Protein AF-A0A815QL30-F1 (afdb_monomer_lite)

InterPro domains:
  IPR014038 Translation elongation factor EF1B, beta/delta subunit, guanine nucleotide exchange domain [PF00736] (140-219)
  IPR014038 Translation elongation factor EF1B, beta/delta subunit, guanine nucleotide exchange domain [SM00888] (137-222)
  IPR014038 Translation elongation factor EF1B, beta/delta subunit, guanine nucleotide exchange domain [cd00292] (135-219)
  IPR014717 Translation elongation factor EF1B/small ribosomal subunit protein bS6 [G3DSA:3.30.70.60] (134-221)
  IPR036219 Translation elongation factor eEF-1beta-like superfamily [SSF54984] (134-219)
  IPR036282 Glutathione S-transferase, C-terminal domain superfamily [SSF47616] (10-63)
  IPR049720 Translation elongation factor EF1B, beta/delta subunit [PTHR11595] (8-219)

Organism: NCBI:txid433720

Secondary structure (DSSP, 8-state):
-----TTSHHHHHHHHHHHHH-SSSSSSS-BHHHHHHHHT--SPPPTT-HHHHHHHHHHHTS-HHHHTT-BS----TTGGG-----------------------------GGGHHHHHHHHHHHHHHHTTS-----EEEEEEEEEES-TTS-HHHHHHHHHT---TTEEEEEEEEEEEETTEEEEEEEEEEETTS-HHHHHHHHHT-TTTEEEEEEEEEEEE-TT-HHHHHHGGGGGGG-SS-PPPP--S-----TT--SS--STT--SSTT--PPP----SS-HHHHHHHHHHT--GGGTTTTS-TT-HHHHHHHHGGGTEEEEEPP--S-BTHHHHHHHHHTTSEEEEEEE--SSGGGGSSPP-TTS----EEEEEEETTEEE-TTSSSEEEGGG-TTTTSBEEEEEEEEETTSSS--

pLDDT: mean 75.2, std 19.27, range [24.39, 97.06]

Foldseek 3Di:
DALAQLADPSSLVVVLVVLVVALALDDNFQALVRVQSLVSHPDQDDVVSVSSNVSNVVVVVDDPVVSVVHDDDNDDPVVRRDDDDDDDDDDDDDDDDDDDDDDDDDDDDDDPCVVVVVVVVVVVVVVVVPDDDQFWKKKWKKKWWWPDLPFDPVVLVVQLVVDDDDFKDWADWDWDDDDDNTTIIITMIMGTPVDDPVVSQVSSCVPVNTTPHMDTPDMGGDGPPCPVVVRPCPVVVVVPVDDDPPDPDPPPPPPPCPALDDDPPDDAACLVPDFWFAADDPPQQLLRQLCRRQVHDSVVPVPQADPVDQVSSQVSCQVVQKFKFFGDDDFAFQLVRLVSVLVSQYKKKWKFFPDPDPVQQVDQADPVRHRTDMHIWMDHNQWIRGSNDPTIDGPNPDPRRRTTTDTMIGMHGPPDPGGD

Structure (mmCIF, N/CA/C/O backbone):
data_AF-A0A815QL30-F1
#
_entry.id   AF-A0A815QL30-F1
#
loop_
_atom_site.group_PDB
_atom_site.id
_atom_site.type_symbol
_atom_site.label_atom_id
_atom_site.label_alt_id
_atom_site.label_comp_id
_atom_site.label_asym_id
_atom_site.label_entity_id
_atom_site.label_seq_id
_atom_site.pdbx_PDB_ins_code
_atom_site.Cartn_x
_atom_site.Cartn_y
_atom_site.Cartn_z
_atom_site.occupancy
_atom_site.B_iso_or_equiv
_atom_site.auth_seq_id
_atom_site.auth_comp_id
_atom_site.auth_asym_id
_atom_site.auth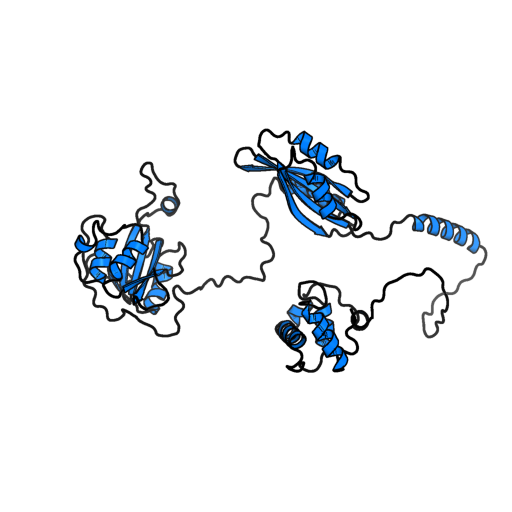_atom_id
_atom_site.pdbx_PDB_model_num
ATOM 1 N N . MET A 1 1 ? 38.549 -25.744 -23.699 1.00 55.56 1 MET A N 1
ATOM 2 C CA . MET A 1 1 ? 37.715 -26.452 -22.689 1.00 55.56 1 MET A CA 1
ATOM 3 C C . MET A 1 1 ? 37.753 -27.935 -23.022 1.00 55.56 1 MET A C 1
ATOM 5 O O . MET A 1 1 ? 37.450 -28.252 -24.159 1.00 55.56 1 MET A O 1
ATOM 9 N N . ASN A 1 2 ? 38.156 -28.822 -22.107 1.00 66.50 2 ASN A N 1
ATOM 10 C CA . ASN A 1 2 ? 38.280 -30.253 -22.410 1.00 66.50 2 ASN A CA 1
ATOM 11 C C . ASN A 1 2 ? 37.557 -31.100 -21.360 1.00 66.50 2 ASN A C 1
ATOM 13 O O . ASN A 1 2 ? 38.055 -31.241 -20.245 1.00 66.50 2 ASN A O 1
ATOM 17 N N . PHE A 1 3 ? 36.421 -31.683 -21.735 1.00 62.78 3 PHE A N 1
ATOM 18 C CA . PHE A 1 3 ? 35.647 -32.558 -20.852 1.00 62.78 3 PHE A CA 1
ATOM 19 C C . PHE A 1 3 ? 35.886 -34.060 -21.082 1.00 62.78 3 PHE A C 1
ATOM 21 O O . PHE A 1 3 ? 35.173 -34.884 -20.516 1.00 62.78 3 PHE A O 1
ATOM 28 N N . GLY A 1 4 ? 36.893 -34.437 -21.886 1.00 62.50 4 GLY A N 1
ATOM 29 C CA . GLY A 1 4 ? 37.233 -35.843 -22.127 1.00 62.50 4 GLY A CA 1
ATOM 30 C C . GLY A 1 4 ? 36.043 -36.655 -22.646 1.00 62.50 4 GLY A C 1
ATOM 31 O O . GLY A 1 4 ? 35.240 -36.151 -23.429 1.00 62.50 4 GLY A O 1
ATOM 32 N N . ASP A 1 5 ? 35.913 -37.916 -22.229 1.00 66.94 5 ASP A N 1
ATOM 33 C CA . ASP A 1 5 ? 34.693 -38.684 -22.481 1.00 66.94 5 ASP A CA 1
ATOM 34 C C . ASP A 1 5 ? 33.681 -38.478 -21.348 1.00 66.94 5 ASP A C 1
ATOM 36 O O . ASP A 1 5 ? 33.870 -38.973 -20.242 1.00 66.94 5 ASP A O 1
ATOM 40 N N . LEU A 1 6 ? 32.592 -37.762 -21.634 1.00 66.12 6 LEU A N 1
ATOM 41 C CA . LEU A 1 6 ? 31.526 -37.406 -20.682 1.00 66.12 6 LEU A CA 1
ATOM 42 C C . LEU A 1 6 ? 30.700 -38.606 -20.181 1.00 66.12 6 LEU A C 1
ATOM 44 O O . LEU A 1 6 ? 29.818 -38.447 -19.342 1.00 66.12 6 LEU A O 1
ATOM 48 N N . GLN A 1 7 ? 30.963 -39.796 -20.721 1.00 65.81 7 GLN A N 1
ATOM 49 C CA . GLN A 1 7 ? 30.401 -41.074 -20.276 1.00 65.81 7 GLN A CA 1
ATOM 50 C C . GLN A 1 7 ? 31.340 -41.832 -19.323 1.00 65.81 7 GLN A C 1
ATOM 52 O O . GLN A 1 7 ? 30.922 -42.820 -18.727 1.00 65.81 7 GLN A O 1
ATOM 57 N N . SER A 1 8 ? 32.596 -41.392 -19.194 1.00 71.44 8 SER A N 1
ATOM 58 C CA . SER A 1 8 ? 33.582 -41.946 -18.266 1.00 71.44 8 SER A CA 1
ATOM 59 C C . SER A 1 8 ? 33.615 -41.126 -16.975 1.00 71.44 8 SER A C 1
ATOM 61 O O . SER A 1 8 ? 33.500 -39.897 -17.014 1.00 71.44 8 SER A O 1
ATOM 63 N N . ASP A 1 9 ? 33.842 -41.791 -15.842 1.00 69.88 9 ASP A N 1
ATOM 64 C CA . ASP A 1 9 ? 33.952 -41.152 -14.524 1.00 69.88 9 ASP A CA 1
ATOM 65 C C . ASP A 1 9 ? 35.044 -40.063 -14.509 1.00 69.88 9 ASP A C 1
ATOM 67 O O . ASP A 1 9 ? 34.854 -38.992 -13.931 1.00 69.88 9 ASP A O 1
ATOM 71 N N . ASP A 1 10 ? 36.140 -40.270 -15.246 1.00 72.31 10 ASP A N 1
ATOM 72 C CA . ASP A 1 10 ? 37.236 -39.300 -15.377 1.00 72.31 10 ASP A CA 1
ATOM 73 C C . ASP A 1 10 ? 36.800 -37.997 -16.080 1.00 72.31 10 ASP A C 1
ATOM 75 O O . ASP A 1 10 ? 37.252 -36.904 -15.727 1.00 72.31 10 ASP A O 1
ATOM 79 N N . GLY A 1 11 ? 35.897 -38.088 -17.066 1.00 74.44 11 GLY A N 1
ATOM 80 C CA . GLY A 1 11 ? 35.351 -36.923 -17.771 1.00 74.44 11 GLY A CA 1
ATOM 81 C C . GLY A 1 11 ? 34.374 -36.129 -16.905 1.00 74.44 11 GLY A C 1
ATOM 82 O O . GLY A 1 11 ? 34.373 -34.896 -16.931 1.00 74.44 11 GLY A O 1
ATOM 83 N N . LEU A 1 12 ? 33.599 -36.825 -16.069 1.00 77.31 12 LEU A N 1
ATOM 84 C CA . LEU A 1 12 ? 32.689 -36.202 -15.108 1.00 77.31 12 LEU A CA 1
ATOM 85 C C . LEU A 1 12 ? 33.444 -35.479 -13.983 1.00 77.31 12 LEU A C 1
ATOM 87 O O . LEU A 1 12 ? 33.022 -34.399 -13.568 1.00 77.31 12 LEU A O 1
ATOM 91 N N . VAL A 1 13 ? 34.588 -36.005 -13.535 1.00 80.38 13 VAL A N 1
ATOM 92 C CA . VAL A 1 13 ? 35.458 -35.327 -12.556 1.00 80.38 13 VAL A CA 1
ATOM 93 C C . VAL A 1 13 ? 36.031 -34.028 -13.131 1.00 80.38 13 VAL A C 1
ATOM 95 O O . VAL A 1 13 ? 35.987 -32.990 -12.469 1.00 80.38 13 VAL A O 1
ATOM 98 N N . LEU A 1 14 ? 36.504 -34.044 -14.381 1.00 79.62 14 LEU A N 1
ATOM 99 C CA . LEU A 1 14 ? 37.010 -32.842 -15.055 1.00 79.62 14 LEU A CA 1
ATOM 100 C C . LEU A 1 14 ? 35.912 -31.791 -15.269 1.00 79.62 14 LEU A C 1
ATOM 102 O O . LEU A 1 14 ? 36.144 -30.598 -15.056 1.00 79.62 14 LEU A O 1
ATOM 106 N N . LEU A 1 15 ? 34.704 -32.228 -15.633 1.00 81.12 15 LEU A N 1
ATOM 107 C CA . LEU A 1 15 ? 33.537 -31.353 -15.730 1.00 81.12 15 LEU A CA 1
ATOM 108 C C . LEU A 1 15 ? 33.164 -30.756 -14.362 1.00 81.12 15 LEU A C 1
ATOM 110 O O . LEU A 1 15 ? 32.846 -29.571 -14.283 1.00 81.12 15 LEU A O 1
ATOM 114 N N . ASN A 1 16 ? 33.274 -31.527 -13.277 1.00 84.38 16 ASN A N 1
ATOM 115 C CA . ASN A 1 16 ? 33.005 -31.056 -11.917 1.00 84.38 16 ASN A CA 1
ATOM 116 C C . ASN A 1 16 ? 33.976 -29.964 -11.461 1.00 84.38 16 ASN A C 1
ATOM 118 O O . ASN A 1 16 ? 33.550 -28.991 -10.838 1.00 84.38 16 ASN A O 1
ATOM 122 N N . SER A 1 17 ? 35.264 -30.106 -11.784 1.00 84.44 17 SER A N 1
ATOM 123 C CA . SER A 1 17 ? 36.266 -29.071 -11.514 1.00 84.44 17 SER A CA 1
ATOM 124 C C . SER A 1 17 ? 36.040 -27.823 -12.366 1.00 84.44 17 SER A C 1
ATOM 126 O O . SER A 1 17 ? 36.199 -26.713 -11.873 1.00 84.44 17 SER A O 1
ATOM 128 N N . PHE A 1 18 ? 35.622 -27.974 -13.624 1.00 83.06 18 PHE A N 1
ATOM 129 C CA . PHE A 1 18 ? 35.325 -26.829 -14.487 1.00 83.06 18 PHE A CA 1
ATOM 130 C C . PHE A 1 18 ? 34.084 -26.048 -14.031 1.00 83.06 18 PHE A C 1
ATOM 132 O O . PHE A 1 18 ? 34.088 -24.818 -14.050 1.00 83.06 18 PHE A O 1
ATOM 139 N N . LEU A 1 19 ? 33.037 -26.754 -13.593 1.00 84.94 19 LEU A N 1
ATOM 140 C CA . LEU A 1 19 ? 31.796 -26.166 -13.078 1.00 84.94 19 LEU A CA 1
ATOM 141 C C . LEU A 1 19 ? 31.905 -25.673 -11.623 1.00 84.94 19 LEU A C 1
ATOM 143 O O . LEU A 1 19 ? 30.921 -25.188 -11.056 1.00 84.94 19 LEU A O 1
ATOM 147 N N . ALA A 1 20 ? 33.083 -25.789 -11.003 1.00 85.81 20 ALA A N 1
ATOM 148 C CA . ALA A 1 20 ? 33.352 -25.164 -9.712 1.00 85.81 20 ALA A CA 1
ATOM 149 C C . ALA A 1 20 ? 33.374 -23.632 -9.845 1.00 85.81 20 ALA A C 1
ATOM 151 O O . ALA A 1 20 ? 32.687 -22.944 -9.095 1.00 85.81 20 ALA A O 1
ATOM 152 N N . ASP A 1 21 ? 34.071 -23.119 -10.865 1.00 83.25 21 ASP A N 1
ATOM 153 C CA . ASP A 1 21 ? 34.243 -21.676 -11.085 1.00 83.25 21 ASP A CA 1
ATOM 154 C C . ASP A 1 21 ? 33.291 -21.111 -12.154 1.00 83.25 21 ASP A C 1
ATOM 156 O O . ASP A 1 21 ? 33.265 -19.904 -12.406 1.00 83.25 21 ASP A O 1
ATOM 160 N N . LYS A 1 22 ? 32.515 -21.975 -12.823 1.00 81.75 22 LYS A N 1
ATOM 161 C CA . LYS A 1 22 ? 31.630 -21.604 -13.937 1.00 81.75 22 LYS A CA 1
ATOM 162 C C . LYS A 1 22 ? 30.242 -22.200 -13.765 1.00 81.75 22 LYS A C 1
ATOM 164 O O . LYS A 1 22 ? 30.082 -23.371 -13.445 1.00 81.75 22 LYS A O 1
ATOM 169 N N . SER A 1 23 ? 29.223 -21.377 -14.003 1.00 83.50 23 SER A N 1
ATOM 170 C CA . SER A 1 23 ? 27.822 -21.803 -13.883 1.00 83.50 23 SER A CA 1
ATOM 171 C C . SER A 1 23 ? 27.307 -22.548 -15.120 1.00 83.50 23 SER A C 1
ATOM 173 O O . SER A 1 23 ? 26.367 -23.325 -14.990 1.00 83.50 23 SER A O 1
ATOM 175 N N . TYR A 1 24 ? 27.926 -22.333 -16.286 1.00 85.81 24 TYR A N 1
ATOM 176 C CA . TYR A 1 24 ? 27.534 -22.892 -17.583 1.00 85.81 24 TYR A CA 1
ATOM 177 C C . TYR A 1 24 ? 28.768 -23.280 -18.406 1.00 85.81 24 TYR A C 1
ATOM 179 O O . TYR A 1 24 ? 29.888 -22.857 -18.098 1.00 85.81 24 TYR A O 1
ATOM 187 N N . ILE A 1 25 ? 28.565 -24.075 -19.458 1.00 83.06 25 ILE A N 1
ATOM 188 C CA . ILE A 1 25 ? 29.631 -24.490 -20.378 1.00 83.06 25 ILE A CA 1
ATOM 189 C C . ILE A 1 25 ? 30.169 -23.288 -21.159 1.00 83.06 25 ILE A C 1
ATOM 191 O O . ILE A 1 25 ? 31.384 -23.124 -21.244 1.00 83.06 25 ILE A O 1
ATOM 195 N N . GLU A 1 26 ? 29.297 -22.410 -21.662 1.00 78.19 26 GLU A N 1
ATOM 196 C CA . GLU A 1 26 ? 29.686 -21.171 -22.345 1.00 78.19 26 GLU A CA 1
ATOM 197 C C . GLU A 1 26 ? 28.998 -19.945 -21.723 1.00 78.19 26 GLU A C 1
ATOM 199 O O . GLU A 1 26 ? 27.775 -19.860 -21.660 1.00 78.19 26 GLU A O 1
ATOM 204 N N . GLY A 1 27 ? 29.790 -18.950 -21.308 1.00 79.12 27 GLY A N 1
ATOM 205 C CA . GLY A 1 27 ? 29.284 -17.676 -20.788 1.00 79.12 27 GLY A CA 1
ATOM 206 C C . GLY A 1 27 ? 28.654 -17.758 -19.390 1.00 79.12 27 GLY A C 1
ATOM 207 O O . GLY A 1 27 ? 29.014 -18.601 -18.570 1.00 79.12 27 GLY A O 1
ATOM 208 N N . TYR A 1 28 ? 27.738 -16.825 -19.113 1.00 79.56 28 TYR A N 1
ATOM 209 C CA . TYR A 1 28 ? 27.077 -16.652 -17.808 1.00 79.56 28 TYR A CA 1
ATOM 210 C C . TYR A 1 28 ? 25.566 -16.957 -17.836 1.00 79.56 28 TYR A C 1
ATOM 212 O O . TYR A 1 28 ? 24.894 -16.811 -16.817 1.00 79.56 28 TYR A O 1
ATOM 220 N N . CYS A 1 29 ? 25.033 -17.402 -18.979 1.00 82.75 29 CYS A N 1
ATOM 221 C CA . CYS A 1 29 ? 23.625 -17.757 -19.194 1.00 82.75 29 CYS A CA 1
ATOM 222 C C . CYS A 1 29 ? 23.522 -19.163 -19.821 1.00 82.75 29 CYS A C 1
ATOM 224 O O . CYS A 1 29 ? 24.485 -19.580 -20.463 1.00 82.75 29 CYS A O 1
ATOM 226 N N . PRO A 1 30 ? 22.372 -19.867 -19.716 1.00 85.25 30 PRO A N 1
ATOM 227 C CA . PRO A 1 30 ? 22.175 -21.157 -20.378 1.00 85.25 30 PRO A CA 1
ATOM 228 C C . PRO A 1 30 ? 22.431 -21.061 -21.885 1.00 85.25 30 PRO A C 1
ATOM 230 O O . PRO A 1 30 ? 21.803 -20.252 -22.581 1.00 85.25 30 PRO A O 1
ATOM 233 N N . SER A 1 31 ? 23.356 -21.880 -22.379 1.00 86.62 31 SER A N 1
ATOM 234 C CA . SER A 1 31 ? 23.834 -21.842 -23.760 1.00 86.62 31 SER A CA 1
ATOM 235 C C . SER A 1 31 ? 23.521 -23.131 -24.520 1.00 86.62 31 SER A C 1
ATOM 237 O O . SER A 1 31 ? 23.229 -24.171 -23.924 1.00 86.62 31 SER A O 1
ATOM 239 N N . GLN A 1 32 ? 23.642 -23.108 -25.851 1.00 82.88 32 GLN A N 1
ATOM 240 C CA . GLN A 1 32 ? 23.567 -24.352 -26.629 1.00 82.88 32 GLN A CA 1
ATOM 241 C C . GLN A 1 32 ? 24.735 -25.313 -26.390 1.00 82.88 32 GLN A C 1
ATOM 243 O O . GLN A 1 32 ? 24.595 -26.510 -26.652 1.00 82.88 32 GLN A O 1
ATOM 248 N N . GLY A 1 33 ? 25.849 -24.832 -25.830 1.00 81.75 33 GLY A N 1
ATOM 249 C CA . GLY A 1 33 ? 26.919 -25.696 -25.335 1.00 81.75 33 GLY A CA 1
ATOM 250 C C . GLY A 1 33 ? 26.455 -26.564 -24.163 1.00 81.75 33 GLY A C 1
ATOM 251 O O . GLY A 1 33 ? 26.766 -27.753 -24.120 1.00 81.75 33 GLY A O 1
ATOM 252 N N . ASP A 1 34 ? 25.633 -26.013 -23.262 1.00 84.31 34 ASP A N 1
ATOM 253 C CA . ASP A 1 34 ? 25.077 -26.761 -22.130 1.00 84.31 34 ASP A CA 1
ATOM 254 C C . ASP A 1 34 ? 24.127 -27.867 -22.586 1.00 84.31 34 ASP A C 1
ATOM 256 O O . ASP A 1 34 ? 24.153 -28.961 -22.033 1.00 84.31 34 ASP A O 1
ATOM 260 N N . VAL A 1 35 ? 23.329 -27.617 -23.628 1.00 83.81 35 VAL A N 1
ATOM 261 C CA . VAL A 1 35 ? 22.408 -28.618 -24.189 1.00 83.81 35 VAL A CA 1
ATOM 262 C C . VAL A 1 35 ? 23.181 -29.780 -24.808 1.00 83.81 35 VAL A C 1
ATOM 264 O O . VAL A 1 35 ? 22.837 -30.934 -24.569 1.00 83.81 35 VAL A O 1
ATOM 267 N N . VAL A 1 36 ? 24.260 -29.499 -25.547 1.00 82.69 36 VAL A N 1
ATOM 268 C CA . VAL A 1 36 ? 25.099 -30.541 -26.165 1.00 82.69 36 VAL A CA 1
ATOM 269 C C . VAL A 1 36 ? 25.811 -31.384 -25.106 1.00 82.69 36 VAL A C 1
ATOM 271 O O . VAL A 1 36 ? 25.849 -32.607 -25.230 1.00 82.69 36 VAL A O 1
ATOM 274 N N . VAL A 1 37 ? 26.351 -30.761 -24.053 1.00 82.81 37 VAL A N 1
ATOM 275 C CA . VAL A 1 37 ? 26.997 -31.484 -22.943 1.00 82.81 37 VAL A CA 1
ATOM 276 C C . VAL A 1 37 ? 25.963 -32.243 -22.102 1.00 82.81 37 VAL A C 1
ATOM 278 O O . VAL A 1 37 ? 26.237 -33.356 -21.662 1.00 82.81 37 VAL A O 1
ATOM 281 N N . PHE A 1 38 ? 24.754 -31.701 -21.932 1.00 84.38 38 PHE A N 1
ATOM 282 C CA . PHE A 1 38 ? 23.663 -32.366 -21.218 1.00 84.38 38 PHE A CA 1
ATOM 283 C C . PHE A 1 38 ? 23.161 -33.604 -21.972 1.00 84.38 38 PHE A C 1
ATOM 285 O O . PHE A 1 38 ? 23.054 -34.673 -21.381 1.00 84.38 38 PHE A O 1
ATOM 292 N N . GLU A 1 39 ? 22.908 -33.500 -23.282 1.00 82.69 39 GLU A N 1
ATOM 293 C CA . GLU A 1 39 ? 22.531 -34.643 -24.130 1.00 82.69 39 GLU A CA 1
ATOM 294 C C . GLU A 1 39 ? 23.621 -35.730 -24.151 1.00 82.69 39 GLU A C 1
ATOM 296 O O . GLU A 1 39 ? 23.334 -36.919 -24.317 1.00 82.69 39 GLU A O 1
ATOM 301 N N . ALA A 1 40 ? 24.882 -35.327 -23.970 1.00 80.69 40 ALA A N 1
ATOM 302 C CA . ALA A 1 40 ? 26.013 -36.236 -23.896 1.00 80.69 40 ALA A CA 1
ATOM 303 C C . ALA A 1 40 ? 26.062 -37.046 -22.593 1.00 80.69 40 ALA A C 1
ATOM 305 O O . ALA A 1 40 ? 26.745 -38.067 -22.580 1.00 80.69 40 ALA A O 1
ATOM 306 N N . ILE A 1 41 ? 25.360 -36.639 -21.528 1.00 81.06 41 ILE A N 1
ATOM 307 C CA . ILE A 1 41 ? 25.325 -37.319 -20.226 1.00 81.06 41 ILE A CA 1
ATOM 308 C C . ILE A 1 41 ? 24.018 -38.112 -20.125 1.00 81.06 41 ILE A C 1
ATOM 310 O O . ILE A 1 41 ? 22.936 -37.565 -19.925 1.00 81.06 41 ILE A O 1
ATOM 314 N N . LYS A 1 42 ? 24.112 -39.437 -20.272 1.00 69.75 42 LYS A N 1
ATOM 315 C CA . LYS A 1 42 ? 22.930 -40.322 -20.314 1.00 69.75 42 LYS A CA 1
ATOM 316 C C . LYS A 1 42 ? 22.433 -40.757 -18.934 1.00 69.75 42 LYS A C 1
ATOM 318 O O . LYS A 1 42 ? 21.267 -41.114 -18.807 1.00 69.75 42 LYS A O 1
ATOM 323 N N . ASN A 1 43 ? 23.304 -40.734 -17.927 1.00 72.88 43 ASN A N 1
ATOM 324 C CA . ASN A 1 43 ? 23.003 -41.168 -16.565 1.00 72.88 43 ASN A CA 1
ATOM 325 C C . ASN A 1 43 ? 23.095 -39.982 -15.604 1.00 72.88 43 ASN A C 1
ATOM 327 O O . ASN A 1 43 ? 23.961 -39.125 -15.767 1.00 72.88 43 ASN A O 1
ATOM 331 N N . VAL A 1 44 ? 22.228 -39.956 -14.590 1.00 73.81 44 VAL A N 1
ATOM 332 C CA . VAL A 1 44 ? 22.270 -38.934 -13.536 1.00 73.81 44 VAL A CA 1
ATOM 333 C C . VAL A 1 44 ? 23.636 -39.000 -12.825 1.00 73.81 44 VAL A C 1
ATOM 335 O O . VAL A 1 44 ? 24.010 -40.088 -12.377 1.00 73.81 44 VAL A O 1
ATOM 338 N N . PRO A 1 45 ? 24.386 -37.885 -12.727 1.00 75.88 45 PRO A N 1
ATOM 339 C CA . PRO A 1 45 ? 25.681 -37.848 -12.042 1.00 75.88 45 PRO A CA 1
ATOM 340 C C . PRO A 1 45 ? 25.587 -38.276 -10.566 1.00 75.88 45 PRO A C 1
ATOM 342 O O . PRO A 1 45 ? 24.584 -38.006 -9.905 1.00 75.88 45 PRO A O 1
ATOM 345 N N . SER A 1 46 ? 26.635 -38.926 -10.038 1.00 71.94 46 SER A N 1
ATOM 346 C CA . SER A 1 46 ? 26.708 -39.318 -8.615 1.00 71.94 46 SER A CA 1
ATOM 347 C C . SER A 1 46 ? 26.670 -38.095 -7.687 1.00 71.94 46 SER A C 1
ATOM 349 O O . SER A 1 46 ? 27.163 -37.023 -8.039 1.00 71.94 46 SER A O 1
ATOM 351 N N . ALA A 1 47 ? 26.148 -38.277 -6.468 1.00 72.69 47 ALA A N 1
ATOM 352 C CA . ALA A 1 47 ? 26.098 -37.247 -5.426 1.00 72.69 47 ALA A CA 1
ATOM 353 C C . ALA A 1 47 ? 27.485 -36.733 -4.995 1.00 72.69 47 ALA A C 1
ATOM 355 O O . ALA A 1 47 ? 27.577 -35.638 -4.449 1.00 72.69 47 ALA A O 1
ATOM 356 N N . ASP A 1 48 ? 28.552 -37.481 -5.290 1.00 75.50 48 ASP A N 1
ATOM 357 C CA . ASP A 1 48 ? 29.939 -37.086 -5.009 1.00 75.50 48 ASP A CA 1
ATOM 358 C C . ASP A 1 48 ? 30.442 -35.945 -5.923 1.00 75.50 48 ASP A C 1
ATOM 360 O O . ASP A 1 48 ? 31.468 -35.325 -5.645 1.00 75.50 48 ASP A O 1
ATOM 364 N N . LEU A 1 49 ? 29.729 -35.647 -7.018 1.00 79.12 49 LEU A N 1
ATOM 365 C CA . LEU A 1 49 ? 30.058 -34.590 -7.983 1.00 79.12 49 LEU A CA 1
ATOM 366 C C . LEU A 1 49 ? 29.040 -33.444 -7.892 1.00 79.12 49 LEU A C 1
ATOM 368 O O . LEU A 1 49 ? 28.231 -33.220 -8.796 1.00 79.12 49 LEU A O 1
ATOM 372 N N . GLU A 1 50 ? 29.086 -32.715 -6.775 1.00 84.19 50 GLU A N 1
ATOM 373 C CA . GLU A 1 50 ? 28.110 -31.684 -6.392 1.00 84.19 50 GLU A CA 1
ATOM 374 C C . GLU A 1 50 ? 27.891 -30.598 -7.464 1.00 84.19 50 GLU A C 1
ATOM 376 O O . GLU A 1 50 ? 26.752 -30.189 -7.707 1.00 84.19 50 GLU A O 1
ATOM 381 N N . ASN A 1 51 ? 28.950 -30.142 -8.148 1.00 85.62 51 ASN A N 1
ATOM 382 C CA . ASN A 1 51 ? 28.839 -29.064 -9.139 1.00 85.62 51 ASN A CA 1
ATOM 383 C C . ASN A 1 51 ? 28.198 -29.550 -10.443 1.00 85.62 51 ASN A C 1
ATOM 385 O O . ASN A 1 51 ? 27.377 -28.835 -11.023 1.00 85.62 51 ASN A O 1
ATOM 389 N N . VAL A 1 52 ? 28.531 -30.770 -10.882 1.00 85.00 52 VAL A N 1
ATOM 390 C CA . VAL A 1 52 ? 27.896 -31.391 -12.057 1.00 85.00 52 VAL A CA 1
ATOM 391 C C . VAL A 1 52 ? 26.444 -31.720 -11.753 1.00 85.00 52 VAL A C 1
ATOM 393 O O . VAL A 1 52 ? 25.591 -31.452 -12.589 1.00 85.00 52 VAL A O 1
ATOM 396 N N . LEU A 1 53 ? 26.138 -32.236 -10.559 1.00 84.88 53 LEU A N 1
ATOM 397 C CA . LEU A 1 53 ? 24.766 -32.542 -10.153 1.00 84.88 53 LEU A CA 1
ATOM 398 C C . LEU A 1 53 ? 23.905 -31.273 -10.081 1.00 84.88 53 LEU A C 1
ATOM 400 O O . LEU A 1 53 ? 22.786 -31.261 -10.594 1.00 84.88 53 LEU A O 1
ATOM 404 N N . ARG A 1 54 ? 24.433 -30.182 -9.505 1.00 88.62 54 ARG A N 1
ATOM 405 C CA . ARG A 1 54 ? 23.775 -28.864 -9.487 1.00 88.62 54 ARG A CA 1
ATOM 406 C C . ARG A 1 54 ? 23.449 -28.393 -10.902 1.00 88.62 54 ARG A C 1
ATOM 408 O O . ARG A 1 54 ? 22.308 -28.029 -11.178 1.00 88.62 54 ARG A O 1
ATOM 415 N N . TRP A 1 55 ? 24.445 -28.398 -11.786 1.00 89.75 55 TRP A N 1
ATOM 416 C CA . TRP A 1 55 ? 24.287 -27.963 -13.172 1.00 89.75 55 TRP A CA 1
ATOM 417 C C . TRP A 1 55 ? 23.335 -28.877 -13.957 1.00 89.75 55 TRP A C 1
ATOM 419 O O . TRP A 1 55 ? 22.440 -28.381 -14.635 1.00 89.75 55 TRP A O 1
ATOM 429 N N . TYR A 1 56 ? 23.444 -30.198 -13.802 1.00 86.31 56 TYR A N 1
ATOM 430 C CA . TYR A 1 56 ? 22.576 -31.174 -14.461 1.00 86.31 56 TYR A CA 1
ATOM 431 C C . TYR A 1 56 ? 21.117 -30.999 -14.032 1.00 86.31 56 TYR A C 1
ATOM 433 O O . TYR A 1 56 ? 20.242 -30.934 -14.890 1.00 86.31 56 TYR A O 1
ATOM 441 N N . ASN A 1 57 ? 20.847 -30.836 -12.732 1.00 87.88 57 ASN A N 1
ATOM 442 C CA . ASN A 1 57 ? 19.498 -30.574 -12.222 1.00 87.88 57 ASN A CA 1
ATOM 443 C C . ASN A 1 57 ? 18.939 -29.249 -12.758 1.00 87.88 57 ASN A C 1
ATOM 445 O O . ASN A 1 57 ? 17.782 -29.190 -13.176 1.00 87.88 57 ASN A O 1
ATOM 449 N N . HIS A 1 58 ? 19.774 -28.209 -12.812 1.00 86.94 58 HIS A N 1
ATOM 450 C CA . HIS A 1 58 ? 19.408 -26.909 -13.369 1.00 86.94 58 HIS A CA 1
ATOM 451 C C . HIS A 1 58 ? 19.037 -27.004 -14.853 1.00 86.94 58 HIS A C 1
ATOM 453 O O . HIS A 1 58 ? 17.926 -26.629 -15.219 1.00 86.94 58 HIS A O 1
ATOM 459 N N . ILE A 1 59 ? 19.893 -27.590 -15.698 1.00 86.56 59 ILE A N 1
ATOM 460 C CA . ILE A 1 59 ? 19.596 -27.778 -17.128 1.00 86.56 59 ILE A CA 1
ATOM 461 C C . ILE A 1 59 ? 18.415 -28.741 -17.333 1.00 86.56 59 ILE A C 1
ATOM 463 O O . ILE A 1 59 ? 17.614 -28.532 -18.242 1.00 86.56 59 ILE A O 1
ATOM 467 N N . SER A 1 60 ? 18.247 -29.745 -16.461 1.00 85.31 60 SER A N 1
ATOM 468 C CA . SER A 1 60 ? 17.126 -30.691 -16.520 1.00 85.31 60 SER A CA 1
ATOM 469 C C . SER A 1 60 ? 15.758 -30.048 -16.264 1.00 85.31 60 SER A C 1
ATOM 471 O O . SER A 1 60 ? 14.761 -30.547 -16.777 1.00 85.31 60 SER A O 1
ATOM 473 N N . SER A 1 61 ? 15.713 -28.944 -15.507 1.00 86.75 61 SER A N 1
ATOM 474 C CA . SER A 1 61 ? 14.465 -28.262 -15.141 1.00 86.75 61 SER A CA 1
ATOM 475 C C . SER A 1 61 ? 13.793 -27.519 -16.301 1.00 86.75 61 SER A C 1
ATOM 477 O O . SER A 1 61 ? 12.613 -27.194 -16.202 1.00 86.75 61 SER A O 1
ATOM 479 N N . PHE A 1 62 ? 14.524 -27.271 -17.392 1.00 84.81 62 PHE A N 1
ATOM 480 C CA . PHE A 1 62 ? 14.001 -26.615 -18.590 1.00 84.81 62 PHE A CA 1
ATOM 481 C C . PHE A 1 62 ? 13.377 -27.629 -19.548 1.00 84.81 62 PHE A C 1
ATOM 483 O O . PHE A 1 62 ? 13.961 -28.692 -19.792 1.00 84.81 62 PHE A O 1
ATOM 490 N N . ASP A 1 63 ? 12.251 -27.270 -20.161 1.00 83.56 63 ASP A N 1
ATOM 491 C CA . ASP A 1 63 ? 11.598 -28.099 -21.180 1.00 83.56 63 ASP A CA 1
ATOM 492 C C . ASP A 1 63 ? 12.409 -28.121 -22.492 1.00 83.56 63 ASP A C 1
ATOM 494 O O . ASP A 1 63 ? 13.119 -27.168 -22.827 1.00 83.56 63 ASP A O 1
ATOM 498 N N . ASP A 1 64 ? 12.263 -29.172 -23.308 1.00 76.81 64 ASP A N 1
ATOM 499 C CA . ASP A 1 64 ? 12.982 -29.311 -24.591 1.00 76.81 64 ASP A CA 1
ATOM 500 C C . ASP A 1 64 ? 12.755 -28.115 -25.541 1.00 76.81 64 ASP A C 1
ATOM 502 O O . ASP A 1 64 ? 13.654 -27.700 -26.277 1.00 76.81 64 ASP A O 1
ATOM 506 N N . ALA A 1 65 ? 11.562 -27.512 -25.494 1.00 75.44 65 ALA A N 1
ATOM 507 C CA . ALA A 1 65 ? 11.209 -26.324 -26.273 1.00 75.44 65 ALA A CA 1
ATOM 508 C C . ALA A 1 65 ? 11.883 -25.033 -25.768 1.00 75.44 65 ALA A C 1
ATOM 510 O O . ALA A 1 65 ? 12.027 -24.070 -26.526 1.00 75.44 65 ALA A O 1
ATOM 511 N N . GLU A 1 66 ? 12.281 -24.991 -24.497 1.00 79.38 66 GLU A N 1
ATOM 512 C CA . GLU A 1 66 ? 13.016 -23.877 -23.895 1.00 79.38 66 GLU A CA 1
ATOM 513 C C . GLU A 1 66 ? 14.514 -24.014 -24.159 1.00 79.38 66 GLU A C 1
ATOM 515 O O . GLU A 1 66 ? 15.161 -23.034 -24.528 1.00 79.38 66 GLU A O 1
ATOM 520 N N . ARG A 1 67 ? 15.040 -25.244 -24.114 1.00 80.44 67 ARG A N 1
ATOM 521 C CA . ARG A 1 67 ? 16.441 -25.546 -24.447 1.00 80.44 67 ARG A CA 1
ATOM 522 C C . ARG A 1 67 ? 16.792 -25.192 -25.885 1.00 80.44 67 ARG A C 1
ATOM 524 O O . ARG A 1 67 ? 17.874 -24.681 -26.146 1.00 80.44 67 ARG A O 1
ATOM 531 N N . GLN A 1 68 ? 15.865 -25.360 -26.829 1.00 76.19 68 GLN A N 1
ATOM 532 C CA . GLN A 1 68 ? 16.065 -24.926 -28.221 1.00 76.19 68 GLN A CA 1
ATOM 533 C C . GLN A 1 68 ? 16.182 -23.401 -28.384 1.00 76.19 68 GLN A C 1
ATOM 535 O O . GLN A 1 68 ? 16.707 -22.936 -29.394 1.00 76.19 68 GLN A O 1
ATOM 540 N N . LYS A 1 69 ? 15.721 -22.615 -27.403 1.00 82.38 69 LYS A N 1
ATOM 541 C CA . LYS A 1 69 ? 15.782 -21.144 -27.420 1.00 82.38 69 LYS A CA 1
ATOM 542 C C . LYS A 1 69 ? 17.011 -20.582 -26.705 1.00 82.38 69 LYS A C 1
ATOM 544 O O . LYS A 1 69 ? 17.161 -19.361 -26.655 1.00 82.38 69 LYS A O 1
ATOM 549 N N . PHE A 1 70 ? 17.872 -21.434 -26.148 1.00 83.56 70 PHE A N 1
ATOM 550 C CA . PHE A 1 70 ? 19.107 -20.989 -25.509 1.00 83.56 70 PHE A CA 1
ATOM 551 C C . PHE A 1 70 ? 20.035 -20.309 -26.514 1.00 83.56 70 PHE A C 1
ATOM 553 O O . PHE A 1 70 ? 20.057 -20.640 -27.702 1.00 83.56 70 PHE A O 1
ATOM 560 N N . GLN A 1 71 ? 20.774 -19.319 -26.019 1.00 73.62 71 GLN A N 1
ATOM 561 C CA . GLN A 1 71 ? 21.665 -18.497 -26.829 1.00 73.62 71 GLN A CA 1
ATOM 562 C C . GLN A 1 71 ? 22.942 -19.282 -27.177 1.00 73.62 71 GLN A C 1
ATOM 564 O O . GLN A 1 71 ? 23.344 -20.196 -26.462 1.00 73.62 71 GLN A O 1
ATOM 569 N N . GLY A 1 72 ? 23.595 -18.928 -28.284 1.00 67.75 72 GLY A N 1
ATOM 570 C CA . GLY A 1 72 ? 24.827 -19.583 -28.740 1.00 67.75 72 GLY A CA 1
ATOM 571 C C . GLY A 1 72 ? 24.625 -20.520 -29.934 1.00 67.75 72 GLY A C 1
ATOM 572 O O . GLY A 1 72 ? 23.515 -20.951 -30.246 1.00 67.75 72 GLY A O 1
ATOM 573 N N . GLN A 1 73 ? 25.713 -20.794 -30.654 1.00 69.12 73 GLN A N 1
ATOM 574 C CA . GLN A 1 73 ? 25.706 -21.703 -31.802 1.00 69.12 73 GLN A CA 1
ATOM 575 C C . GLN A 1 73 ? 25.910 -23.138 -31.314 1.00 69.12 73 GLN A C 1
ATOM 577 O O . GLN A 1 73 ? 26.833 -23.404 -30.551 1.00 69.12 73 GLN A O 1
ATOM 582 N N . ARG A 1 74 ? 25.076 -24.080 -31.772 1.00 70.75 74 ARG A N 1
ATOM 583 C CA . ARG A 1 74 ? 25.236 -25.506 -31.452 1.00 70.75 74 ARG A CA 1
ATOM 584 C C . ARG A 1 74 ? 26.500 -26.039 -32.132 1.00 70.75 74 ARG A C 1
ATOM 586 O O . ARG A 1 74 ? 26.484 -26.313 -33.331 1.00 70.75 74 ARG A O 1
ATOM 593 N N . GLN A 1 75 ? 27.590 -26.165 -31.381 1.00 72.19 75 GLN A N 1
ATOM 594 C CA . GLN A 1 75 ? 28.848 -26.711 -31.894 1.00 72.19 75 GLN A CA 1
ATOM 595 C C . GLN A 1 75 ? 28.898 -28.238 -31.745 1.00 72.19 75 GLN A C 1
ATOM 597 O O . GLN A 1 75 ? 28.176 -28.830 -30.942 1.00 72.19 75 GLN A O 1
ATOM 602 N N . SER A 1 76 ? 29.741 -28.901 -32.542 1.00 66.44 76 SER A N 1
ATOM 603 C CA . SER A 1 76 ? 29.922 -30.355 -32.463 1.00 66.44 76 SER A CA 1
ATOM 604 C C . SER A 1 76 ? 30.495 -30.766 -31.106 1.00 66.44 76 SER A C 1
ATOM 606 O O . SER A 1 76 ? 31.359 -30.077 -30.573 1.00 66.44 76 SER A O 1
ATOM 608 N N . LEU A 1 77 ? 30.103 -31.932 -30.597 1.00 61.75 77 LEU A N 1
ATOM 609 C CA . LEU A 1 77 ? 30.558 -32.472 -29.310 1.00 61.75 77 LEU A CA 1
ATOM 610 C C . LEU A 1 77 ? 32.099 -32.583 -29.216 1.00 61.75 77 LEU A C 1
ATOM 612 O O . LEU A 1 77 ? 32.660 -32.456 -28.133 1.00 61.75 77 LEU A O 1
ATOM 616 N N . GLU A 1 78 ? 32.803 -32.721 -30.348 1.00 61.28 78 GLU A N 1
ATOM 617 C CA . GLU A 1 78 ? 34.272 -32.670 -30.408 1.00 61.28 78 GLU A CA 1
ATOM 618 C C . GLU A 1 78 ? 34.883 -31.312 -30.051 1.00 61.28 78 GLU A C 1
ATOM 620 O O . GLU A 1 78 ? 35.990 -31.269 -29.523 1.00 61.28 78 GLU A O 1
ATOM 625 N N . TYR A 1 79 ? 34.190 -30.206 -30.319 1.00 65.44 79 TYR A N 1
ATOM 626 C CA . TYR A 1 79 ? 34.669 -28.864 -29.985 1.00 65.44 79 TYR A CA 1
ATOM 627 C C . TYR A 1 79 ? 34.836 -28.710 -28.468 1.00 65.44 79 TYR A C 1
ATOM 629 O O . TYR A 1 79 ? 35.856 -28.221 -27.992 1.00 65.44 79 TYR A O 1
ATOM 637 N N . TYR A 1 80 ? 33.886 -29.258 -27.709 1.00 64.31 80 TYR A N 1
ATOM 638 C CA . TYR A 1 80 ? 33.896 -29.284 -26.245 1.00 64.31 80 TYR A CA 1
ATOM 639 C C . TYR A 1 80 ? 34.849 -30.338 -25.645 1.00 64.31 80 TYR A C 1
ATOM 641 O O . TYR A 1 80 ? 35.094 -30.348 -24.438 1.00 64.31 80 TYR A O 1
ATOM 649 N N . LYS A 1 81 ? 35.405 -31.223 -26.483 1.00 63.19 81 LYS A N 1
ATOM 650 C CA . LYS A 1 81 ? 36.383 -32.256 -26.104 1.00 63.19 81 LYS A CA 1
ATOM 651 C C . LYS A 1 81 ? 37.839 -31.868 -26.408 1.00 63.19 81 LYS A C 1
ATOM 653 O O . LYS A 1 81 ? 38.740 -32.630 -26.070 1.00 63.19 81 LYS A O 1
ATOM 658 N N . ARG A 1 82 ? 38.123 -30.734 -27.061 1.00 50.59 82 ARG A N 1
ATOM 659 C CA . ARG A 1 82 ? 39.501 -30.388 -27.472 1.00 50.59 82 ARG A CA 1
ATOM 660 C C . ARG A 1 82 ? 40.290 -29.674 -26.365 1.00 50.59 82 ARG A C 1
ATOM 662 O O . ARG A 1 82 ? 39.827 -28.718 -25.750 1.00 50.59 82 ARG A O 1
ATOM 669 N N . GLN A 1 83 ? 41.521 -30.140 -26.127 1.00 37.66 83 GLN A N 1
ATOM 670 C CA . GLN A 1 83 ? 42.513 -29.454 -25.290 1.00 37.66 83 GLN A CA 1
ATOM 671 C C . GLN A 1 83 ? 42.984 -28.164 -25.974 1.00 37.66 83 GLN A C 1
ATOM 673 O O . GLN A 1 83 ? 43.479 -28.218 -27.097 1.00 37.66 83 GLN A O 1
ATOM 678 N N . ASP A 1 84 ? 42.895 -27.030 -25.275 1.00 33.06 84 ASP A N 1
ATOM 679 C CA . ASP A 1 84 ? 43.650 -25.826 -25.630 1.00 33.06 84 ASP A CA 1
ATOM 680 C C . ASP A 1 84 ? 45.029 -25.908 -24.969 1.00 33.06 84 ASP A C 1
ATOM 682 O O . ASP A 1 84 ? 45.139 -25.797 -23.750 1.00 33.06 84 ASP A O 1
ATOM 686 N N . ASN A 1 85 ? 46.074 -26.073 -25.775 1.00 30.20 85 ASN A N 1
ATOM 687 C CA . ASN A 1 85 ? 47.406 -25.563 -25.466 1.00 30.20 85 ASN A CA 1
ATOM 688 C C . ASN A 1 85 ? 47.707 -24.487 -26.520 1.00 30.20 85 ASN A C 1
ATOM 690 O O . ASN A 1 85 ? 47.843 -24.801 -27.701 1.00 30.20 85 ASN A O 1
ATOM 694 N N . GLN A 1 86 ? 47.798 -23.222 -26.107 1.00 32.06 86 GLN A N 1
ATOM 695 C CA . GLN A 1 86 ? 48.494 -22.180 -26.877 1.00 32.06 86 GLN A CA 1
ATOM 696 C C . GLN A 1 86 ? 50.008 -22.469 -26.730 1.00 32.06 86 GLN A C 1
ATOM 698 O O . GLN A 1 86 ? 50.434 -22.844 -25.644 1.00 32.06 86 GLN A O 1
ATOM 703 N N . GLU A 1 87 ? 50.859 -22.482 -27.763 1.00 26.09 87 GLU A N 1
ATOM 704 C CA . GLU A 1 87 ? 51.330 -21.334 -28.552 1.00 26.09 87 GLU A CA 1
ATOM 705 C C . GLU A 1 87 ? 51.949 -21.744 -29.922 1.00 26.09 87 GLU A C 1
ATOM 707 O O . GLU A 1 87 ? 52.559 -22.801 -30.052 1.00 26.09 87 GLU A O 1
ATOM 712 N N . LYS A 1 88 ? 51.842 -20.829 -30.906 1.00 29.23 88 LYS A N 1
ATOM 713 C CA . LYS A 1 88 ? 52.707 -20.562 -32.090 1.00 29.23 88 LYS A CA 1
ATOM 714 C C . LYS A 1 88 ? 53.356 -21.731 -32.870 1.00 29.23 88 LYS A C 1
ATOM 716 O O . LYS A 1 88 ? 54.384 -22.247 -32.455 1.00 29.23 88 LYS A O 1
ATOM 721 N N . HIS A 1 89 ? 52.962 -21.907 -34.142 1.00 24.39 89 HIS A N 1
ATOM 722 C CA . HIS A 1 89 ? 53.883 -21.693 -35.280 1.00 24.39 89 HIS A CA 1
ATOM 723 C C . HIS A 1 89 ? 53.177 -21.634 -36.646 1.00 24.39 89 HIS A C 1
ATOM 725 O O . HIS A 1 89 ? 52.174 -22.292 -36.904 1.00 24.39 89 HIS A O 1
ATOM 731 N N . GLU A 1 90 ? 53.767 -20.822 -37.517 1.00 25.59 90 GLU A N 1
ATOM 732 C CA . GLU A 1 90 ? 53.484 -20.650 -38.936 1.00 25.59 90 GLU A CA 1
ATOM 733 C C . GLU A 1 90 ? 53.572 -21.938 -39.778 1.00 25.59 90 GLU A C 1
ATOM 735 O O . GLU A 1 90 ? 54.503 -22.725 -39.650 1.00 25.59 90 GLU A O 1
ATOM 740 N N . SER A 1 91 ? 52.734 -21.965 -40.817 1.00 25.84 91 SER A N 1
ATOM 741 C CA . SER A 1 91 ? 53.041 -22.392 -42.193 1.00 25.84 91 SER A CA 1
ATOM 742 C C . SER A 1 91 ? 53.223 -23.881 -42.566 1.00 25.84 91 SER A C 1
ATOM 744 O O . SER A 1 91 ? 54.060 -24.608 -42.050 1.00 25.84 91 SER A O 1
ATOM 746 N N . LYS A 1 92 ? 52.529 -24.190 -43.677 1.00 25.80 92 LYS A N 1
ATOM 747 C CA . LYS A 1 92 ? 52.774 -25.186 -44.742 1.00 25.80 92 LYS A CA 1
ATOM 748 C C . LYS A 1 92 ? 52.240 -26.622 -44.595 1.00 25.80 92 LYS A C 1
ATOM 750 O O . LYS A 1 92 ? 52.912 -27.525 -44.131 1.00 25.80 92 LYS A O 1
ATOM 755 N N . LEU A 1 93 ? 51.061 -26.788 -45.204 1.00 26.23 93 LEU A N 1
ATOM 756 C CA . LEU A 1 93 ? 50.791 -27.544 -46.442 1.00 26.23 93 LEU A CA 1
ATOM 757 C C . LEU A 1 93 ? 51.187 -29.036 -46.537 1.00 26.23 93 LEU A C 1
ATOM 759 O O . LEU A 1 93 ? 52.351 -29.402 -46.436 1.00 26.23 93 LEU A O 1
ATOM 763 N N . SER A 1 94 ? 50.195 -29.796 -47.024 1.00 25.70 94 SER A N 1
ATOM 764 C CA . SER A 1 94 ? 50.234 -31.052 -47.799 1.00 25.70 94 SER A CA 1
ATOM 765 C C . SER A 1 94 ? 49.933 -32.363 -47.057 1.00 25.70 94 SER A C 1
ATOM 767 O O . SER A 1 94 ? 50.780 -32.993 -46.442 1.00 25.70 94 SER A O 1
ATOM 769 N N . SER A 1 95 ? 48.706 -32.855 -47.218 1.00 24.81 95 SER A N 1
ATOM 770 C CA . SER A 1 95 ? 48.438 -33.948 -48.164 1.00 24.81 95 SER A CA 1
ATOM 771 C C . SER A 1 95 ? 46.930 -34.130 -48.316 1.00 24.81 95 SER A C 1
ATOM 773 O O . SER A 1 95 ? 46.193 -34.429 -47.384 1.00 24.81 95 SER A O 1
ATOM 775 N N . VAL A 1 96 ? 46.493 -33.863 -49.536 1.00 26.70 96 VAL A N 1
ATOM 776 C CA . VAL A 1 96 ? 45.213 -34.267 -50.094 1.00 26.70 96 VAL A CA 1
ATOM 777 C C . VAL A 1 96 ? 45.325 -35.754 -50.443 1.00 26.70 96 VAL A C 1
ATOM 779 O O . VAL A 1 96 ? 46.345 -36.159 -50.995 1.00 26.70 96 VAL A O 1
ATOM 782 N N . ASN A 1 97 ? 44.280 -36.536 -50.176 1.00 24.75 97 ASN A N 1
ATOM 783 C CA . ASN A 1 97 ? 43.739 -37.423 -51.202 1.00 24.75 97 ASN A CA 1
ATOM 784 C C . ASN A 1 97 ? 42.210 -37.509 -51.067 1.00 24.75 97 ASN A C 1
ATOM 786 O O . ASN A 1 97 ? 41.721 -37.844 -49.985 1.00 24.75 97 ASN A O 1
ATOM 790 N N . PRO A 1 98 ? 41.479 -37.172 -52.142 1.00 36.81 98 PRO A N 1
ATOM 791 C CA . PRO A 1 98 ? 40.080 -37.485 -52.352 1.00 36.81 98 PRO A CA 1
ATOM 792 C C . PRO A 1 98 ? 39.971 -38.788 -53.166 1.00 36.81 98 PRO A C 1
ATOM 794 O O . PRO A 1 98 ? 40.946 -39.207 -53.783 1.00 36.81 98 PRO A O 1
ATOM 797 N N . ASP A 1 99 ? 38.807 -39.425 -53.107 1.00 30.28 99 ASP A N 1
ATOM 798 C CA . ASP A 1 99 ? 38.165 -40.227 -54.165 1.00 30.28 99 ASP A CA 1
ATOM 799 C C . ASP A 1 99 ? 37.236 -41.242 -53.487 1.00 30.28 99 ASP A C 1
ATOM 801 O O . ASP A 1 99 ? 37.680 -42.265 -52.973 1.00 30.28 99 ASP A O 1
ATOM 805 N N . ASP A 1 100 ? 35.944 -40.910 -53.414 1.00 35.47 100 ASP A N 1
ATOM 806 C CA . ASP A 1 100 ? 34.947 -41.670 -54.175 1.00 35.47 100 ASP A CA 1
ATOM 807 C C . ASP A 1 100 ? 33.588 -40.937 -54.218 1.00 35.47 100 ASP A C 1
ATOM 809 O O . ASP A 1 100 ? 33.048 -40.508 -53.199 1.00 35.47 100 ASP A O 1
ATOM 813 N N . ASP A 1 101 ? 33.067 -40.855 -55.443 1.00 36.91 101 ASP A N 1
ATOM 814 C CA . ASP A 1 101 ? 31.683 -40.615 -55.877 1.00 36.91 101 ASP A CA 1
ATOM 815 C C . ASP A 1 101 ? 31.069 -39.191 -55.993 1.00 36.91 101 ASP A C 1
ATOM 817 O O . ASP A 1 101 ? 30.395 -38.669 -55.108 1.00 36.91 101 ASP A O 1
ATOM 821 N N . PHE A 1 102 ? 31.134 -38.711 -57.252 1.00 31.56 102 PHE A N 1
ATOM 822 C CA . PHE A 1 102 ? 29.988 -38.379 -58.132 1.00 31.56 102 PHE A CA 1
ATOM 823 C C . PHE A 1 102 ? 29.554 -36.904 -58.300 1.00 31.56 102 PHE A C 1
ATOM 825 O O . PHE A 1 102 ? 28.686 -36.409 -57.590 1.00 31.56 102 PHE A O 1
ATOM 832 N N . ASP A 1 103 ? 30.016 -36.263 -59.386 1.00 50.88 103 ASP A N 1
ATOM 833 C CA . ASP A 1 103 ? 29.098 -35.502 -60.252 1.00 50.88 103 ASP A CA 1
ATOM 834 C C . ASP A 1 103 ? 29.525 -35.590 -61.733 1.00 50.88 103 ASP A C 1
ATOM 836 O O . ASP A 1 103 ? 30.462 -34.934 -62.201 1.00 50.88 103 ASP A O 1
ATOM 840 N N . LEU A 1 104 ? 28.842 -36.469 -62.477 1.00 53.38 104 LEU A N 1
ATOM 841 C CA . LEU A 1 104 ? 28.771 -36.415 -63.936 1.00 53.38 104 LEU A CA 1
ATOM 842 C C . LEU A 1 104 ? 28.159 -35.062 -64.302 1.00 53.38 104 LEU A C 1
ATOM 844 O O . LEU A 1 104 ? 27.015 -34.861 -63.954 1.00 53.38 104 LEU A O 1
ATOM 848 N N . PHE A 1 105 ? 28.861 -34.184 -65.017 1.00 39.00 105 PHE A N 1
ATOM 849 C CA . PHE A 1 105 ? 28.354 -33.373 -66.144 1.00 39.00 105 PHE A CA 1
ATOM 850 C C . PHE A 1 105 ? 29.282 -32.173 -66.394 1.00 39.00 105 PHE A C 1
ATOM 852 O O . PHE A 1 105 ? 29.044 -31.069 -65.913 1.00 39.00 105 PHE A O 1
ATOM 859 N N . SER A 1 106 ? 30.282 -32.375 -67.258 1.00 43.34 106 SER A N 1
ATOM 860 C CA . SER A 1 106 ? 30.486 -31.598 -68.502 1.00 43.34 106 SER A CA 1
ATOM 861 C C . SER A 1 106 ? 31.967 -31.403 -68.839 1.00 43.34 106 SER A C 1
ATOM 863 O O . SER A 1 106 ? 32.617 -30.460 -68.395 1.00 43.34 106 SER A O 1
ATOM 865 N N . ASN A 1 107 ? 32.458 -32.278 -69.718 1.00 40.72 107 ASN A N 1
ATOM 866 C CA . ASN A 1 107 ? 33.589 -32.023 -70.609 1.00 40.72 107 ASN A CA 1
ATOM 867 C C . ASN A 1 107 ? 33.280 -30.841 -71.546 1.00 40.72 107 ASN A C 1
ATOM 869 O O . ASN A 1 107 ? 32.199 -30.835 -72.137 1.00 40.72 107 ASN A O 1
ATOM 873 N N . ASN A 1 108 ? 34.241 -29.938 -71.778 1.00 32.22 108 ASN A N 1
ATOM 874 C CA . ASN A 1 108 ? 34.654 -29.570 -73.141 1.00 32.22 108 ASN A CA 1
ATOM 875 C C . ASN A 1 108 ? 36.012 -28.836 -73.149 1.00 32.22 108 ASN A C 1
ATOM 877 O O . ASN A 1 108 ? 36.223 -27.899 -72.378 1.00 32.22 108 ASN A O 1
ATOM 881 N N . ASP A 1 109 ? 36.889 -29.277 -74.048 1.00 42.22 109 ASP A N 1
ATOM 882 C CA . ASP A 1 109 ? 38.258 -28.816 -74.294 1.00 42.22 109 ASP A CA 1
ATOM 883 C C . A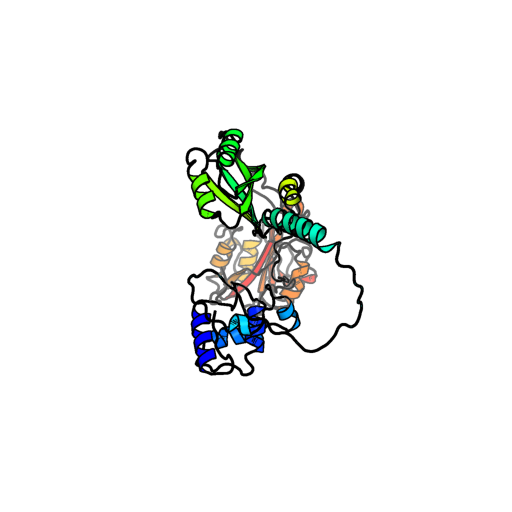SP A 1 109 ? 38.329 -27.407 -74.914 1.00 42.22 109 ASP A C 1
ATOM 885 O O . ASP A 1 109 ? 37.436 -27.035 -75.675 1.00 42.22 109 ASP A O 1
ATOM 889 N N . ASN A 1 110 ? 39.405 -26.651 -74.617 1.00 43.97 110 ASN A N 1
ATOM 890 C CA . ASN A 1 110 ? 40.166 -25.774 -75.541 1.00 43.97 110 ASN A CA 1
ATOM 891 C C . ASN A 1 110 ? 41.302 -25.018 -74.794 1.00 43.97 110 ASN A C 1
ATOM 893 O O . ASN A 1 110 ? 41.064 -24.314 -73.813 1.00 43.97 110 ASN A O 1
ATOM 897 N N . GLU A 1 111 ? 42.552 -25.165 -75.254 1.00 50.19 111 GLU A N 1
ATOM 898 C CA . GLU A 1 111 ? 43.786 -24.890 -74.481 1.00 50.19 111 GLU A CA 1
ATOM 899 C C . GLU A 1 111 ? 44.334 -23.441 -74.514 1.00 50.19 111 GLU A C 1
ATOM 901 O O . GLU A 1 111 ? 45.224 -23.109 -73.727 1.00 50.19 111 GLU A O 1
ATOM 906 N N . GLU A 1 112 ? 43.800 -22.528 -75.330 1.00 50.84 112 GLU A N 1
ATOM 907 C CA . GLU A 1 112 ? 44.399 -21.185 -75.509 1.00 50.84 112 GLU A CA 1
ATOM 908 C C . GLU A 1 112 ? 43.827 -20.079 -74.593 1.00 50.84 112 GLU A C 1
ATOM 910 O O . GLU A 1 112 ? 44.393 -18.993 -74.482 1.00 50.84 112 GLU A O 1
ATOM 915 N N . GLU A 1 113 ? 42.759 -20.344 -73.836 1.00 47.09 113 GLU A N 1
ATOM 916 C CA . GLU A 1 113 ? 42.160 -19.366 -72.904 1.00 47.09 113 GLU A CA 1
ATOM 917 C C . GLU A 1 113 ? 42.809 -19.358 -71.503 1.00 47.09 113 GLU A C 1
ATOM 919 O O . GLU A 1 113 ? 42.460 -18.560 -70.624 1.00 47.09 113 GLU A O 1
ATOM 924 N N . SER A 1 114 ? 43.771 -20.252 -71.268 1.00 50.59 114 SER A N 1
ATOM 925 C CA . SER A 1 114 ? 44.282 -20.549 -69.928 1.00 50.59 114 SER A CA 1
ATOM 926 C C . SER A 1 114 ? 45.218 -19.471 -69.363 1.00 50.59 114 SER A C 1
ATOM 928 O O . SER A 1 114 ? 45.243 -19.255 -68.148 1.00 50.59 114 SER A O 1
ATOM 930 N N . GLU A 1 115 ? 45.955 -18.742 -70.204 1.00 54.09 115 GLU A N 1
ATOM 931 C CA . GLU A 1 115 ? 46.921 -17.730 -69.749 1.00 54.09 115 GLU A CA 1
ATOM 932 C C . GLU A 1 115 ? 46.249 -16.404 -69.368 1.00 54.09 115 GLU A C 1
ATOM 934 O O . GLU A 1 115 ? 46.558 -15.822 -68.324 1.00 54.09 115 GLU A O 1
ATOM 939 N N . ILE A 1 116 ? 45.239 -15.988 -70.136 1.00 54.78 116 ILE A N 1
ATOM 940 C CA . ILE A 1 116 ? 44.407 -14.809 -69.845 1.00 54.78 116 ILE A CA 1
ATOM 941 C C . ILE A 1 116 ? 43.596 -15.047 -68.563 1.00 54.78 116 ILE A C 1
ATOM 943 O O . ILE A 1 116 ? 43.449 -14.152 -67.726 1.00 54.78 116 ILE A O 1
ATOM 947 N N . ARG A 1 117 ? 43.126 -16.283 -68.352 1.00 54.56 117 ARG A N 1
ATOM 948 C CA . ARG A 1 117 ? 42.422 -16.687 -67.129 1.00 54.56 117 ARG A CA 1
ATOM 949 C C . ARG A 1 117 ? 43.349 -16.674 -65.913 1.00 54.56 117 ARG A C 1
ATOM 951 O O . ARG A 1 117 ? 42.950 -16.181 -64.864 1.00 54.56 117 ARG A O 1
ATOM 958 N N . LYS A 1 118 ? 44.607 -17.106 -66.051 1.00 54.69 118 LYS A N 1
ATOM 959 C CA . LYS A 1 118 ? 45.612 -17.060 -64.970 1.00 54.69 118 LYS A CA 1
ATOM 960 C C . LYS A 1 118 ? 46.004 -15.631 -64.580 1.00 54.69 118 LYS A C 1
ATOM 962 O O . LYS A 1 118 ? 46.146 -15.355 -63.390 1.00 54.69 118 LYS A O 1
ATOM 967 N N . GLN A 1 119 ? 46.145 -14.715 -65.541 1.00 54.75 119 GLN A N 1
ATOM 968 C CA . GLN A 1 119 ? 46.426 -13.301 -65.249 1.00 54.75 119 GLN A CA 1
ATOM 969 C C . GLN A 1 119 ? 45.238 -12.609 -64.565 1.00 54.75 119 GLN A C 1
ATOM 971 O O . GLN A 1 119 ? 45.435 -11.886 -63.589 1.00 54.75 119 GLN A O 1
ATOM 976 N N . ARG A 1 120 ? 44.002 -12.908 -64.990 1.00 53.34 120 ARG A N 1
ATOM 977 C CA . ARG A 1 120 ? 42.783 -12.431 -64.314 1.00 53.34 120 ARG A CA 1
ATOM 978 C C . ARG A 1 120 ? 42.649 -12.985 -62.900 1.00 53.34 120 ARG A C 1
ATOM 980 O O . ARG A 1 120 ? 42.296 -12.241 -61.998 1.00 53.34 120 ARG A O 1
ATOM 987 N N . VAL A 1 121 ? 42.990 -14.255 -62.690 1.00 54.12 121 VAL A N 1
ATOM 988 C CA . VAL A 1 121 ? 42.970 -14.887 -61.364 1.00 54.12 121 VAL A CA 1
ATOM 989 C C . VAL A 1 121 ? 44.017 -14.266 -60.433 1.00 54.12 121 VAL A C 1
ATOM 991 O O . VAL A 1 121 ? 43.702 -14.018 -59.277 1.00 54.12 121 VAL A O 1
ATOM 994 N N . LYS A 1 122 ? 45.223 -13.929 -60.912 1.00 54.53 122 LYS A N 1
ATOM 995 C CA . LYS A 1 122 ? 46.254 -13.260 -60.091 1.00 54.53 122 LYS A CA 1
ATOM 996 C C . LYS A 1 122 ? 45.895 -11.818 -59.727 1.00 54.53 122 LYS A C 1
ATOM 998 O O . LYS A 1 122 ? 46.036 -11.453 -58.564 1.00 54.53 122 LYS A O 1
ATOM 1003 N N . ALA A 1 123 ? 45.359 -11.046 -60.674 1.00 54.44 123 ALA A N 1
ATOM 1004 C CA . ALA A 1 123 ? 44.822 -9.715 -60.387 1.00 54.44 123 ALA A CA 1
ATOM 1005 C C . ALA A 1 123 ? 43.658 -9.789 -59.382 1.00 54.44 123 ALA A C 1
ATOM 1007 O O . ALA A 1 123 ? 43.600 -8.997 -58.448 1.00 54.44 123 ALA A O 1
ATOM 1008 N N . HIS A 1 124 ? 42.792 -10.804 -59.496 1.00 48.72 124 HIS A N 1
ATOM 1009 C CA . HIS A 1 124 ? 41.753 -11.047 -58.499 1.00 48.72 124 HIS A CA 1
ATOM 1010 C C . HIS A 1 124 ? 42.318 -11.463 -57.140 1.00 48.72 124 HIS A C 1
ATOM 1012 O O . HIS A 1 124 ? 41.746 -11.095 -56.127 1.00 48.72 124 HIS A O 1
ATOM 1018 N N . ILE A 1 125 ? 43.418 -12.209 -57.062 1.00 50.56 125 ILE A N 1
ATOM 1019 C CA . ILE A 1 125 ? 44.018 -12.606 -55.778 1.00 50.56 125 ILE A CA 1
ATOM 1020 C C . ILE A 1 125 ? 44.645 -11.396 -55.066 1.00 50.56 125 ILE A C 1
ATOM 1022 O O . ILE A 1 125 ? 44.450 -11.246 -53.864 1.00 50.56 125 ILE A O 1
ATOM 1026 N N . GLU A 1 126 ? 45.317 -10.497 -55.790 1.00 50.84 126 GLU A N 1
ATOM 1027 C CA . GLU A 1 126 ? 45.869 -9.254 -55.220 1.00 50.84 126 GLU A CA 1
ATOM 1028 C C . GLU A 1 126 ? 44.775 -8.245 -54.826 1.00 50.84 126 GLU A C 1
ATOM 1030 O O . GLU A 1 126 ? 44.908 -7.534 -53.829 1.00 50.84 126 GLU A O 1
ATOM 1035 N N . GLU A 1 127 ? 43.654 -8.223 -55.551 1.00 52.12 127 GLU A N 1
ATOM 1036 C CA . GLU A 1 127 ? 42.476 -7.416 -55.215 1.00 52.12 127 GLU A CA 1
ATOM 1037 C C . GLU A 1 127 ? 41.667 -8.024 -54.050 1.00 52.12 127 GLU A C 1
ATOM 1039 O O . GLU A 1 127 ? 41.119 -7.301 -53.217 1.00 52.12 127 GLU A O 1
ATOM 1044 N N . ASN A 1 128 ? 41.657 -9.355 -53.915 1.00 48.81 128 ASN A N 1
ATOM 1045 C CA . ASN A 1 128 ? 41.038 -10.064 -52.792 1.00 48.81 128 ASN A CA 1
ATOM 1046 C C . ASN A 1 128 ? 41.915 -10.078 -51.525 1.00 48.81 128 ASN A C 1
ATOM 1048 O O . ASN A 1 128 ? 41.370 -10.223 -50.435 1.00 48.81 128 ASN A O 1
ATOM 1052 N N . ALA A 1 129 ? 43.231 -9.860 -51.629 1.00 44.38 129 ALA A N 1
ATOM 1053 C CA . ALA A 1 129 ? 44.135 -9.709 -50.482 1.00 44.38 129 ALA A CA 1
ATOM 1054 C C . ALA A 1 129 ? 44.018 -8.339 -49.780 1.00 44.38 129 ALA A C 1
ATOM 1056 O O . ALA A 1 129 ? 44.499 -8.176 -48.662 1.00 44.38 129 ALA A O 1
ATOM 1057 N N . LYS A 1 130 ? 43.354 -7.357 -50.409 1.00 46.38 130 LYS A N 1
ATOM 1058 C CA . LYS A 1 130 ? 43.012 -6.055 -49.804 1.00 46.38 130 LYS A CA 1
ATOM 1059 C C . LYS A 1 130 ? 41.647 -6.035 -49.115 1.00 46.38 130 LYS A C 1
ATOM 1061 O O . LYS A 1 130 ? 41.237 -4.985 -48.627 1.00 46.38 130 LYS A O 1
ATOM 1066 N N . LYS A 1 131 ? 40.927 -7.158 -49.073 1.00 39.31 131 LYS A N 1
ATOM 1067 C CA . LYS A 1 131 ? 39.682 -7.253 -48.309 1.00 39.31 131 LYS A CA 1
ATOM 1068 C C . LYS A 1 131 ? 40.049 -7.544 -46.853 1.00 39.31 131 LYS A C 1
ATOM 1070 O O . LYS A 1 131 ? 40.588 -8.621 -46.594 1.00 39.31 131 LYS A O 1
ATOM 1075 N N . PRO A 1 132 ? 39.823 -6.610 -45.909 1.00 44.97 132 PRO A N 1
ATOM 1076 C CA . PRO A 1 132 ? 40.091 -6.894 -44.511 1.00 44.97 132 PRO A CA 1
ATOM 1077 C C . PRO A 1 132 ? 39.202 -8.061 -44.073 1.00 44.97 132 PRO A C 1
ATOM 1079 O O . PRO A 1 132 ? 38.028 -8.138 -44.445 1.00 44.97 132 PRO A O 1
ATOM 1082 N N . ALA A 1 133 ? 39.794 -8.995 -43.326 1.00 48.78 133 ALA A N 1
ATOM 1083 C CA . ALA A 1 133 ? 39.087 -10.100 -42.688 1.00 48.78 133 ALA A CA 1
ATOM 1084 C C . ALA A 1 133 ? 37.876 -9.573 -41.893 1.00 48.78 133 ALA A C 1
ATOM 1086 O O . ALA A 1 133 ? 37.887 -8.408 -41.489 1.00 48.78 133 ALA A O 1
ATOM 1087 N N . PRO A 1 134 ? 36.836 -10.391 -41.650 1.00 48.47 134 PRO A N 1
ATOM 1088 C CA . PRO A 1 134 ? 35.671 -9.947 -40.907 1.00 48.47 134 PRO A CA 1
ATOM 1089 C C . PRO A 1 134 ? 36.066 -9.623 -39.459 1.00 48.47 134 PRO A C 1
ATOM 1091 O O . PRO A 1 134 ? 36.122 -10.493 -38.597 1.00 48.47 134 PRO A O 1
ATOM 1094 N N . ILE A 1 135 ? 36.368 -8.353 -39.209 1.00 52.97 135 ILE A N 1
ATOM 1095 C CA . ILE A 1 135 ? 36.652 -7.810 -37.886 1.00 52.97 135 ILE A CA 1
ATOM 1096 C C . ILE A 1 135 ? 35.296 -7.606 -37.209 1.00 52.97 135 ILE A C 1
ATOM 1098 O O . ILE A 1 135 ? 34.392 -6.992 -37.784 1.00 52.97 135 ILE A O 1
ATOM 1102 N N . ALA A 1 136 ? 35.124 -8.188 -36.025 1.00 57.62 136 ALA A N 1
ATOM 1103 C CA . ALA A 1 136 ? 33.954 -7.933 -35.199 1.00 57.62 136 ALA A CA 1
ATOM 1104 C C . ALA A 1 136 ? 34.078 -6.527 -34.591 1.00 57.62 136 ALA A C 1
ATOM 1106 O O . ALA A 1 136 ? 35.136 -6.155 -34.077 1.00 57.62 136 ALA A O 1
ATOM 1107 N N . LYS A 1 137 ? 33.004 -5.747 -34.726 1.00 68.00 137 LYS A N 1
ATOM 1108 C CA . LYS A 1 137 ? 32.893 -4.363 -34.263 1.00 68.00 137 LYS A CA 1
ATOM 1109 C C . LYS A 1 137 ? 31.784 -4.280 -33.215 1.00 68.00 137 LYS A C 1
ATOM 1111 O O . LYS A 1 137 ? 30.783 -4.995 -33.316 1.00 68.00 137 LYS A O 1
ATOM 1116 N N . SER A 1 138 ? 31.951 -3.391 -32.247 1.00 76.06 138 SER A N 1
ATOM 1117 C CA . SER A 1 138 ? 30.985 -3.150 -31.176 1.00 76.06 138 SER A CA 1
ATOM 1118 C C . SER A 1 138 ? 30.629 -1.669 -31.138 1.00 76.06 138 SER A C 1
ATOM 1120 O O . SER A 1 138 ? 31.506 -0.811 -31.191 1.00 76.06 138 SER A O 1
ATOM 1122 N N . GLY A 1 139 ? 29.336 -1.360 -31.083 1.00 79.62 139 GLY A N 1
ATOM 1123 C CA . GLY A 1 139 ? 28.820 -0.010 -30.888 1.00 79.62 139 GLY A CA 1
ATOM 1124 C C . GLY A 1 139 ? 28.559 0.258 -29.410 1.00 79.62 139 GLY A C 1
ATOM 1125 O O . GLY A 1 139 ? 27.932 -0.556 -28.729 1.00 79.62 139 GLY A O 1
ATOM 1126 N N . ILE A 1 140 ? 29.020 1.402 -28.921 1.00 83.31 140 ILE A N 1
ATOM 1127 C CA . ILE A 1 140 ? 28.891 1.833 -27.529 1.00 83.31 140 ILE A CA 1
ATOM 1128 C C . ILE A 1 140 ? 28.297 3.238 -27.514 1.00 83.31 140 ILE A C 1
ATOM 1130 O O . ILE A 1 140 ? 28.606 4.061 -28.372 1.00 83.31 140 ILE A O 1
ATOM 1134 N N . ILE A 1 141 ? 27.420 3.510 -26.555 1.00 85.44 141 ILE A N 1
ATOM 1135 C CA . ILE A 1 141 ? 26.944 4.856 -26.241 1.00 85.44 141 ILE A CA 1
ATOM 1136 C C . ILE A 1 141 ? 27.454 5.200 -24.848 1.00 85.44 141 ILE A C 1
ATOM 1138 O O . ILE A 1 141 ? 27.157 4.481 -23.892 1.00 85.44 141 ILE A O 1
ATOM 1142 N N . LEU A 1 142 ? 28.218 6.283 -24.761 1.00 84.94 142 LEU A N 1
ATOM 1143 C CA . LEU A 1 142 ? 28.807 6.795 -23.531 1.00 84.94 142 LEU A CA 1
ATOM 1144 C C . LEU A 1 142 ? 28.038 8.037 -23.077 1.00 84.94 142 LEU A C 1
ATOM 1146 O O . LEU A 1 142 ? 27.809 8.950 -23.873 1.00 84.94 142 LEU A O 1
ATOM 1150 N N . ASP A 1 143 ? 27.670 8.062 -21.802 1.00 87.25 143 ASP A N 1
ATOM 1151 C CA . ASP A 1 143 ? 27.104 9.212 -21.107 1.00 87.25 143 ASP A CA 1
ATOM 1152 C C . ASP A 1 143 ? 28.227 9.906 -20.325 1.00 87.25 143 ASP A C 1
ATOM 1154 O O . ASP A 1 143 ? 28.803 9.335 -19.402 1.00 87.25 143 ASP A O 1
ATOM 1158 N N . VAL A 1 144 ? 28.539 11.148 -20.689 1.00 85.81 144 VAL A N 1
ATOM 1159 C CA . VAL A 1 144 ? 29.584 11.958 -20.054 1.00 85.81 144 VAL A CA 1
ATOM 1160 C C . VAL A 1 144 ? 28.931 13.045 -19.206 1.00 85.81 144 VAL A C 1
ATOM 1162 O O . VAL A 1 144 ? 28.227 13.921 -19.724 1.00 85.81 144 VAL A O 1
ATOM 1165 N N . LYS A 1 145 ? 29.150 12.977 -17.889 1.00 87.75 145 LYS A N 1
ATOM 1166 C CA . LYS A 1 145 ? 28.595 13.909 -16.901 1.00 87.75 145 LYS A CA 1
ATOM 1167 C C . LYS A 1 145 ? 29.569 15.065 -16.654 1.00 87.75 145 LYS A C 1
ATOM 1169 O O . LYS A 1 145 ? 30.671 14.799 -16.169 1.00 87.75 145 LYS A O 1
ATOM 1174 N N . PRO A 1 146 ? 29.197 16.323 -16.953 1.00 85.75 146 PRO A N 1
ATOM 1175 C CA . PRO A 1 146 ? 30.001 17.478 -16.567 1.00 85.75 146 PRO A CA 1
ATOM 1176 C C . PRO A 1 146 ? 29.880 17.760 -15.063 1.00 85.75 146 PRO A C 1
ATOM 1178 O O . PRO A 1 146 ? 29.007 17.215 -14.385 1.00 85.75 146 PRO A O 1
ATOM 1181 N N . TRP A 1 147 ? 30.748 18.629 -14.548 1.00 80.00 147 TRP A N 1
ATOM 1182 C CA . TRP A 1 147 ? 30.716 19.053 -13.146 1.00 80.00 147 TRP A CA 1
ATOM 1183 C C . TRP A 1 147 ? 29.553 19.991 -12.810 1.00 80.00 147 TRP A C 1
ATOM 1185 O O . TRP A 1 147 ? 28.961 19.838 -11.742 1.00 80.00 147 TRP A O 1
ATOM 1195 N N . ASP A 1 148 ? 29.232 20.938 -13.697 1.00 78.31 148 ASP A N 1
ATOM 1196 C CA . ASP A 1 148 ? 28.204 21.957 -13.444 1.00 78.31 148 ASP A CA 1
ATOM 1197 C C . ASP A 1 148 ? 27.518 22.472 -14.726 1.00 78.31 148 ASP A C 1
ATOM 1199 O O . ASP A 1 148 ? 27.985 22.206 -15.841 1.00 78.31 148 ASP A O 1
ATOM 1203 N N . ASP A 1 149 ? 26.421 23.221 -14.577 1.00 75.88 149 ASP A N 1
ATOM 1204 C CA . ASP A 1 149 ? 25.618 23.798 -15.666 1.00 75.88 149 ASP A CA 1
ATOM 1205 C C . ASP A 1 149 ? 26.308 24.950 -16.430 1.00 75.88 149 ASP A C 1
ATOM 1207 O O . ASP A 1 149 ? 25.945 25.228 -17.578 1.00 75.88 149 ASP A O 1
ATOM 1211 N N . GLU A 1 150 ? 27.348 25.558 -15.851 1.00 73.00 150 GLU A N 1
ATOM 1212 C CA . GLU A 1 150 ? 28.202 26.570 -16.498 1.00 73.00 150 GLU A CA 1
ATOM 1213 C C . GLU A 1 150 ? 29.277 25.975 -17.437 1.00 73.00 150 GLU A C 1
ATOM 1215 O O . GLU A 1 150 ? 29.950 26.712 -18.165 1.00 73.00 150 GLU A O 1
ATOM 1220 N N . THR A 1 151 ? 29.447 24.647 -17.464 1.00 74.06 151 THR A N 1
ATOM 1221 C CA . THR A 1 151 ? 30.482 23.974 -18.273 1.00 74.06 151 THR A CA 1
ATOM 1222 C C . THR A 1 151 ? 30.208 24.115 -19.777 1.00 74.06 151 THR A C 1
ATOM 1224 O O . THR A 1 151 ? 29.101 23.850 -20.253 1.00 74.06 151 THR A O 1
ATOM 1227 N N . ASN A 1 152 ? 31.226 24.480 -20.570 1.00 78.69 152 ASN A N 1
ATOM 1228 C CA . ASN A 1 152 ? 31.075 24.610 -22.021 1.00 78.69 152 ASN A CA 1
ATOM 1229 C C . ASN A 1 152 ? 30.939 23.233 -22.704 1.00 78.69 152 ASN A C 1
ATOM 1231 O O . ASN A 1 152 ? 31.913 22.513 -22.931 1.00 78.69 152 ASN A O 1
ATOM 1235 N N . MET A 1 153 ? 29.703 22.892 -23.071 1.00 73.25 153 MET A N 1
ATOM 1236 C CA . MET A 1 153 ? 29.340 21.606 -23.674 1.00 73.25 153 MET A CA 1
ATOM 1237 C C . MET A 1 153 ? 29.973 21.366 -25.057 1.00 73.25 153 MET A C 1
ATOM 1239 O O . MET A 1 153 ? 30.224 20.218 -25.424 1.00 73.25 153 MET A O 1
ATOM 1243 N N . GLU A 1 154 ? 30.257 22.427 -25.823 1.00 79.38 154 GLU A N 1
ATOM 1244 C CA . GLU A 1 154 ? 30.894 22.315 -27.146 1.00 79.38 154 GLU A CA 1
ATOM 1245 C C . GLU A 1 154 ? 32.389 21.982 -27.035 1.00 79.38 154 GLU A C 1
ATOM 1247 O O . GLU A 1 154 ? 32.933 21.228 -27.846 1.00 79.38 154 GLU A O 1
ATOM 1252 N N . GLU A 1 155 ? 33.060 22.510 -26.008 1.00 80.50 155 GLU A N 1
ATOM 1253 C CA . GLU A 1 155 ? 34.461 22.190 -25.713 1.00 80.50 155 GLU A CA 1
ATOM 1254 C C . GLU A 1 155 ? 34.605 20.756 -25.205 1.00 80.50 155 GLU A C 1
ATOM 1256 O O . GLU A 1 155 ? 35.518 20.046 -25.630 1.00 80.50 155 GLU A O 1
ATOM 1261 N N . LEU A 1 156 ? 33.661 20.300 -24.377 1.00 82.38 156 LEU A N 1
ATOM 1262 C CA . LEU A 1 156 ? 33.608 18.922 -23.895 1.00 82.38 156 LEU A CA 1
ATOM 1263 C C . LEU A 1 156 ? 33.462 17.933 -25.065 1.00 82.38 156 LEU A C 1
ATOM 1265 O O . LEU A 1 156 ? 34.243 16.987 -25.167 1.00 82.38 156 LEU A O 1
ATOM 1269 N N . GLU A 1 157 ? 32.547 18.182 -26.009 1.00 83.00 157 GLU A N 1
ATOM 1270 C CA . GLU A 1 157 ? 32.412 17.347 -27.212 1.00 83.00 157 GLU A CA 1
ATOM 1271 C C . GLU A 1 157 ? 33.695 17.344 -28.059 1.00 83.00 157 GLU A C 1
ATOM 1273 O O . GLU A 1 157 ? 34.127 16.295 -28.547 1.00 83.00 157 GLU A O 1
ATOM 1278 N N . LYS A 1 158 ? 34.331 18.508 -28.225 1.00 85.56 158 LYS A N 1
ATOM 1279 C CA . LYS A 1 158 ? 35.565 18.636 -29.004 1.00 85.56 158 LYS A CA 1
ATOM 1280 C C . LYS A 1 158 ? 36.728 17.866 -28.375 1.00 85.56 158 LYS A C 1
ATOM 1282 O O . LYS A 1 158 ? 37.488 17.235 -29.110 1.00 85.56 158 LYS A O 1
ATOM 1287 N N . ASN A 1 159 ? 36.847 17.885 -27.049 1.00 83.75 159 ASN A N 1
ATOM 1288 C CA . ASN A 1 159 ? 37.882 17.151 -26.322 1.00 83.75 159 ASN A CA 1
ATOM 1289 C C . ASN A 1 15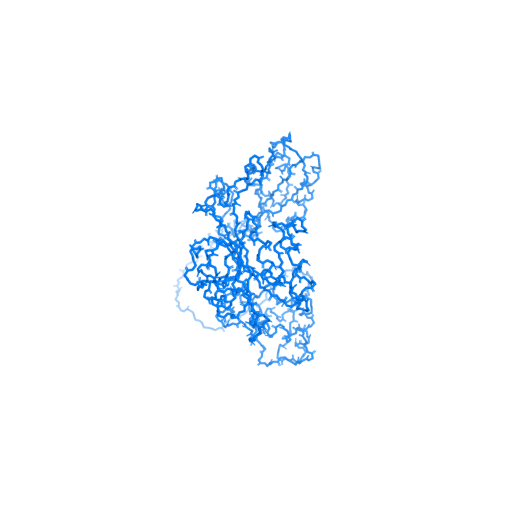9 ? 37.662 15.639 -26.431 1.00 83.75 159 ASN A C 1
ATOM 1291 O O . ASN A 1 159 ? 38.600 14.916 -26.761 1.00 83.75 159 ASN A O 1
ATOM 1295 N N . VAL A 1 160 ? 36.419 15.165 -26.294 1.00 83.69 160 VAL A N 1
ATOM 1296 C CA . VAL A 1 160 ? 36.094 13.739 -26.473 1.00 83.69 160 VAL A CA 1
ATOM 1297 C C . VAL A 1 160 ? 36.373 13.281 -27.912 1.00 83.69 160 VAL A C 1
ATOM 1299 O O . VAL A 1 160 ? 37.001 12.246 -28.115 1.00 83.69 160 VAL A O 1
ATOM 1302 N N . ARG A 1 161 ? 36.014 14.081 -28.928 1.00 83.31 161 ARG A N 1
ATOM 1303 C CA . ARG A 1 161 ? 36.317 13.769 -30.341 1.00 83.31 161 ARG A CA 1
ATOM 1304 C C . ARG A 1 161 ? 37.800 13.856 -30.705 1.00 83.31 161 ARG A C 1
ATOM 1306 O O . ARG A 1 161 ? 38.186 13.320 -31.739 1.00 83.31 161 ARG A O 1
ATOM 1313 N N . SER A 1 162 ? 38.620 14.531 -29.899 1.00 84.38 162 SER A N 1
ATOM 1314 C CA . SER A 1 162 ? 40.066 14.644 -30.140 1.00 84.38 162 SER A CA 1
ATOM 1315 C C . SER A 1 162 ? 40.840 13.357 -29.826 1.00 84.38 162 SER A C 1
ATOM 1317 O O . SER A 1 162 ? 41.990 13.214 -30.237 1.00 84.38 162 SER A O 1
ATOM 1319 N N . ILE A 1 163 ? 40.211 12.408 -29.126 1.00 82.81 163 ILE A N 1
ATOM 1320 C CA . ILE A 1 163 ? 40.793 11.104 -28.815 1.00 82.81 163 ILE A CA 1
ATOM 1321 C C . ILE A 1 163 ? 40.777 10.241 -30.086 1.00 82.81 163 ILE A C 1
ATOM 1323 O O . ILE A 1 163 ? 39.731 9.740 -30.504 1.00 82.81 163 ILE A O 1
ATOM 1327 N N . GLU A 1 164 ? 41.948 10.057 -30.695 1.00 75.25 164 GLU A N 1
ATOM 1328 C CA . GLU A 1 164 ? 42.163 9.181 -31.851 1.00 75.25 164 GLU A CA 1
ATOM 1329 C C . GLU A 1 164 ? 42.836 7.869 -31.407 1.00 75.25 164 GLU A C 1
ATOM 1331 O O . GLU A 1 164 ? 43.962 7.869 -30.908 1.00 75.25 164 GLU A O 1
ATOM 1336 N N . LEU A 1 165 ? 42.152 6.735 -31.596 1.00 75.00 165 LEU A N 1
ATOM 1337 C CA . LEU A 1 165 ? 42.686 5.386 -31.366 1.00 75.00 165 LEU A CA 1
ATOM 1338 C C . LEU A 1 165 ? 42.461 4.520 -32.617 1.00 75.00 165 LEU A C 1
ATOM 1340 O O . LEU A 1 165 ? 41.441 4.655 -33.293 1.00 75.00 165 LEU A O 1
ATOM 1344 N N . ASP A 1 166 ? 43.406 3.628 -32.932 1.00 68.44 166 ASP A N 1
ATOM 1345 C CA . ASP A 1 166 ? 43.310 2.727 -34.092 1.00 68.44 166 ASP A CA 1
ATOM 1346 C C . ASP A 1 166 ? 42.128 1.757 -33.919 1.00 68.44 166 ASP A C 1
ATOM 1348 O O . ASP A 1 166 ? 42.144 0.896 -33.038 1.00 68.44 166 ASP A O 1
ATOM 1352 N N . GLY A 1 167 ? 41.086 1.929 -34.738 1.00 69.25 167 GLY A N 1
ATOM 1353 C CA . GLY A 1 167 ? 39.830 1.176 -34.646 1.00 69.25 167 GLY A CA 1
ATOM 1354 C C . GLY A 1 167 ? 38.710 1.853 -33.843 1.00 69.25 167 GLY A C 1
ATOM 1355 O O . GLY A 1 167 ? 37.704 1.202 -33.571 1.00 69.25 167 GLY A O 1
ATOM 1356 N N . LEU A 1 168 ? 38.852 3.132 -33.468 1.00 77.38 168 LEU A N 1
ATOM 1357 C CA . LEU A 1 168 ? 37.792 3.940 -32.852 1.00 77.38 168 LEU A CA 1
ATOM 1358 C C . LEU A 1 168 ? 37.161 4.883 -33.885 1.00 77.38 168 LEU A C 1
ATOM 1360 O O . LEU A 1 168 ? 37.843 5.702 -34.496 1.00 77.38 168 LEU A O 1
ATOM 1364 N N . ILE A 1 169 ? 35.842 4.796 -34.057 1.00 80.00 169 ILE A N 1
ATOM 1365 C CA . ILE A 1 169 ? 35.067 5.701 -34.912 1.00 80.00 169 ILE A CA 1
ATOM 1366 C C . ILE A 1 169 ? 34.042 6.425 -34.044 1.00 80.00 169 ILE A C 1
ATOM 1368 O O . ILE A 1 169 ? 33.141 5.801 -33.481 1.00 80.00 169 ILE A O 1
ATOM 1372 N N . TRP A 1 170 ? 34.158 7.748 -33.960 1.00 82.56 170 TRP A N 1
ATOM 1373 C CA . TRP A 1 170 ? 33.175 8.586 -33.279 1.00 82.56 170 TRP A CA 1
ATOM 1374 C C . TRP A 1 170 ? 31.904 8.742 -34.114 1.00 82.56 170 TRP A C 1
ATOM 1376 O O . TRP A 1 170 ? 31.948 8.953 -35.327 1.00 82.56 170 TRP A O 1
ATOM 1386 N N . GLY A 1 171 ? 30.765 8.630 -33.443 1.00 78.88 171 GLY A N 1
ATOM 1387 C CA . GLY A 1 171 ? 29.437 8.795 -34.004 1.00 78.88 171 GLY A CA 1
ATOM 1388 C C . GLY A 1 171 ? 28.767 10.100 -33.599 1.00 78.88 171 GLY A C 1
ATOM 1389 O O . GLY A 1 171 ? 29.410 11.056 -33.164 1.00 78.88 171 GLY A O 1
ATOM 1390 N N . THR A 1 172 ? 27.448 10.154 -33.776 1.00 77.75 172 THR A N 1
ATOM 1391 C CA . THR A 1 172 ? 26.653 11.328 -33.411 1.00 77.75 172 THR A CA 1
ATOM 1392 C C . THR A 1 172 ? 26.651 11.536 -31.892 1.00 77.75 172 THR A C 1
ATOM 1394 O O . THR A 1 172 ? 26.674 10.579 -31.115 1.00 77.75 172 THR A O 1
ATOM 1397 N N . SER A 1 173 ? 26.635 12.802 -31.481 1.00 80.75 173 SER A N 1
ATOM 1398 C CA . SER A 1 173 ? 26.462 13.246 -30.098 1.00 80.75 173 SER A CA 1
ATOM 1399 C C . SER A 1 173 ? 25.106 13.933 -29.927 1.00 80.75 173 SER A C 1
ATOM 1401 O O . SER A 1 173 ? 24.616 14.581 -30.853 1.00 80.75 173 SER A O 1
ATOM 1403 N N . CYS A 1 174 ? 24.494 13.803 -28.751 1.00 76.81 174 CYS A N 1
ATOM 1404 C CA . CYS A 1 174 ? 23.335 14.596 -28.350 1.00 76.81 174 CYS A CA 1
ATOM 1405 C C . CYS A 1 174 ? 23.453 15.041 -26.887 1.00 76.81 174 CYS A C 1
ATOM 1407 O O . CYS A 1 174 ? 24.120 14.398 -26.076 1.00 76.81 174 CYS A O 1
ATOM 1409 N N . PHE A 1 175 ? 22.802 16.153 -26.547 1.00 79.44 175 PHE A N 1
ATOM 1410 C CA . PHE A 1 175 ? 22.771 16.683 -25.186 1.00 79.44 175 PHE A CA 1
ATOM 1411 C C . PHE A 1 175 ? 21.414 16.389 -24.554 1.00 79.44 175 PHE A C 1
ATOM 1413 O O . PHE A 1 175 ? 20.390 16.834 -25.068 1.00 79.44 175 PHE A O 1
ATOM 1420 N N . VAL A 1 176 ? 21.399 15.672 -23.430 1.00 79.19 176 VAL A N 1
ATOM 1421 C CA . VAL A 1 176 ? 20.162 15.288 -22.735 1.00 79.19 176 VAL A CA 1
ATOM 1422 C C . VAL A 1 176 ? 20.047 16.043 -21.405 1.00 79.19 176 VAL A C 1
ATOM 1424 O O . VAL A 1 176 ? 20.936 15.911 -20.560 1.00 79.19 176 VAL A O 1
ATOM 1427 N N . PRO A 1 177 ? 18.988 16.851 -21.191 1.00 77.88 177 PRO A N 1
ATOM 1428 C CA . PRO A 1 177 ? 18.760 17.545 -19.924 1.00 77.88 177 PRO A CA 1
ATOM 1429 C C . PRO A 1 177 ? 18.195 16.586 -18.866 1.00 77.88 177 PRO A C 1
ATOM 1431 O O . PRO A 1 177 ? 17.262 15.841 -19.153 1.00 77.88 177 PRO A O 1
ATOM 1434 N N . ILE A 1 178 ? 18.727 16.618 -17.638 1.00 71.56 178 ILE A N 1
ATOM 1435 C CA . ILE A 1 178 ? 18.251 15.755 -16.537 1.00 71.56 178 ILE A CA 1
ATOM 1436 C C . ILE A 1 178 ? 17.478 16.551 -15.486 1.00 71.56 178 ILE A C 1
ATOM 1438 O O . ILE A 1 178 ? 16.344 16.195 -15.182 1.00 71.56 178 ILE A O 1
ATOM 1442 N N . ALA A 1 179 ? 18.066 17.624 -14.943 1.00 57.25 179 ALA A N 1
ATOM 1443 C CA . ALA A 1 179 ? 17.425 18.573 -14.026 1.00 57.25 179 ALA A CA 1
ATOM 1444 C C . ALA A 1 179 ? 18.383 19.738 -13.698 1.00 57.25 179 ALA A C 1
ATOM 1446 O O . ALA A 1 179 ? 19.590 19.612 -13.881 1.00 57.25 179 ALA A O 1
ATOM 1447 N N . TYR A 1 180 ? 17.853 20.855 -13.179 1.00 65.25 180 TYR A N 1
ATOM 1448 C CA . TYR A 1 180 ? 18.635 21.988 -12.641 1.00 65.25 180 TYR A CA 1
ATOM 1449 C C . TYR A 1 180 ? 19.646 22.631 -13.612 1.00 65.25 180 TYR A C 1
ATOM 1451 O O . TYR A 1 180 ? 20.677 23.119 -13.183 1.00 65.25 180 TYR A O 1
ATOM 1459 N N . GLY A 1 181 ? 19.363 22.632 -14.920 1.00 69.88 181 GLY A N 1
ATOM 1460 C CA . GLY A 1 181 ? 20.251 23.230 -15.932 1.00 69.88 181 GLY A CA 1
ATOM 1461 C C . GLY A 1 181 ? 21.388 22.318 -16.412 1.00 69.88 181 GLY A C 1
ATOM 1462 O O . GLY A 1 181 ? 21.965 22.577 -17.468 1.00 69.88 181 GLY A O 1
ATOM 1463 N N . ILE A 1 182 ? 21.638 21.198 -15.723 1.00 77.75 182 ILE A N 1
ATOM 1464 C CA . ILE A 1 182 ? 22.699 20.245 -16.066 1.00 77.75 182 ILE A CA 1
ATOM 1465 C C . ILE A 1 182 ? 22.268 19.372 -17.253 1.00 77.75 182 ILE A C 1
ATOM 1467 O O . ILE A 1 182 ? 21.202 18.739 -17.254 1.00 77.75 182 ILE A O 1
ATOM 1471 N N . ARG A 1 183 ? 23.129 19.326 -18.275 1.00 78.12 183 ARG A N 1
ATOM 1472 C CA . ARG A 1 183 ? 22.970 18.514 -19.489 1.00 78.12 183 ARG A CA 1
ATOM 1473 C C . ARG A 1 183 ? 24.067 17.455 -19.543 1.00 78.12 183 ARG A C 1
ATOM 1475 O O . ARG A 1 183 ? 25.231 17.773 -19.345 1.00 78.12 183 ARG A O 1
ATOM 1482 N N . ILE A 1 184 ? 23.703 16.213 -19.847 1.00 83.56 184 ILE A N 1
ATOM 1483 C CA . ILE A 1 184 ? 24.659 15.127 -20.099 1.00 83.56 184 ILE A CA 1
ATOM 1484 C C . ILE A 1 184 ? 24.963 15.064 -21.596 1.00 83.56 184 ILE A C 1
ATOM 1486 O O . ILE A 1 184 ? 24.045 15.153 -22.415 1.00 83.56 184 ILE A O 1
ATOM 1490 N N . LEU A 1 185 ? 26.237 14.885 -21.956 1.00 84.94 185 LEU A N 1
ATOM 1491 C CA . LEU A 1 185 ? 26.635 14.558 -23.324 1.00 84.94 185 LEU A CA 1
ATOM 1492 C C . LEU A 1 185 ? 26.491 13.047 -23.532 1.00 84.94 185 LEU A C 1
ATOM 1494 O O . LEU A 1 185 ? 27.199 12.271 -22.898 1.00 84.94 185 LEU A O 1
ATOM 1498 N N . LYS A 1 186 ? 25.618 12.633 -24.450 1.00 85.62 186 LYS A N 1
ATOM 1499 C CA . LYS A 1 186 ? 25.575 11.256 -24.950 1.00 85.62 186 LYS A CA 1
ATOM 1500 C C . LYS A 1 186 ? 26.329 11.192 -26.269 1.00 85.62 186 LYS A C 1
ATOM 1502 O O . LYS A 1 186 ? 25.971 11.906 -27.205 1.00 85.62 186 LYS A O 1
ATOM 1507 N N . ILE A 1 187 ? 27.344 10.342 -26.373 1.00 84.81 187 ILE A N 1
ATOM 1508 C CA . ILE A 1 187 ? 28.122 10.164 -27.603 1.00 84.81 187 ILE A CA 1
ATOM 1509 C C . ILE A 1 187 ? 28.177 8.692 -28.001 1.00 84.81 187 ILE A C 1
ATOM 1511 O O . ILE A 1 187 ? 28.492 7.822 -27.191 1.00 84.81 187 ILE A O 1
ATOM 1515 N N . ALA A 1 188 ? 27.851 8.402 -29.261 1.00 85.00 188 ALA A N 1
ATOM 1516 C CA . ALA A 1 188 ? 28.030 7.070 -29.821 1.00 85.00 188 ALA A CA 1
ATOM 1517 C C . ALA A 1 188 ? 29.473 6.890 -30.313 1.00 85.00 188 ALA A C 1
ATOM 1519 O O . ALA A 1 188 ? 30.033 7.785 -30.945 1.00 85.00 188 ALA A O 1
ATOM 1520 N N . CYS A 1 189 ? 30.060 5.720 -30.092 1.00 82.12 189 CYS A N 1
ATOM 1521 C CA . CYS A 1 189 ? 31.322 5.308 -30.690 1.00 82.12 189 CYS A CA 1
ATOM 1522 C C . CYS A 1 189 ? 31.238 3.860 -31.183 1.00 82.12 189 CYS A C 1
ATOM 1524 O O . CYS A 1 189 ? 30.460 3.045 -30.687 1.00 82.12 189 CYS A O 1
ATOM 1526 N N . VAL A 1 190 ? 32.015 3.543 -32.211 1.00 79.88 190 VAL A N 1
ATOM 1527 C CA . VAL A 1 190 ? 32.191 2.180 -32.709 1.00 79.88 190 VAL A CA 1
ATOM 1528 C C . VAL A 1 190 ? 33.640 1.803 -32.470 1.00 79.88 190 VAL A C 1
ATOM 1530 O O . VAL A 1 190 ? 34.541 2.486 -32.954 1.00 79.88 190 VAL A O 1
ATOM 1533 N N . ILE A 1 191 ? 33.844 0.727 -31.718 1.00 79.88 191 ILE A N 1
ATOM 1534 C CA . ILE A 1 191 ? 35.160 0.168 -31.433 1.00 79.88 191 ILE A CA 1
ATOM 1535 C C . ILE A 1 191 ? 35.357 -1.143 -32.189 1.00 79.88 191 ILE A C 1
ATOM 1537 O O . ILE A 1 191 ? 34.450 -1.970 -32.316 1.00 79.88 191 ILE A O 1
ATOM 1541 N N . GLU A 1 192 ? 36.563 -1.346 -32.695 1.00 76.62 192 GLU A N 1
ATOM 1542 C CA . GLU A 1 192 ? 37.029 -2.648 -33.160 1.00 76.62 192 GLU A CA 1
ATOM 1543 C C . GLU A 1 192 ? 37.607 -3.449 -31.983 1.00 76.62 192 GLU A C 1
ATOM 1545 O O . GLU A 1 192 ? 38.141 -2.864 -31.043 1.00 76.62 192 GLU A O 1
ATOM 1550 N N . ASN A 1 193 ? 37.571 -4.789 -32.052 1.00 62.44 193 ASN A N 1
ATOM 1551 C CA . ASN A 1 193 ? 38.047 -5.735 -31.016 1.00 62.44 193 ASN A CA 1
ATOM 1552 C C . ASN A 1 193 ? 39.497 -5.541 -30.497 1.00 62.44 193 ASN A C 1
ATOM 1554 O O . ASN A 1 193 ? 39.963 -6.325 -29.673 1.00 62.44 193 ASN A O 1
ATOM 1558 N N . LYS A 1 194 ? 40.238 -4.553 -31.002 1.00 65.44 194 LYS A N 1
ATOM 1559 C CA . LYS A 1 194 ? 41.572 -4.169 -30.530 1.00 65.44 194 LYS A CA 1
ATOM 1560 C C . LYS A 1 194 ? 41.548 -3.088 -29.445 1.00 65.44 194 LYS A C 1
ATOM 1562 O O . LYS A 1 194 ? 42.534 -2.959 -28.726 1.00 65.44 194 LYS A O 1
ATOM 1567 N N . VAL A 1 195 ? 40.472 -2.307 -29.342 1.00 67.81 195 VAL A N 1
ATOM 1568 C CA . VAL A 1 195 ? 40.361 -1.189 -28.397 1.00 67.81 195 VAL A CA 1
ATOM 1569 C C . VAL A 1 195 ? 39.608 -1.664 -27.156 1.00 67.81 195 VAL A C 1
ATOM 1571 O O . VAL A 1 195 ? 38.474 -2.123 -27.261 1.00 67.81 195 VAL A O 1
ATOM 1574 N N . SER A 1 196 ? 40.243 -1.571 -25.983 1.00 72.88 196 SER A N 1
ATOM 1575 C CA . SER A 1 196 ? 39.574 -1.838 -24.704 1.00 72.88 196 SER A CA 1
ATOM 1576 C C . SER A 1 196 ? 38.661 -0.670 -24.332 1.00 72.88 196 SER A C 1
ATOM 1578 O O . SER A 1 196 ? 39.055 0.488 -24.480 1.00 72.88 196 SER A O 1
ATOM 1580 N N . THR A 1 197 ? 37.467 -0.970 -23.821 1.00 74.38 197 THR A N 1
ATOM 1581 C CA . THR A 1 197 ? 36.535 0.024 -23.263 1.00 74.38 197 THR A CA 1
ATOM 1582 C C . THR A 1 197 ? 37.146 0.769 -22.087 1.00 74.38 197 THR A C 1
ATOM 1584 O O . THR A 1 197 ? 36.986 1.979 -21.990 1.00 74.38 197 THR A O 1
ATOM 1587 N N . ASP A 1 198 ? 37.939 0.071 -21.279 1.00 79.38 198 ASP A N 1
ATOM 1588 C CA . ASP A 1 198 ? 38.569 0.627 -20.081 1.00 79.38 198 ASP A CA 1
ATOM 1589 C C . ASP A 1 198 ? 39.600 1.706 -20.451 1.00 79.38 198 ASP A C 1
ATOM 1591 O O . ASP A 1 198 ? 39.667 2.757 -19.827 1.00 79.38 198 ASP A O 1
ATOM 1595 N N . LEU A 1 199 ? 40.346 1.503 -21.548 1.00 79.62 199 LEU A N 1
ATOM 1596 C CA . LEU A 1 199 ? 41.287 2.505 -22.062 1.00 79.62 199 LEU A CA 1
ATOM 1597 C C . LEU A 1 199 ? 40.551 3.752 -22.568 1.00 79.62 199 LEU A C 1
ATOM 1599 O O . LEU A 1 199 ? 41.060 4.864 -22.454 1.00 79.62 199 LEU A O 1
ATOM 1603 N N . LEU A 1 200 ? 39.373 3.573 -23.167 1.00 81.56 200 LEU A N 1
ATOM 1604 C CA . LEU A 1 200 ? 38.565 4.686 -23.653 1.00 81.56 200 LEU A CA 1
ATOM 1605 C C . LEU A 1 200 ? 38.002 5.502 -22.483 1.00 81.56 200 LEU A C 1
ATOM 1607 O O . LEU A 1 200 ? 38.058 6.727 -22.527 1.00 81.56 200 LEU A O 1
ATOM 1611 N N . GLU A 1 201 ? 37.520 4.836 -21.434 1.00 80.81 201 GLU A N 1
ATOM 1612 C CA . GLU A 1 201 ? 37.069 5.486 -20.202 1.00 80.81 201 GLU A CA 1
ATOM 1613 C C . GLU A 1 201 ? 38.209 6.252 -19.532 1.00 80.81 201 GLU A C 1
ATOM 1615 O O . GLU A 1 201 ? 38.052 7.444 -19.287 1.00 80.81 201 GLU A O 1
ATOM 1620 N N . GLU A 1 202 ? 39.380 5.629 -19.355 1.00 82.56 202 GLU A N 1
ATOM 1621 C CA . GLU A 1 202 ? 40.564 6.273 -18.771 1.00 82.56 202 GLU A CA 1
ATOM 1622 C C . GLU A 1 202 ? 40.936 7.570 -19.505 1.00 82.56 202 GLU A C 1
ATOM 1624 O O . GLU A 1 202 ? 41.131 8.613 -18.878 1.00 82.56 202 GLU A O 1
ATOM 1629 N N . ARG A 1 203 ? 40.962 7.539 -20.845 1.00 81.44 203 ARG A N 1
ATOM 1630 C CA . ARG A 1 203 ? 41.285 8.708 -21.683 1.00 81.44 203 ARG A CA 1
ATOM 1631 C C . ARG A 1 203 ? 40.254 9.821 -21.606 1.00 81.44 203 ARG A C 1
ATOM 1633 O O . ARG A 1 203 ? 40.610 10.985 -21.762 1.00 81.44 203 ARG A O 1
ATOM 1640 N N . ILE A 1 204 ? 38.987 9.479 -21.401 1.00 82.81 204 ILE A N 1
ATOM 1641 C CA . ILE A 1 204 ? 37.925 10.471 -21.236 1.00 82.81 204 ILE A CA 1
ATOM 1642 C C . ILE A 1 204 ? 37.971 11.044 -19.813 1.00 82.81 204 ILE A C 1
ATOM 1644 O O . ILE A 1 204 ? 37.817 12.250 -19.643 1.00 82.81 204 ILE A O 1
ATOM 1648 N N . THR A 1 205 ? 38.250 10.222 -18.799 1.00 78.19 205 THR A N 1
ATOM 1649 C CA . THR A 1 205 ? 38.377 10.669 -17.402 1.00 78.19 205 THR A CA 1
ATOM 1650 C C . THR A 1 205 ? 39.645 11.476 -17.121 1.00 78.19 205 THR A C 1
ATOM 1652 O O . THR A 1 205 ? 39.672 12.214 -16.146 1.00 78.19 205 THR A O 1
ATOM 1655 N N . GLU A 1 206 ? 40.664 11.404 -17.987 1.00 83.06 206 GLU A N 1
ATOM 1656 C CA . GLU A 1 206 ? 41.883 12.229 -17.904 1.00 83.06 206 GLU A CA 1
ATOM 1657 C C . GLU A 1 206 ? 41.571 13.741 -18.005 1.00 83.06 206 GLU A C 1
ATOM 1659 O O . GLU A 1 206 ? 42.331 14.575 -17.514 1.00 83.06 206 GLU A O 1
ATOM 1664 N N . PHE A 1 207 ? 40.416 14.113 -18.572 1.00 76.06 207 PHE A N 1
ATOM 1665 C CA . PHE A 1 207 ? 39.901 15.487 -18.590 1.00 76.06 207 PHE A CA 1
ATOM 1666 C C . PHE A 1 207 ? 39.127 15.833 -17.301 1.00 76.06 207 PHE A C 1
ATOM 1668 O O . PHE A 1 207 ? 37.962 16.243 -17.349 1.00 76.06 207 PHE A O 1
ATOM 1675 N N . GLU A 1 208 ? 39.791 15.684 -16.151 1.00 71.00 208 GLU A N 1
ATOM 1676 C CA . GLU A 1 208 ? 39.218 15.859 -14.802 1.00 71.00 208 GLU A CA 1
ATOM 1677 C C . GLU A 1 208 ? 38.584 17.246 -14.574 1.00 71.00 208 GLU A C 1
ATOM 1679 O O . GLU A 1 208 ? 37.623 17.368 -13.816 1.00 71.00 208 GLU A O 1
ATOM 1684 N N . ASP A 1 209 ? 39.068 18.287 -15.262 1.00 73.75 209 ASP A N 1
ATOM 1685 C CA . ASP A 1 209 ? 38.578 19.667 -15.118 1.00 73.75 209 ASP A CA 1
ATOM 1686 C C . ASP A 1 209 ? 37.161 19.879 -15.691 1.00 73.75 209 ASP A C 1
ATOM 1688 O O . ASP A 1 209 ? 36.468 20.822 -15.310 1.00 73.75 209 ASP A O 1
ATOM 1692 N N . LEU A 1 210 ? 36.724 19.024 -16.624 1.00 76.25 210 LEU A N 1
ATOM 1693 C CA . LEU A 1 210 ? 35.458 19.178 -17.356 1.00 76.25 210 LEU A CA 1
ATOM 1694 C C . LEU A 1 210 ? 34.470 18.039 -17.088 1.00 76.25 210 LEU A C 1
ATOM 1696 O O . LEU A 1 210 ? 33.261 18.243 -17.206 1.00 76.25 210 LEU A O 1
ATOM 1700 N N . ILE A 1 211 ? 34.969 16.849 -16.745 1.00 80.69 211 ILE A N 1
ATOM 1701 C CA . ILE A 1 211 ? 34.183 15.617 -16.657 1.00 80.69 211 ILE A CA 1
ATOM 1702 C C . ILE A 1 211 ? 34.215 15.092 -15.221 1.00 80.69 211 ILE A C 1
ATOM 1704 O O . ILE A 1 211 ? 35.276 14.848 -14.658 1.00 80.69 211 ILE A O 1
ATOM 1708 N N . GLN A 1 212 ? 33.034 14.880 -14.640 1.00 80.69 212 GLN A N 1
ATOM 1709 C CA . GLN A 1 212 ? 32.867 14.281 -13.317 1.00 80.69 212 GLN A CA 1
ATOM 1710 C C . GLN A 1 212 ? 32.930 12.750 -13.380 1.00 80.69 212 GLN A C 1
ATOM 1712 O O . GLN A 1 212 ? 33.527 12.109 -12.519 1.00 80.69 212 GLN A O 1
ATOM 1717 N N . SER A 1 213 ? 32.237 12.151 -14.351 1.00 82.19 213 SER A N 1
ATOM 1718 C CA . SER A 1 213 ? 32.175 10.696 -14.535 1.00 82.19 213 SER A CA 1
ATOM 1719 C C . SER A 1 213 ? 31.701 10.325 -15.942 1.00 82.19 213 SER A C 1
ATOM 1721 O O . SER A 1 213 ? 31.056 11.125 -16.628 1.00 82.19 213 SER A O 1
ATOM 1723 N N . VAL A 1 214 ? 32.029 9.102 -16.357 1.00 84.25 214 VAL A N 1
ATOM 1724 C CA . VAL A 1 214 ? 31.616 8.495 -17.626 1.00 84.25 214 VAL A CA 1
ATOM 1725 C C . VAL A 1 214 ? 30.862 7.210 -17.307 1.00 84.25 214 VAL A C 1
ATOM 1727 O O . VAL A 1 214 ? 31.358 6.393 -16.539 1.00 84.25 214 VAL A O 1
ATOM 1730 N N . ASP A 1 215 ? 29.681 7.038 -17.895 1.00 84.00 215 ASP A N 1
ATOM 1731 C CA . ASP A 1 215 ? 28.863 5.834 -17.758 1.00 84.00 215 ASP A CA 1
ATOM 1732 C C . ASP A 1 215 ? 28.576 5.223 -19.138 1.00 84.00 215 ASP A C 1
ATOM 1734 O O . ASP A 1 215 ? 28.314 5.932 -20.113 1.00 84.00 215 ASP A O 1
ATOM 1738 N N . ILE A 1 216 ? 28.550 3.893 -19.234 1.00 83.00 216 ILE A N 1
ATOM 1739 C CA . ILE A 1 216 ? 28.107 3.202 -20.452 1.00 83.00 216 ILE A CA 1
ATOM 1740 C C . ILE A 1 216 ? 26.576 3.144 -20.456 1.00 83.00 216 ILE A C 1
ATOM 1742 O O . ILE A 1 216 ? 25.965 2.397 -19.693 1.00 83.00 216 ILE A O 1
ATOM 1746 N N . ALA A 1 217 ? 25.944 3.896 -21.356 1.00 76.12 217 ALA A N 1
ATOM 1747 C CA . ALA A 1 217 ? 24.490 3.912 -21.496 1.00 76.12 217 ALA A CA 1
ATOM 1748 C C . ALA A 1 217 ? 23.962 2.700 -22.269 1.00 76.12 217 ALA A C 1
ATOM 1750 O O . ALA A 1 217 ? 22.885 2.179 -21.971 1.00 76.12 217 ALA A O 1
ATOM 1751 N N . LEU A 1 218 ? 24.695 2.262 -23.297 1.00 75.00 218 LEU A N 1
ATOM 1752 C CA . LEU A 1 218 ? 24.285 1.139 -24.133 1.00 75.00 218 LEU A CA 1
ATOM 1753 C C . LEU A 1 218 ? 25.490 0.481 -24.803 1.00 75.00 218 LEU A C 1
ATOM 1755 O O . LEU A 1 218 ? 26.318 1.156 -25.406 1.00 75.00 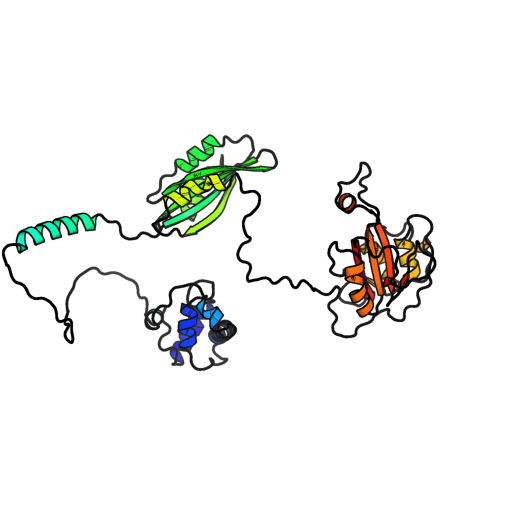218 LEU A O 1
ATOM 1759 N N . PHE A 1 219 ? 25.539 -0.849 -24.755 1.00 76.06 219 PHE A N 1
ATOM 1760 C CA . PHE A 1 219 ? 26.532 -1.664 -25.450 1.00 76.06 219 PHE A CA 1
ATOM 1761 C C . PHE A 1 219 ? 25.822 -2.604 -26.428 1.00 76.06 219 PHE A C 1
ATOM 1763 O O . PHE A 1 219 ? 24.915 -3.344 -26.039 1.00 76.06 219 PHE A O 1
ATOM 1770 N N . ARG A 1 220 ? 26.208 -2.578 -27.708 1.00 74.00 220 ARG A N 1
ATOM 1771 C CA . ARG A 1 220 ? 25.621 -3.431 -28.749 1.00 74.00 220 ARG A CA 1
ATOM 1772 C C . ARG A 1 220 ? 26.692 -3.993 -29.675 1.00 74.00 220 ARG A C 1
ATOM 1774 O O . ARG A 1 220 ? 27.415 -3.250 -30.328 1.00 74.00 220 ARG A O 1
ATOM 1781 N N . ASN A 1 221 ? 26.700 -5.311 -29.843 1.00 66.88 221 ASN A N 1
ATOM 1782 C CA . ASN A 1 221 ? 27.513 -5.964 -30.869 1.00 66.88 221 ASN A CA 1
ATOM 1783 C C . ASN A 1 221 ? 26.852 -5.740 -32.237 1.00 66.88 221 ASN A C 1
ATOM 1785 O O . ASN A 1 221 ? 25.725 -6.194 -32.461 1.00 66.88 221 ASN A O 1
ATOM 1789 N N . THR A 1 222 ? 27.509 -5.012 -33.139 1.00 54.34 222 THR A N 1
ATOM 1790 C CA . THR A 1 222 ? 26.958 -4.686 -34.460 1.00 54.34 222 THR A CA 1
ATOM 1791 C C . THR A 1 222 ? 27.476 -5.672 -35.515 1.00 54.34 222 THR A C 1
ATOM 1793 O O . THR A 1 222 ? 28.682 -5.769 -35.739 1.00 54.34 222 THR A O 1
ATOM 1796 N N . PRO A 1 223 ? 26.598 -6.425 -36.211 1.00 48.72 223 PRO A N 1
ATOM 1797 C CA . PRO A 1 223 ? 27.005 -7.158 -37.404 1.00 48.72 223 PRO A CA 1
ATOM 1798 C C . PRO A 1 223 ? 27.294 -6.179 -38.557 1.00 48.72 223 PRO A C 1
ATOM 1800 O O . PRO A 1 223 ? 26.654 -5.137 -38.682 1.00 48.72 223 PRO A O 1
ATOM 1803 N N . GLN A 1 224 ? 28.253 -6.540 -39.415 1.00 48.00 224 GLN A N 1
ATOM 1804 C CA . GLN A 1 224 ? 28.964 -5.697 -40.400 1.00 48.00 224 GLN A CA 1
ATOM 1805 C C . GLN A 1 224 ? 28.118 -4.901 -41.423 1.00 48.00 224 GLN A C 1
ATOM 1807 O O . GLN A 1 224 ? 28.685 -4.149 -42.206 1.00 48.00 224 GLN A O 1
ATOM 1812 N N . ASN A 1 225 ? 26.787 -5.020 -41.431 1.00 44.44 225 ASN A N 1
ATOM 1813 C CA . ASN A 1 225 ? 25.904 -4.415 -42.438 1.00 44.44 225 ASN A CA 1
ATOM 1814 C C . ASN A 1 225 ? 25.010 -3.262 -41.935 1.00 44.44 225 ASN A C 1
ATOM 1816 O O . ASN A 1 225 ? 24.190 -2.764 -42.702 1.00 44.44 225 ASN A O 1
ATOM 1820 N N . GLU A 1 226 ? 25.168 -2.788 -40.695 1.00 46.91 226 GLU A N 1
ATOM 1821 C CA . GLU A 1 226 ? 24.331 -1.708 -40.129 1.00 46.91 226 GLU A CA 1
ATOM 1822 C C . GLU A 1 226 ? 25.128 -0.469 -39.672 1.00 46.91 226 GLU A C 1
ATOM 1824 O O . GLU A 1 226 ? 24.666 0.310 -38.839 1.00 46.91 226 GLU A O 1
ATOM 1829 N N . GLU A 1 227 ? 26.314 -0.238 -40.244 1.00 46.38 227 GLU A N 1
ATOM 1830 C CA . GLU A 1 227 ? 27.231 0.843 -39.832 1.00 46.38 227 GLU A CA 1
ATOM 1831 C C . GLU A 1 227 ? 26.602 2.247 -39.927 1.00 46.38 227 GLU A C 1
ATOM 1833 O O . GLU A 1 227 ? 26.769 3.074 -39.034 1.00 46.38 227 GLU A O 1
ATOM 1838 N N . LYS A 1 228 ? 25.821 2.516 -40.982 1.00 43.97 228 LYS A N 1
ATOM 1839 C CA . LYS A 1 228 ? 25.145 3.815 -41.173 1.00 43.97 228 LYS A CA 1
ATOM 1840 C C . LYS A 1 228 ? 23.849 3.950 -40.374 1.00 43.97 228 LYS A C 1
ATOM 1842 O O . LYS A 1 228 ? 23.458 5.062 -40.051 1.00 43.97 228 LYS A O 1
ATOM 1847 N N . SER A 1 229 ? 23.201 2.833 -40.047 1.00 47.25 229 SER A N 1
ATOM 1848 C CA . SER A 1 229 ? 21.935 2.818 -39.307 1.00 47.25 229 SER A CA 1
ATOM 1849 C C . SER A 1 229 ? 22.157 3.204 -37.843 1.00 47.25 229 SER A C 1
ATOM 1851 O O . SER A 1 229 ? 21.468 4.076 -37.321 1.00 47.25 229 SER A O 1
ATOM 1853 N N . PHE A 1 230 ? 23.186 2.639 -37.201 1.00 50.78 230 PHE A N 1
ATOM 1854 C CA . PHE A 1 230 ? 23.506 2.929 -35.800 1.00 50.78 230 PHE A CA 1
ATOM 1855 C C . PHE A 1 230 ? 23.930 4.389 -35.585 1.00 50.78 230 PHE A C 1
ATOM 1857 O O . PHE A 1 230 ? 23.455 5.042 -34.660 1.00 50.78 230 PHE A O 1
ATOM 1864 N N . LEU A 1 231 ? 24.756 4.927 -36.490 1.00 50.84 231 LEU A N 1
ATOM 1865 C CA . LEU A 1 231 ? 25.228 6.312 -36.429 1.00 50.84 231 LEU A CA 1
ATOM 1866 C C . LEU A 1 231 ? 24.120 7.345 -36.686 1.00 50.84 231 LEU A C 1
ATOM 1868 O O . LEU A 1 231 ? 24.233 8.476 -36.237 1.00 50.84 231 LEU A O 1
ATOM 1872 N N . GLN A 1 232 ? 23.039 6.969 -37.372 1.00 47.03 232 GLN A N 1
ATOM 1873 C CA . GLN A 1 232 ? 21.947 7.879 -37.730 1.00 47.03 232 GLN A CA 1
ATOM 1874 C C . GLN A 1 232 ? 20.738 7.773 -36.780 1.00 47.03 232 GLN A C 1
ATOM 1876 O O . GLN A 1 232 ? 19.842 8.612 -36.821 1.00 47.03 232 GLN A O 1
ATOM 1881 N N . HIS A 1 233 ? 20.722 6.783 -35.880 1.00 47.72 233 HIS A N 1
ATOM 1882 C CA . HIS A 1 233 ? 19.580 6.485 -35.008 1.00 47.72 233 HIS A CA 1
ATOM 1883 C C . HIS A 1 233 ? 19.450 7.370 -33.756 1.00 47.72 233 HIS A C 1
ATOM 1885 O O . HIS A 1 233 ? 18.487 7.214 -33.005 1.00 47.72 233 HIS A O 1
ATOM 1891 N N . LEU A 1 234 ? 20.353 8.332 -33.542 1.00 46.28 234 LEU A N 1
ATOM 1892 C CA . LEU A 1 234 ? 20.253 9.287 -32.431 1.00 46.28 234 LEU A CA 1
ATOM 1893 C C . LEU A 1 234 ? 19.149 10.338 -32.634 1.00 46.28 234 LEU A C 1
ATOM 1895 O O . LEU A 1 234 ? 18.559 10.782 -31.654 1.00 46.28 234 LEU A O 1
ATOM 1899 N N . SER A 1 235 ? 18.766 10.654 -33.878 1.00 38.06 235 SER A N 1
ATOM 1900 C CA . SER A 1 235 ? 17.666 11.598 -34.152 1.00 38.06 235 SER A CA 1
ATOM 1901 C C . SER A 1 235 ? 16.271 11.031 -33.852 1.00 38.06 235 SER A C 1
ATOM 1903 O O . SER A 1 235 ? 15.284 11.757 -33.906 1.00 38.06 235 SER A O 1
ATOM 1905 N N . VAL A 1 236 ? 16.158 9.729 -33.566 1.00 40.38 236 VAL A N 1
ATOM 1906 C CA . VAL A 1 236 ? 14.889 9.086 -33.181 1.00 40.38 236 VAL A CA 1
ATOM 1907 C C . VAL A 1 236 ? 14.670 9.154 -31.662 1.00 40.38 236 VAL A C 1
ATOM 1909 O O . VAL A 1 236 ? 13.534 9.063 -31.207 1.00 40.38 236 VAL A O 1
ATOM 1912 N N . LEU A 1 237 ? 15.725 9.394 -30.875 1.00 42.75 237 LEU A N 1
ATOM 1913 C CA . LEU A 1 237 ? 15.636 9.483 -29.413 1.00 42.75 237 LEU A CA 1
ATOM 1914 C C . LEU A 1 237 ? 15.064 10.826 -28.922 1.00 42.75 237 LEU A C 1
ATOM 1916 O O . LEU A 1 237 ? 14.485 10.864 -27.845 1.00 42.75 237 LEU A O 1
ATOM 1920 N N . GLU A 1 238 ? 15.109 11.895 -29.729 1.00 41.56 238 GLU A N 1
ATOM 1921 C CA . GLU A 1 238 ? 14.513 13.208 -29.390 1.00 41.56 238 GLU A CA 1
ATOM 1922 C C . GLU A 1 238 ? 12.976 13.260 -29.487 1.00 41.56 238 GLU A C 1
ATOM 1924 O O . GLU A 1 238 ? 12.362 14.236 -29.064 1.00 41.56 238 GLU A O 1
ATOM 1929 N N . SER A 1 239 ? 12.322 12.219 -30.012 1.00 38.97 239 SER A N 1
ATOM 1930 C CA . SER A 1 239 ? 10.848 12.133 -30.063 1.00 38.97 239 SER A CA 1
ATOM 1931 C C . SER A 1 239 ? 10.276 10.971 -29.245 1.00 38.97 239 SER A C 1
ATOM 1933 O O . SER A 1 239 ? 9.081 10.689 -29.326 1.00 38.97 239 SER A O 1
ATOM 1935 N N . ALA A 1 240 ? 11.120 10.307 -28.449 1.00 38.53 240 ALA A N 1
ATOM 1936 C CA . ALA A 1 240 ? 10.794 9.063 -27.762 1.00 38.53 240 ALA A CA 1
ATOM 1937 C C . ALA A 1 240 ? 11.098 9.085 -26.252 1.00 38.53 240 ALA A C 1
ATOM 1939 O O . ALA A 1 240 ? 11.411 8.048 -25.679 1.00 38.53 240 ALA A O 1
ATOM 1940 N N . ASP A 1 241 ? 10.902 10.220 -25.584 1.00 40.31 241 ASP A N 1
ATOM 1941 C CA . ASP A 1 241 ? 10.261 10.177 -24.265 1.00 40.31 241 ASP A CA 1
ATOM 1942 C C . ASP A 1 241 ? 8.751 10.159 -24.559 1.00 40.31 241 ASP A C 1
ATOM 1944 O O . ASP A 1 241 ? 8.120 11.194 -24.730 1.00 40.31 241 ASP A O 1
ATOM 1948 N N . ILE A 1 242 ? 8.111 9.031 -24.872 1.00 45.69 242 ILE A N 1
ATOM 1949 C CA . ILE A 1 242 ? 7.784 7.905 -23.995 1.00 45.69 242 ILE A CA 1
ATOM 1950 C C . ILE A 1 242 ? 7.560 6.691 -24.918 1.00 45.69 242 ILE A C 1
ATOM 1952 O O . ILE A 1 242 ? 6.606 6.727 -25.691 1.00 45.69 242 ILE A O 1
ATOM 1956 N N . ASN A 1 243 ? 8.415 5.659 -24.885 1.00 41.06 243 ASN A N 1
ATOM 1957 C CA . ASN A 1 243 ? 8.128 4.234 -25.198 1.00 41.06 243 ASN A CA 1
ATOM 1958 C C . ASN A 1 243 ? 9.414 3.480 -25.611 1.00 41.06 243 ASN A C 1
ATOM 1960 O O . ASN A 1 243 ? 9.561 3.055 -26.758 1.00 41.06 243 ASN A O 1
ATOM 1964 N N . LEU A 1 244 ? 10.333 3.239 -24.671 1.00 36.06 244 LEU A N 1
ATOM 1965 C CA . LEU A 1 244 ? 11.174 2.040 -24.761 1.00 36.06 244 LEU A CA 1
ATOM 1966 C C . LEU A 1 244 ? 10.343 0.847 -24.251 1.00 36.06 244 LEU A C 1
ATOM 1968 O O . LEU A 1 244 ? 9.779 0.948 -23.157 1.00 36.06 244 LEU A O 1
ATOM 1972 N N . PRO A 1 245 ? 10.255 -0.286 -24.974 1.00 38.09 245 PRO A N 1
ATOM 1973 C CA . PRO A 1 245 ? 9.763 -1.512 -24.365 1.00 38.09 245 PRO A CA 1
ATOM 1974 C C . PRO A 1 245 ? 10.738 -1.914 -23.245 1.00 38.09 245 PRO A C 1
ATOM 1976 O O . PRO A 1 245 ? 11.954 -1.834 -23.449 1.00 38.09 245 PRO A O 1
ATOM 1979 N N . PRO A 1 246 ? 10.241 -2.315 -22.061 1.00 35.00 246 PRO A N 1
ATOM 1980 C CA . PRO A 1 246 ? 11.104 -2.705 -20.954 1.00 35.00 246 PRO A CA 1
ATOM 1981 C C . PRO A 1 246 ? 12.047 -3.839 -21.390 1.00 35.00 246 PRO A C 1
ATOM 1983 O O . PRO A 1 246 ? 11.671 -4.630 -22.266 1.00 35.00 246 PRO A O 1
ATOM 1986 N N . PRO A 1 247 ? 13.253 -3.946 -20.791 1.00 37.06 247 PRO A N 1
ATOM 1987 C CA . PRO A 1 247 ? 14.140 -5.083 -21.030 1.00 37.06 247 PRO A CA 1
ATOM 1988 C C . PRO A 1 247 ? 13.327 -6.364 -20.867 1.00 37.06 247 PRO A C 1
ATOM 1990 O O . PRO A 1 247 ? 12.437 -6.399 -20.016 1.00 37.06 247 PRO A O 1
ATOM 1993 N N . ALA A 1 248 ? 13.585 -7.376 -21.702 1.00 44.19 248 ALA A N 1
ATOM 1994 C CA . ALA A 1 248 ? 12.853 -8.636 -21.681 1.00 44.19 248 ALA A CA 1
ATOM 1995 C C . ALA A 1 248 ? 12.959 -9.275 -20.288 1.00 44.19 248 ALA A C 1
ATOM 1997 O O . ALA A 1 248 ? 13.869 -10.047 -19.999 1.00 44.19 248 ALA A O 1
ATOM 1998 N N . MET A 1 249 ? 12.023 -8.906 -19.411 1.00 41.66 249 MET A N 1
ATOM 1999 C CA . MET A 1 249 ? 11.796 -9.529 -18.126 1.00 41.66 249 MET A CA 1
ATOM 2000 C C . MET A 1 249 ? 11.536 -10.987 -18.463 1.00 41.66 249 MET A C 1
ATOM 2002 O O . MET A 1 249 ? 10.633 -11.256 -19.262 1.00 41.66 249 MET A O 1
ATOM 2006 N N . SER A 1 250 ? 12.309 -11.919 -17.889 1.00 43.34 250 SER A N 1
ATOM 2007 C CA . SER A 1 250 ? 11.888 -13.323 -17.804 1.00 43.34 250 SER A CA 1
ATOM 2008 C C . SER A 1 250 ? 10.412 -13.284 -17.474 1.00 43.34 250 SER A C 1
ATOM 2010 O O . SER A 1 250 ? 10.123 -12.704 -16.433 1.00 43.34 250 SER A O 1
ATOM 2012 N N . THR A 1 251 ? 9.524 -13.704 -18.387 1.00 45.06 251 THR A N 1
ATOM 2013 C CA . THR A 1 251 ? 8.120 -13.261 -18.418 1.00 45.06 251 THR A CA 1
ATOM 2014 C C . THR A 1 251 ? 7.549 -13.238 -17.014 1.00 45.06 251 THR A C 1
ATOM 2016 O O . THR A 1 251 ? 7.092 -14.264 -16.507 1.00 45.06 251 THR A O 1
ATOM 2019 N N . PHE A 1 252 ? 7.647 -12.076 -16.365 1.00 45.38 252 PHE A N 1
ATOM 2020 C CA . PHE A 1 252 ? 7.218 -11.919 -15.000 1.00 45.38 252 PHE A CA 1
ATOM 2021 C C . PHE A 1 252 ? 5.740 -11.747 -15.207 1.00 45.38 252 PHE A C 1
ATOM 2023 O O . PHE A 1 252 ? 5.244 -10.657 -15.489 1.00 45.38 252 PHE A O 1
ATOM 2030 N N . LYS A 1 253 ? 5.035 -12.875 -15.220 1.00 40.59 253 LYS A N 1
ATOM 2031 C CA . LYS A 1 253 ? 3.602 -12.851 -15.049 1.00 40.59 253 LYS A CA 1
ATOM 2032 C C . LYS A 1 253 ? 3.427 -12.356 -13.630 1.00 40.59 253 LYS A C 1
ATOM 2034 O O . LYS A 1 253 ? 3.506 -13.140 -12.688 1.00 40.59 253 LYS A O 1
ATOM 2039 N N . SER A 1 254 ? 3.261 -11.042 -13.491 1.00 46.56 254 SER A N 1
ATOM 2040 C CA . SER A 1 254 ? 2.696 -10.476 -12.282 1.00 46.56 254 SER A CA 1
ATOM 2041 C C . SER A 1 254 ? 1.460 -11.309 -11.997 1.00 46.56 254 SER A C 1
ATOM 2043 O O . SER A 1 254 ? 0.575 -11.419 -12.842 1.00 46.56 254 SER A O 1
ATOM 2045 N N . ASN A 1 255 ? 1.453 -12.014 -10.870 1.00 50.12 255 ASN A N 1
ATOM 2046 C CA . ASN A 1 255 ? 0.238 -12.672 -10.443 1.00 50.12 255 ASN A CA 1
ATOM 2047 C C . ASN A 1 255 ? -0.745 -11.530 -10.144 1.00 50.12 255 ASN A C 1
ATOM 2049 O O . ASN A 1 255 ? -0.509 -10.787 -9.188 1.00 50.12 255 ASN A O 1
ATOM 2053 N N . PRO A 1 256 ? -1.804 -11.324 -10.950 1.00 56.38 256 PRO A N 1
ATOM 2054 C CA . PRO A 1 256 ? -2.749 -10.241 -10.691 1.00 56.38 256 PRO A CA 1
ATOM 2055 C C . PRO A 1 256 ? -3.523 -10.478 -9.383 1.00 56.38 256 PRO A C 1
ATOM 2057 O O . PRO A 1 256 ? -4.163 -9.562 -8.872 1.00 56.38 256 PRO A O 1
ATOM 2060 N N . ASN A 1 257 ? -3.439 -11.697 -8.838 1.00 60.75 257 ASN A N 1
ATOM 2061 C CA . ASN A 1 257 ? -4.169 -12.185 -7.679 1.00 60.75 257 ASN A CA 1
ATOM 2062 C C . ASN A 1 257 ? -3.226 -12.471 -6.501 1.00 60.75 257 ASN A C 1
ATOM 2064 O O . ASN A 1 257 ? -3.306 -13.535 -5.888 1.00 60.75 257 ASN A O 1
ATOM 2068 N N . THR A 1 258 ? -2.307 -11.554 -6.184 1.00 71.88 258 THR A N 1
ATOM 2069 C CA . THR A 1 258 ? -1.612 -11.623 -4.890 1.00 71.88 258 THR A CA 1
ATOM 2070 C C . THR A 1 258 ? -2.654 -11.453 -3.782 1.00 71.88 258 THR A C 1
ATOM 2072 O O . THR A 1 258 ? -3.301 -10.402 -3.749 1.00 71.88 258 THR A O 1
ATOM 2075 N N . PRO A 1 259 ? -2.837 -12.448 -2.895 1.00 79.94 259 PRO A N 1
ATOM 2076 C CA . PRO A 1 259 ? -3.827 -12.350 -1.837 1.00 79.94 259 PRO A CA 1
ATOM 2077 C C . PRO A 1 259 ? -3.463 -11.226 -0.861 1.00 79.94 259 PRO A C 1
ATOM 2079 O O . PRO A 1 259 ? -2.289 -11.002 -0.546 1.00 79.94 259 PRO A O 1
ATOM 2082 N N . VAL A 1 260 ? -4.482 -10.552 -0.334 1.00 85.69 260 VAL A N 1
ATOM 2083 C CA . VAL A 1 260 ? -4.393 -9.541 0.730 1.00 85.69 260 VAL A CA 1
ATOM 2084 C C . VAL A 1 260 ? -3.711 -10.121 1.970 1.00 85.69 260 VAL A C 1
ATOM 2086 O O . VAL A 1 260 ? -3.036 -9.403 2.713 1.00 85.69 260 VAL A O 1
ATOM 2089 N N . TRP A 1 261 ? -3.844 -11.428 2.203 1.00 87.44 261 TRP A N 1
ATOM 2090 C CA . TRP A 1 261 ? -3.084 -12.123 3.232 1.00 87.44 261 TRP A CA 1
ATOM 2091 C C . TRP A 1 261 ? -2.733 -13.552 2.822 1.00 87.44 261 TRP A C 1
ATOM 2093 O O . TRP A 1 261 ? -3.612 -14.384 2.622 1.00 87.44 261 TRP A O 1
ATOM 2103 N N . SER A 1 262 ? -1.436 -13.861 2.776 1.00 76.00 262 SER A N 1
ATOM 2104 C CA . SER A 1 262 ? -0.933 -15.234 2.702 1.00 76.00 262 SER A CA 1
ATOM 2105 C C . SER A 1 262 ? -1.229 -15.942 4.028 1.00 76.00 262 SER A C 1
ATOM 2107 O O . SER A 1 262 ? -0.553 -15.698 5.031 1.00 76.00 262 SER A O 1
ATOM 2109 N N . THR A 1 263 ? -2.287 -16.743 4.071 1.00 64.50 263 THR A N 1
ATOM 2110 C CA . THR A 1 263 ? -2.554 -17.646 5.193 1.00 64.50 263 THR A CA 1
ATOM 2111 C C . THR A 1 263 ? -1.804 -18.956 4.957 1.00 64.50 263 THR A C 1
ATOM 2113 O O . THR A 1 263 ? -1.779 -19.462 3.840 1.00 64.50 263 THR A O 1
ATOM 2116 N N . GLU A 1 264 ? -1.185 -19.501 6.003 1.00 60.09 264 GLU A N 1
ATOM 2117 C CA . GLU A 1 264 ? -1.164 -20.955 6.171 1.00 60.09 264 GLU A CA 1
ATOM 2118 C C . GLU A 1 264 ? -2.589 -21.300 6.635 1.00 60.09 264 GLU A C 1
ATOM 2120 O O . GLU A 1 264 ? -3.122 -20.617 7.513 1.00 60.09 264 GLU A O 1
ATOM 2125 N N . ASP A 1 265 ? -3.277 -22.211 5.947 1.00 49.75 265 ASP A N 1
ATOM 2126 C CA . ASP A 1 265 ? -4.733 -22.393 6.050 1.00 49.75 265 ASP A CA 1
ATOM 2127 C C . ASP A 1 265 ? -5.276 -22.393 7.504 1.00 49.75 265 ASP A C 1
ATOM 2129 O O . ASP A 1 265 ? -4.886 -23.219 8.327 1.00 49.75 265 ASP A O 1
ATOM 2133 N N . GLY A 1 266 ? -6.243 -21.509 7.808 1.00 61.94 266 GLY A N 1
ATOM 2134 C CA . GLY A 1 266 ? -7.128 -21.629 8.983 1.00 61.94 266 GLY A CA 1
ATOM 2135 C C . GLY A 1 266 ? -6.809 -20.803 10.241 1.00 61.94 266 GLY A C 1
ATOM 2136 O O . GLY A 1 266 ? -7.518 -20.944 11.239 1.00 61.94 266 GLY A O 1
ATOM 2137 N N . GLU A 1 267 ? -5.799 -19.928 10.239 1.00 76.88 267 GLU A N 1
ATOM 2138 C CA . GLU A 1 267 ? -5.525 -19.079 11.411 1.00 76.88 267 GLU A CA 1
ATOM 2139 C C . GLU A 1 267 ? -6.484 -17.878 11.512 1.00 76.88 267 GLU A C 1
ATOM 2141 O O . GLU A 1 267 ? -6.461 -16.964 10.681 1.00 76.88 267 GLU A O 1
ATOM 2146 N N . HIS A 1 268 ? -7.284 -17.848 12.583 1.00 87.31 268 HIS A N 1
ATOM 2147 C CA . HIS A 1 268 ? -8.091 -16.700 13.000 1.00 87.31 268 HIS A CA 1
ATOM 2148 C C . HIS A 1 268 ? -7.634 -16.223 14.380 1.00 87.31 268 HIS A C 1
ATOM 2150 O O . HIS A 1 268 ? -7.427 -17.047 15.272 1.00 87.31 268 HIS A O 1
ATOM 2156 N N . TYR A 1 269 ? -7.524 -14.909 14.590 1.00 90.62 269 TYR A N 1
ATOM 2157 C CA . TYR A 1 269 ? -6.988 -14.382 15.852 1.00 90.62 269 TYR A CA 1
ATOM 2158 C C . TYR A 1 269 ? -8.047 -13.713 16.724 1.00 90.62 269 TYR A C 1
ATOM 2160 O O . TYR A 1 269 ? -8.107 -13.972 17.923 1.00 90.62 269 TYR A O 1
ATOM 2168 N N . PHE A 1 270 ? -8.901 -12.873 16.134 1.00 93.25 270 PHE A N 1
ATOM 2169 C CA . PHE A 1 270 ? -9.910 -12.104 16.875 1.00 93.25 270 PHE A CA 1
ATOM 2170 C C . PHE A 1 270 ? -11.323 -12.316 16.325 1.00 93.25 270 PHE A C 1
ATOM 2172 O O . PHE A 1 270 ? -12.202 -11.464 16.462 1.00 93.25 270 PHE A O 1
ATOM 2179 N N . ARG A 1 271 ? -11.571 -13.487 15.735 1.00 90.94 271 ARG A N 1
ATOM 2180 C CA . ARG A 1 271 ? -12.876 -13.885 15.188 1.00 90.94 271 ARG A CA 1
ATOM 2181 C C . ARG A 1 271 ? -14.013 -13.816 16.209 1.00 90.94 271 ARG A C 1
ATOM 2183 O O . ARG A 1 271 ? -15.104 -13.368 15.865 1.00 90.94 271 ARG A O 1
ATOM 2190 N N . ASP A 1 272 ? -13.745 -14.180 17.460 1.00 91.75 272 ASP A N 1
ATOM 2191 C CA . ASP A 1 272 ? -14.747 -14.203 18.536 1.00 91.75 272 ASP A CA 1
ATOM 2192 C C . ASP A 1 272 ? -14.808 -12.897 19.347 1.00 91.75 272 ASP A C 1
ATOM 2194 O O . ASP A 1 272 ? -15.522 -12.808 20.349 1.00 91.75 272 ASP A O 1
ATOM 2198 N N . LEU A 1 273 ? -14.067 -11.861 18.933 1.00 92.75 273 LEU A N 1
ATOM 2199 C CA . LEU A 1 273 ? -14.093 -10.564 19.602 1.00 92.75 273 LEU A CA 1
ATOM 2200 C C . LEU A 1 273 ? -15.483 -9.924 19.482 1.00 92.75 273 LEU A C 1
ATOM 2202 O O . LEU A 1 273 ? -16.006 -9.728 18.388 1.00 92.75 273 LEU A O 1
ATOM 2206 N N . VAL A 1 274 ? -16.071 -9.544 20.616 1.00 91.81 274 VAL A N 1
ATOM 2207 C CA . VAL A 1 274 ? -17.361 -8.844 20.643 1.00 91.81 274 VAL A CA 1
ATOM 2208 C C . VAL A 1 274 ? -17.125 -7.340 20.579 1.00 91.81 274 VAL A C 1
ATOM 2210 O O . VAL A 1 274 ? -16.705 -6.726 21.559 1.00 91.81 274 VAL A O 1
ATOM 2213 N N . ILE A 1 275 ? -17.442 -6.736 19.434 1.00 93.62 275 ILE A N 1
ATOM 2214 C CA . ILE A 1 275 ? -17.300 -5.294 19.217 1.00 93.62 275 ILE A CA 1
ATOM 2215 C C . ILE A 1 275 ? -18.637 -4.594 19.468 1.00 93.62 275 ILE A C 1
ATOM 2217 O O . ILE A 1 275 ? -19.657 -4.931 18.864 1.00 93.62 275 ILE A O 1
ATOM 2221 N N . GLN A 1 276 ? -18.624 -3.588 20.346 1.00 91.31 276 GLN A N 1
ATOM 2222 C CA . GLN A 1 276 ? -19.765 -2.701 20.570 1.00 91.31 276 GLN A CA 1
ATOM 2223 C C . GLN A 1 276 ? -19.642 -1.467 19.666 1.00 91.31 276 GLN A C 1
ATOM 2225 O O . GLN A 1 276 ? -18.640 -0.757 19.767 1.00 91.31 276 GLN A O 1
ATOM 2230 N N . PRO A 1 277 ? -20.627 -1.182 18.794 1.00 92.56 277 PRO A N 1
ATOM 2231 C CA . PRO A 1 277 ? -20.580 -0.002 17.941 1.00 92.56 277 PRO A CA 1
ATOM 2232 C C . PRO A 1 277 ? -20.530 1.297 18.750 1.00 92.56 277 PRO A C 1
ATOM 2234 O O . PRO A 1 277 ? -21.343 1.513 19.651 1.00 92.56 277 PRO A O 1
ATOM 2237 N N . LEU A 1 278 ? -19.610 2.191 18.389 1.00 91.88 278 LEU A N 1
ATOM 2238 C CA . LEU A 1 278 ? -19.470 3.514 18.993 1.00 91.88 278 LEU A CA 1
ATOM 2239 C C . LEU A 1 278 ? -19.512 4.594 17.914 1.00 91.88 278 LEU A C 1
ATOM 2241 O O . LEU A 1 278 ? -18.759 4.543 16.946 1.00 91.88 278 LEU A O 1
ATOM 2245 N N . LEU A 1 279 ? -20.359 5.605 18.120 1.00 92.06 279 LEU A N 1
ATOM 2246 C CA . LEU A 1 279 ? -20.434 6.771 17.243 1.00 92.06 279 LEU A CA 1
ATOM 2247 C C . LEU A 1 279 ? -19.350 7.792 17.626 1.00 92.06 279 LEU A C 1
ATOM 2249 O O . LEU A 1 279 ? -19.232 8.177 18.795 1.00 92.06 279 LEU A O 1
ATOM 2253 N N . GLN A 1 280 ? -18.578 8.261 16.646 1.00 89.81 280 GLN A N 1
ATOM 2254 C CA . GLN A 1 280 ? -17.556 9.283 16.863 1.00 89.81 280 GLN A CA 1
ATOM 2255 C C . GLN A 1 280 ? -18.163 10.646 17.203 1.00 89.81 280 GLN A C 1
ATOM 2257 O O . GLN A 1 280 ? -19.274 10.993 16.800 1.00 89.81 280 GLN A O 1
ATOM 2262 N N . LYS A 1 281 ? -17.369 11.470 17.890 1.00 85.44 281 LYS A N 1
ATOM 2263 C CA . LYS A 1 281 ? -17.630 12.901 18.079 1.00 85.44 281 LYS A CA 1
ATOM 2264 C C . LYS A 1 281 ? -16.504 13.689 17.412 1.00 85.44 281 LYS A C 1
ATOM 2266 O O . LYS A 1 281 ? -15.360 13.591 17.848 1.00 85.44 281 LYS A O 1
ATOM 2271 N N . GLY A 1 282 ? -16.828 14.452 16.367 1.00 83.81 282 GLY A N 1
ATOM 2272 C CA . GLY A 1 282 ? -15.838 15.185 15.568 1.00 83.81 282 GLY A CA 1
ATOM 2273 C C . GLY A 1 282 ? -14.966 14.274 14.681 1.00 83.81 282 GLY A C 1
ATOM 2274 O O . GLY A 1 282 ? -15.356 13.135 14.410 1.00 83.81 282 GLY A O 1
ATOM 2275 N N . PRO A 1 283 ? -13.791 14.747 14.220 1.00 82.38 283 PRO A N 1
ATOM 2276 C CA . PRO A 1 283 ? -12.896 14.012 13.321 1.00 82.38 283 PRO A CA 1
ATOM 2277 C C . PRO A 1 283 ? -12.034 12.983 14.080 1.00 82.38 283 PRO A C 1
ATOM 2279 O O . PRO A 1 283 ? -10.809 13.051 14.083 1.00 82.38 283 PRO A O 1
ATOM 2282 N N . ALA A 1 284 ? -12.676 12.037 14.770 1.00 89.06 284 ALA A N 1
ATOM 2283 C CA . ALA A 1 284 ? -12.020 11.096 15.684 1.00 89.06 284 ALA A CA 1
ATOM 2284 C C . ALA A 1 284 ? -12.250 9.621 15.312 1.00 89.06 284 ALA A C 1
ATOM 2286 O O . ALA A 1 284 ? -12.398 8.775 16.199 1.00 89.06 284 ALA A O 1
ATOM 2287 N N . CYS A 1 285 ? -12.293 9.301 14.015 1.00 91.25 285 CYS A N 1
ATOM 2288 C CA . CYS A 1 285 ? -12.556 7.941 13.535 1.00 91.25 285 CYS A CA 1
ATOM 2289 C C . CYS A 1 285 ? -11.544 6.928 14.086 1.00 91.25 285 CYS A C 1
ATOM 2291 O O . CYS A 1 285 ? -11.942 5.917 14.655 1.00 91.25 285 CYS A O 1
ATOM 2293 N N . VAL A 1 286 ? -10.247 7.252 14.040 1.00 93.62 286 VAL A N 1
ATOM 2294 C CA . VAL A 1 286 ? -9.169 6.390 14.548 1.00 93.62 286 VAL A CA 1
ATOM 2295 C C . VAL A 1 286 ? -9.348 6.093 16.035 1.00 93.62 286 VAL A C 1
ATOM 2297 O O . VAL A 1 286 ? -9.485 4.934 16.414 1.00 93.62 286 VAL A O 1
ATOM 2300 N N . SER A 1 287 ? -9.420 7.123 16.883 1.00 94.62 287 SER A N 1
ATOM 2301 C CA . SER A 1 287 ? -9.590 6.953 18.332 1.00 94.62 287 SER A CA 1
ATOM 2302 C C . SER A 1 287 ? -10.868 6.188 18.689 1.00 94.62 287 SER A C 1
ATOM 2304 O O . SER A 1 287 ? -10.870 5.413 19.641 1.00 94.62 287 SER A O 1
ATOM 2306 N N . THR A 1 288 ? -11.946 6.377 17.921 1.00 94.69 288 THR A N 1
ATOM 2307 C CA . THR A 1 288 ? -13.211 5.657 18.127 1.00 94.69 288 THR A CA 1
ATOM 2308 C C . THR A 1 288 ? -13.080 4.181 17.754 1.00 94.69 288 THR A C 1
ATOM 2310 O O . THR A 1 288 ? -13.522 3.326 18.514 1.00 94.69 288 THR A O 1
ATOM 2313 N N . CYS A 1 289 ? -12.404 3.856 16.651 1.00 95.62 289 CYS A N 1
ATOM 2314 C CA . CYS A 1 289 ? -12.121 2.471 16.276 1.00 95.62 289 CYS A CA 1
ATOM 2315 C C . CYS A 1 289 ? -11.194 1.771 17.277 1.00 95.62 289 CYS A C 1
ATOM 2317 O O . CYS A 1 289 ? -11.472 0.644 17.672 1.00 95.62 289 CYS A O 1
ATOM 2319 N N . LEU A 1 290 ? -10.134 2.429 17.758 1.00 95.50 290 LEU A N 1
ATOM 2320 C CA . LEU A 1 290 ? -9.266 1.842 18.789 1.00 95.50 290 LEU A CA 1
ATOM 2321 C C . LEU A 1 290 ? -10.018 1.615 20.110 1.00 95.50 290 LEU A C 1
ATOM 2323 O O . LEU A 1 290 ? -9.826 0.593 20.768 1.00 95.50 290 LEU A O 1
ATOM 2327 N N . ALA A 1 291 ? -10.928 2.521 20.469 1.00 95.12 291 ALA A N 1
ATOM 2328 C CA . ALA A 1 291 ? -11.830 2.338 21.601 1.00 95.12 291 ALA A CA 1
ATOM 2329 C C . ALA A 1 291 ? -12.767 1.135 21.414 1.00 95.12 291 ALA A C 1
ATOM 2331 O O . ALA A 1 291 ? -12.924 0.351 22.347 1.00 95.12 291 ALA A O 1
ATOM 2332 N N . MET A 1 292 ? -13.317 0.937 20.209 1.00 95.12 292 MET A N 1
ATOM 2333 C CA . MET A 1 292 ? -14.127 -0.242 19.875 1.00 95.12 292 MET A CA 1
ATOM 2334 C C . MET A 1 292 ? -13.331 -1.552 19.987 1.00 95.12 292 MET A C 1
ATOM 2336 O O . MET A 1 292 ? -13.850 -2.519 20.536 1.00 95.12 292 MET A O 1
ATOM 2340 N N . LEU A 1 293 ? -12.071 -1.577 19.533 1.00 95.25 293 LEU A N 1
ATOM 2341 C CA . LEU A 1 293 ? -11.195 -2.754 19.639 1.00 95.25 293 LEU A CA 1
ATOM 2342 C C . LEU A 1 293 ? -10.866 -3.118 21.091 1.00 95.25 293 LEU A C 1
ATOM 2344 O O . LEU A 1 293 ? -10.792 -4.289 21.444 1.00 95.25 293 LEU A O 1
ATOM 2348 N N . THR A 1 294 ? -10.650 -2.111 21.936 1.00 94.44 294 THR A N 1
ATOM 2349 C CA . THR A 1 294 ? -10.146 -2.289 23.309 1.00 94.44 294 THR A CA 1
ATOM 2350 C C . THR A 1 294 ? -11.241 -2.280 24.378 1.00 94.44 294 THR A C 1
ATOM 2352 O O . THR A 1 294 ? -10.952 -2.511 25.553 1.00 94.44 294 THR A O 1
ATOM 2355 N N . GLY A 1 295 ? -12.489 -1.980 24.004 1.00 92.56 295 GLY A N 1
ATOM 2356 C CA . GLY A 1 295 ? -13.597 -1.776 24.943 1.00 92.56 295 GLY A CA 1
ATOM 2357 C C . GLY A 1 295 ? -13.425 -0.539 25.837 1.00 92.56 295 GLY A C 1
ATOM 2358 O O . GLY A 1 295 ? -13.988 -0.481 26.932 1.00 92.56 295 GLY A O 1
ATOM 2359 N N . LYS A 1 296 ? -12.607 0.430 25.412 1.00 93.44 296 LYS A N 1
ATOM 2360 C CA . LYS A 1 296 ? -12.302 1.669 26.146 1.00 93.44 296 LYS A CA 1
ATOM 2361 C C . LYS A 1 296 ? -13.105 2.850 25.616 1.00 93.44 296 LYS A C 1
ATOM 2363 O O . LYS A 1 296 ? -13.992 2.696 24.780 1.00 93.44 296 LYS A O 1
ATOM 2368 N N . THR A 1 297 ? -12.822 4.049 26.123 1.00 92.00 297 THR A N 1
ATOM 2369 C CA . THR A 1 297 ? -13.458 5.269 25.630 1.00 92.00 297 THR A CA 1
ATOM 2370 C C . THR A 1 297 ? -12.576 5.949 24.580 1.00 92.00 297 THR A C 1
ATOM 2372 O O . THR A 1 297 ? -11.352 5.919 24.694 1.00 92.00 297 THR A O 1
ATOM 2375 N N . PRO A 1 298 ? -13.148 6.634 23.569 1.00 91.31 298 PRO A N 1
ATOM 2376 C CA . PRO A 1 298 ? -12.343 7.350 22.572 1.00 91.31 298 PRO A CA 1
ATOM 2377 C C . PRO A 1 298 ? -11.395 8.393 23.182 1.00 91.31 298 PRO A C 1
ATOM 2379 O O . PRO A 1 298 ? -10.337 8.665 22.620 1.00 91.31 298 PRO A O 1
ATOM 2382 N N . LYS A 1 299 ? -11.751 8.951 24.349 1.00 91.06 299 LYS A N 1
ATOM 2383 C CA . LYS A 1 299 ? -10.936 9.930 25.084 1.00 91.06 299 LYS A CA 1
ATOM 2384 C C . LYS A 1 299 ? -9.597 9.367 25.552 1.00 91.06 299 LYS A C 1
ATOM 2386 O O . LYS A 1 299 ? -8.648 10.129 25.652 1.00 91.06 299 LYS A O 1
ATOM 2391 N N . ASP A 1 300 ? -9.515 8.060 25.792 1.00 89.94 300 ASP A N 1
ATOM 2392 C CA . ASP A 1 300 ? -8.281 7.411 26.246 1.00 89.94 300 ASP A CA 1
ATOM 2393 C C . ASP A 1 300 ? -7.192 7.440 25.155 1.00 89.94 300 ASP A C 1
ATOM 2395 O O . ASP A 1 300 ? -5.996 7.416 25.447 1.00 89.94 300 ASP A O 1
ATOM 2399 N N . PHE A 1 301 ? -7.606 7.554 23.889 1.00 91.38 301 PHE A N 1
ATOM 2400 C CA . PHE A 1 301 ? -6.717 7.618 22.730 1.00 91.38 301 PHE A CA 1
ATOM 2401 C C . PHE A 1 301 ? -6.558 9.036 22.169 1.00 91.38 301 PHE A C 1
ATOM 2403 O O . PHE A 1 301 ? -5.521 9.356 21.592 1.00 91.38 301 PHE A O 1
ATOM 2410 N N . GLN A 1 302 ? -7.573 9.894 22.304 1.00 88.44 302 GLN A N 1
ATOM 2411 C CA . GLN A 1 302 ? -7.524 11.273 21.807 1.00 88.44 302 GLN A CA 1
ATOM 2412 C C . GLN A 1 302 ? -6.394 12.064 22.482 1.00 88.44 302 GLN A C 1
ATOM 2414 O O . GLN A 1 302 ? -6.328 12.149 23.702 1.00 88.44 302 GLN A O 1
ATOM 2419 N N . GLY A 1 303 ? -5.506 12.651 21.676 1.00 86.19 303 GLY A N 1
ATOM 2420 C CA . GLY A 1 303 ? -4.348 13.418 22.155 1.00 86.19 303 GLY A CA 1
ATOM 2421 C C . GLY A 1 303 ? -3.124 12.573 22.530 1.00 86.19 303 GLY A C 1
ATOM 2422 O O . GLY A 1 303 ? -2.027 13.116 22.584 1.00 86.19 303 GLY A O 1
ATOM 2423 N N . ASN A 1 304 ? -3.287 11.259 22.710 1.00 88.75 304 ASN A N 1
ATOM 2424 C CA . ASN A 1 304 ? -2.192 10.337 23.041 1.00 88.75 304 ASN A CA 1
ATOM 2425 C C . ASN A 1 304 ? -1.628 9.603 21.816 1.00 88.75 304 ASN A C 1
ATOM 2427 O O . ASN A 1 304 ? -0.548 9.022 21.891 1.00 88.75 304 ASN A O 1
ATOM 2431 N N . ILE A 1 305 ? -2.360 9.604 20.699 1.00 92.25 305 ILE A N 1
ATOM 2432 C CA . ILE A 1 305 ? -1.944 8.965 19.448 1.00 92.25 305 ILE A CA 1
ATOM 2433 C C . ILE A 1 305 ? -1.821 9.990 18.327 1.00 92.25 305 ILE A C 1
ATOM 2435 O O . ILE A 1 305 ? -2.594 10.949 18.252 1.00 92.25 305 ILE A O 1
ATOM 2439 N N . ASN A 1 306 ? -0.907 9.733 17.397 1.00 91.44 306 ASN A N 1
ATOM 2440 C CA . ASN A 1 306 ? -0.877 10.443 16.127 1.00 91.44 306 ASN A CA 1
ATOM 2441 C C . ASN A 1 306 ? -1.898 9.802 15.173 1.00 91.44 306 ASN A C 1
ATOM 2443 O O . ASN A 1 306 ? -1.727 8.670 14.731 1.00 91.44 306 ASN A O 1
ATOM 2447 N N . THR A 1 307 ? -2.961 10.528 14.824 1.00 87.75 307 THR A N 1
ATOM 2448 C CA . THR A 1 307 ? -4.073 10.030 13.992 1.00 87.75 307 THR A CA 1
ATOM 2449 C C . THR A 1 307 ? -3.718 9.799 12.522 1.00 87.75 307 THR A C 1
ATOM 2451 O O . THR A 1 307 ? -4.570 9.317 11.782 1.00 87.75 307 THR A O 1
ATOM 2454 N N . GLN A 1 308 ? -2.493 10.108 12.087 1.00 87.38 308 GLN A N 1
ATOM 2455 C CA . GLN A 1 308 ? -1.992 9.826 10.736 1.00 87.38 308 GLN A CA 1
ATOM 2456 C C . GLN A 1 308 ? -0.930 8.714 10.699 1.00 87.38 308 GLN A C 1
ATOM 2458 O O . GLN A 1 308 ? -0.608 8.221 9.611 1.00 87.38 308 GLN A O 1
ATOM 2463 N N . ASP A 1 309 ? -0.433 8.286 11.866 1.00 91.69 309 ASP A N 1
ATOM 2464 C CA . ASP A 1 309 ? 0.625 7.284 12.019 1.00 91.69 309 ASP A CA 1
ATOM 2465 C C . ASP A 1 309 ? 0.095 5.946 12.586 1.00 91.69 309 ASP A C 1
ATOM 2467 O O . ASP A 1 309 ? -0.153 5.827 13.788 1.00 91.69 309 ASP A O 1
ATOM 2471 N N . PRO A 1 310 ? -0.031 4.896 11.755 1.00 93.38 310 PRO A N 1
ATOM 2472 C CA . PRO A 1 310 ? -0.485 3.578 12.186 1.00 93.38 310 PRO A CA 1
ATOM 2473 C C . PRO A 1 310 ? 0.463 2.864 13.150 1.00 93.38 310 PRO A C 1
ATOM 2475 O O . PRO A 1 310 ? 0.018 1.959 13.857 1.00 93.38 310 PRO A O 1
ATOM 2478 N N . VAL A 1 311 ? 1.740 3.259 13.219 1.00 95.19 311 VAL A N 1
ATOM 2479 C CA . VAL A 1 311 ? 2.675 2.723 14.219 1.00 95.19 311 VAL A CA 1
ATOM 2480 C C . VAL A 1 311 ? 2.253 3.189 15.611 1.00 95.19 311 VAL A C 1
ATOM 2482 O O . VAL A 1 311 ? 2.152 2.367 16.522 1.00 95.19 311 VAL A O 1
ATOM 2485 N N . SER A 1 312 ? 1.890 4.468 15.761 1.00 95.75 312 SER A N 1
ATOM 2486 C CA . SER A 1 312 ? 1.277 4.999 16.984 1.00 95.75 312 SER A CA 1
ATOM 2487 C C . SER A 1 312 ? -0.012 4.253 17.361 1.00 95.75 312 SER A C 1
ATOM 2489 O O . SER A 1 312 ? -0.216 3.932 18.534 1.00 95.75 312 SER A O 1
ATOM 2491 N N . TRP A 1 313 ? -0.857 3.899 16.385 1.00 95.62 313 TRP A N 1
ATOM 2492 C CA . TRP A 1 313 ? -2.091 3.143 16.648 1.00 95.62 313 TRP A CA 1
ATOM 2493 C C . TRP A 1 313 ? -1.783 1.724 17.132 1.00 95.62 313 TRP A C 1
ATOM 2495 O O . TRP A 1 313 ? -2.350 1.276 18.126 1.00 95.62 313 TRP A O 1
ATOM 2505 N N . SER A 1 314 ? -0.853 1.033 16.460 1.00 95.69 314 SER A N 1
ATOM 2506 C CA . SER A 1 314 ? -0.394 -0.303 16.851 1.00 95.69 314 SER A CA 1
ATOM 2507 C C . SER A 1 314 ? 0.206 -0.284 18.258 1.00 95.69 314 SER A C 1
ATOM 2509 O O . SER A 1 314 ? -0.140 -1.117 19.092 1.00 95.69 314 SER A O 1
ATOM 2511 N N . ALA A 1 315 ? 1.036 0.715 18.575 1.00 95.12 315 ALA A N 1
ATOM 2512 C CA . ALA A 1 315 ? 1.620 0.886 19.903 1.00 95.12 315 ALA A CA 1
ATOM 2513 C C . ALA A 1 315 ? 0.558 1.074 20.998 1.00 95.12 315 ALA A C 1
ATOM 2515 O O . ALA A 1 315 ? 0.683 0.486 22.070 1.00 95.12 315 ALA A O 1
ATOM 2516 N N . ALA A 1 316 ? -0.513 1.823 20.718 1.00 95.19 316 ALA A N 1
ATOM 2517 C CA . ALA A 1 316 ? -1.628 2.000 21.647 1.00 95.19 316 ALA A CA 1
ATOM 2518 C C . ALA A 1 316 ? -2.454 0.715 21.865 1.00 95.19 316 ALA A C 1
ATOM 2520 O O . ALA A 1 316 ? -3.093 0.569 22.907 1.00 95.19 316 ALA A O 1
ATOM 2521 N N . LEU A 1 317 ? -2.429 -0.223 20.912 1.00 95.81 317 LEU A N 1
ATOM 2522 C CA . LEU A 1 317 ? -3.094 -1.526 21.012 1.00 95.81 317 LEU A CA 1
ATOM 2523 C C . LEU A 1 317 ? -2.251 -2.589 21.736 1.00 95.81 317 LEU A C 1
ATOM 2525 O O . LEU A 1 317 ? -2.830 -3.501 22.330 1.00 95.81 317 LEU A O 1
ATOM 2529 N N . LYS A 1 318 ? -0.915 -2.458 21.758 1.00 95.12 318 LYS A N 1
ATOM 2530 C CA . LYS A 1 318 ? 0.003 -3.439 22.380 1.00 95.12 318 LYS A CA 1
ATOM 2531 C C . LYS A 1 318 ? -0.363 -3.805 23.832 1.00 95.12 318 LYS A C 1
ATOM 2533 O O . LYS A 1 318 ? -0.375 -5.000 24.131 1.00 95.12 318 LYS A O 1
ATOM 2538 N N . PRO A 1 319 ? -0.731 -2.861 24.728 1.00 95.12 319 PRO A N 1
ATOM 2539 C CA . PRO A 1 319 ? -1.158 -3.189 26.096 1.00 95.12 319 PRO A CA 1
ATOM 2540 C C . PRO A 1 319 ? -2.400 -4.088 26.179 1.00 95.12 319 PRO A C 1
ATOM 2542 O O . PRO A 1 319 ? -2.635 -4.719 27.204 1.00 95.12 319 PRO A O 1
ATOM 2545 N N . TYR A 1 320 ? -3.188 -4.151 25.106 1.00 94.88 320 TYR A N 1
ATOM 2546 C CA . TYR A 1 320 ? -4.412 -4.944 24.998 1.00 94.88 320 TYR A CA 1
ATOM 2547 C C . TYR A 1 320 ? -4.196 -6.262 24.242 1.00 94.88 320 TYR A C 1
ATOM 2549 O O . TYR A 1 320 ? -5.160 -6.916 23.857 1.00 94.88 320 TYR A O 1
ATOM 2557 N N . GLY A 1 321 ? -2.940 -6.655 24.001 1.00 94.81 321 GLY A N 1
ATOM 2558 C CA . GLY A 1 321 ? -2.606 -7.904 23.316 1.00 94.81 321 GLY A CA 1
ATOM 2559 C C . GLY A 1 321 ? -2.826 -7.872 21.801 1.00 94.81 321 GLY A C 1
ATOM 2560 O O . GLY A 1 321 ? -2.682 -8.907 21.155 1.00 94.81 321 GLY A O 1
ATOM 2561 N N . MET A 1 322 ? -3.097 -6.699 21.223 1.00 96.06 322 MET A N 1
ATOM 2562 C CA . MET A 1 322 ? -3.319 -6.498 19.790 1.00 96.06 322 MET A CA 1
ATOM 2563 C C . MET A 1 322 ? -2.201 -5.665 19.157 1.00 96.06 322 MET A C 1
ATOM 2565 O O . MET A 1 322 ? -1.617 -4.789 19.791 1.00 96.06 322 MET A O 1
ATOM 2569 N N . LYS A 1 323 ? -1.938 -5.891 17.874 1.00 95.94 323 LYS A N 1
ATOM 2570 C CA . LYS A 1 323 ? -1.128 -5.018 17.021 1.00 95.94 323 LYS A CA 1
ATOM 2571 C C . LYS A 1 323 ? -1.665 -5.015 15.596 1.00 95.94 323 LYS A C 1
ATOM 2573 O O . LYS A 1 323 ? -2.396 -5.921 15.198 1.00 95.94 323 LYS A O 1
ATOM 2578 N N . LEU A 1 324 ? -1.308 -3.994 14.826 1.00 96.38 324 LEU A N 1
ATOM 2579 C CA . LEU A 1 324 ? -1.711 -3.883 13.425 1.00 96.38 324 LEU A CA 1
ATOM 2580 C C . LEU A 1 324 ? -0.622 -4.458 12.526 1.00 96.38 324 LEU A C 1
ATOM 2582 O O . LEU A 1 324 ? 0.559 -4.233 12.768 1.00 96.38 324 LEU A O 1
ATOM 2586 N N . ALA A 1 325 ? -1.008 -5.159 11.468 1.00 95.06 325 ALA A N 1
ATOM 2587 C CA . ALA A 1 325 ? -0.093 -5.610 10.430 1.00 95.06 325 ALA A CA 1
ATOM 2588 C C . ALA A 1 325 ? -0.587 -5.141 9.065 1.00 95.06 325 ALA A C 1
ATOM 2590 O O . ALA A 1 325 ? -1.754 -5.340 8.732 1.00 95.06 325 ALA A O 1
ATOM 2591 N N . TYR A 1 326 ? 0.296 -4.521 8.280 1.00 94.62 326 TYR A N 1
ATOM 2592 C CA . TYR A 1 326 ? -0.038 -4.096 6.924 1.00 94.62 326 TYR A CA 1
ATOM 2593 C C . TYR A 1 326 ? -0.349 -5.301 6.035 1.00 94.62 326 TYR A C 1
ATOM 2595 O O . TYR A 1 326 ? 0.423 -6.267 5.971 1.00 94.62 326 TYR A O 1
ATOM 2603 N N . CYS A 1 327 ? -1.470 -5.205 5.327 1.00 92.12 327 CYS A N 1
ATOM 2604 C CA . CYS A 1 327 ? -1.802 -6.092 4.226 1.00 92.12 327 CYS A CA 1
ATOM 2605 C C . CYS A 1 327 ? -1.351 -5.447 2.908 1.00 92.12 327 CYS A C 1
ATOM 2607 O O . CYS A 1 327 ? -1.555 -4.241 2.740 1.00 92.12 327 CYS A O 1
ATOM 2609 N N . PRO A 1 328 ? -0.771 -6.210 1.967 1.00 89.62 328 PRO A N 1
ATOM 2610 C CA . PRO A 1 328 ? -0.555 -5.734 0.609 1.00 89.62 328 PRO A CA 1
ATOM 2611 C C . PRO A 1 328 ? -1.870 -5.245 0.001 1.00 89.62 328 PRO A C 1
ATOM 2613 O O . PRO A 1 328 ? -2.875 -5.955 0.004 1.00 89.62 328 PRO A O 1
ATOM 2616 N N . HIS A 1 329 ? -1.862 -4.018 -0.500 1.00 88.50 329 HIS A N 1
ATOM 2617 C CA . HIS A 1 329 ? -2.968 -3.445 -1.247 1.00 88.50 329 HIS A CA 1
ATOM 2618 C C . HIS A 1 329 ? -2.412 -2.438 -2.255 1.00 88.50 329 HIS A C 1
ATOM 2620 O O . HIS A 1 329 ? -1.313 -1.908 -2.098 1.00 88.50 329 HIS A O 1
ATOM 2626 N N . ASP A 1 330 ? -3.198 -2.155 -3.276 1.00 85.12 330 ASP A N 1
ATOM 2627 C CA . ASP A 1 330 ? -2.997 -1.051 -4.206 1.00 85.12 330 ASP A CA 1
ATOM 2628 C C . ASP A 1 330 ? -4.098 0.008 -4.002 1.00 85.12 330 ASP A C 1
ATOM 2630 O O . ASP A 1 330 ? -4.860 -0.042 -3.030 1.00 85.12 330 ASP A O 1
ATOM 2634 N N . ALA A 1 331 ? -4.184 0.981 -4.908 1.00 84.06 331 ALA A N 1
ATOM 2635 C CA . ALA A 1 331 ? -5.150 2.072 -4.836 1.00 84.06 331 ALA A CA 1
ATOM 2636 C C . ALA A 1 331 ? -6.585 1.681 -5.251 1.00 84.06 331 ALA A C 1
ATOM 2638 O O . ALA A 1 331 ? -7.424 2.568 -5.363 1.00 84.06 331 ALA A O 1
ATOM 2639 N N . ARG A 1 332 ? -6.910 0.402 -5.506 1.00 90.06 332 ARG A N 1
ATOM 2640 C CA . ARG A 1 332 ? -8.263 -0.047 -5.888 1.00 90.06 332 ARG A CA 1
ATOM 2641 C C . ARG A 1 332 ? -9.327 0.333 -4.853 1.00 90.06 332 ARG A C 1
ATOM 2643 O O . ARG A 1 332 ? -9.069 0.599 -3.680 1.00 90.06 332 ARG A O 1
ATOM 2650 N N . LYS A 1 333 ? -10.576 0.325 -5.320 1.00 92.19 333 LYS A N 1
ATOM 2651 C CA . LYS A 1 333 ? -11.765 0.534 -4.487 1.00 92.19 333 LYS A CA 1
ATOM 2652 C C . LYS A 1 333 ? -11.971 -0.609 -3.499 1.00 92.19 333 LYS A C 1
ATOM 2654 O O . LYS A 1 333 ? -11.707 -1.766 -3.828 1.00 92.19 333 LYS A O 1
ATOM 2659 N N . MET A 1 334 ? -12.557 -0.292 -2.348 1.00 92.38 334 MET A N 1
ATOM 2660 C CA . MET A 1 334 ? -12.800 -1.253 -1.271 1.00 92.38 334 MET A CA 1
ATOM 2661 C C . MET A 1 334 ? -13.561 -2.504 -1.746 1.00 92.38 334 MET A C 1
ATOM 2663 O O . MET A 1 334 ? -13.192 -3.611 -1.361 1.00 92.38 334 MET A O 1
ATOM 2667 N N . LYS A 1 335 ? -14.539 -2.367 -2.654 1.00 93.00 335 LYS A N 1
ATOM 2668 C CA . LYS A 1 335 ? -15.306 -3.495 -3.224 1.00 93.00 335 LYS A CA 1
ATOM 2669 C C . LYS A 1 335 ? -14.470 -4.633 -3.814 1.00 93.00 335 LYS A C 1
ATOM 2671 O O . LYS A 1 335 ? -14.937 -5.763 -3.828 1.00 93.00 335 LYS A O 1
ATOM 2676 N N . PHE A 1 336 ? -13.259 -4.349 -4.296 1.00 92.06 336 PHE A N 1
ATOM 2677 C CA . PHE A 1 336 ? -12.379 -5.371 -4.867 1.00 92.06 336 PHE A CA 1
ATOM 2678 C C . PHE A 1 336 ? -11.654 -6.198 -3.799 1.00 92.06 336 PHE A C 1
ATOM 2680 O O . PHE A 1 336 ? -11.172 -7.279 -4.109 1.00 92.06 336 PHE A O 1
ATOM 2687 N N . TYR A 1 337 ? -11.608 -5.709 -2.558 1.00 92.12 337 TYR A N 1
ATOM 2688 C CA . TYR A 1 337 ? -10.993 -6.386 -1.416 1.00 92.12 337 TYR A CA 1
ATOM 2689 C C . TYR A 1 337 ? -12.016 -7.053 -0.495 1.00 92.12 337 TYR A C 1
ATOM 2691 O O . TYR A 1 337 ? -11.683 -8.014 0.189 1.00 92.12 337 TYR A O 1
ATOM 2699 N N . ILE A 1 338 ? -13.254 -6.546 -0.453 1.00 92.69 338 ILE A N 1
ATOM 2700 C CA . ILE A 1 338 ? -14.257 -6.975 0.534 1.00 92.69 338 ILE A CA 1
ATOM 2701 C C . ILE A 1 338 ? -14.528 -8.479 0.500 1.00 92.69 338 ILE A C 1
ATOM 2703 O O . ILE A 1 338 ? -14.554 -9.089 1.561 1.00 92.69 338 ILE A O 1
ATOM 2707 N N . GLU A 1 339 ? -14.691 -9.091 -0.673 1.00 91.19 339 GLU A N 1
ATOM 2708 C CA . GLU A 1 339 ? -14.989 -10.531 -0.749 1.00 91.19 339 GLU A CA 1
ATOM 2709 C C . GLU A 1 339 ? -13.852 -11.390 -0.181 1.00 91.19 339 GLU A C 1
ATOM 2711 O O . GLU A 1 339 ? -14.094 -12.341 0.564 1.00 91.19 339 GLU A O 1
ATOM 2716 N N . GLU A 1 340 ? -12.605 -11.018 -0.466 1.00 90.38 340 GLU A N 1
ATOM 2717 C CA . GLU A 1 340 ? -11.435 -11.718 0.060 1.00 90.38 340 GLU A CA 1
ATOM 2718 C C . GLU A 1 340 ? -11.300 -11.520 1.576 1.00 90.38 340 GLU A C 1
ATOM 2720 O O . GLU A 1 340 ? -11.109 -12.481 2.318 1.00 90.38 340 GLU A O 1
ATOM 2725 N N . LEU A 1 341 ? -11.483 -10.289 2.058 1.00 92.25 341 LEU A N 1
ATOM 2726 C CA . LEU A 1 341 ? -11.426 -9.975 3.485 1.00 92.25 341 LEU A CA 1
ATOM 2727 C C . LEU A 1 341 ? -12.517 -10.693 4.294 1.00 92.25 341 LEU A C 1
ATOM 2729 O O . LEU A 1 341 ? -12.240 -11.175 5.390 1.00 92.25 341 LEU A O 1
ATOM 2733 N N . ILE A 1 342 ? -13.738 -10.798 3.754 1.00 92.56 342 ILE A N 1
ATOM 2734 C CA . ILE A 1 342 ? -14.826 -11.579 4.365 1.00 92.56 342 ILE A CA 1
ATOM 2735 C C . ILE A 1 342 ? -14.448 -13.063 4.415 1.00 92.56 342 ILE A C 1
ATOM 2737 O O . ILE A 1 342 ? -14.718 -13.728 5.413 1.00 92.56 342 ILE A O 1
ATOM 2741 N N . THR A 1 343 ? -13.807 -13.581 3.363 1.00 90.56 343 THR A N 1
ATOM 2742 C CA . THR A 1 343 ? -13.390 -14.991 3.284 1.00 90.56 343 THR A CA 1
ATOM 2743 C C . THR A 1 343 ? -12.354 -15.347 4.354 1.00 90.56 343 THR A C 1
ATOM 2745 O O . THR A 1 343 ? -12.370 -16.462 4.868 1.00 90.56 343 THR A O 1
ATOM 2748 N N . LEU A 1 344 ? -11.502 -14.394 4.752 1.00 89.69 344 LEU A N 1
ATOM 2749 C CA . LEU A 1 344 ? -10.550 -14.575 5.854 1.00 89.69 344 LEU A CA 1
ATOM 2750 C C . LEU A 1 344 ? -11.227 -14.663 7.242 1.00 89.69 344 LEU A C 1
ATOM 2752 O O . LEU A 1 344 ? -10.594 -15.130 8.187 1.00 89.69 344 LEU A O 1
ATOM 2756 N N . ASP A 1 345 ? -12.494 -14.236 7.366 1.00 91.25 345 ASP A N 1
ATOM 2757 C CA . ASP A 1 345 ? -13.354 -14.354 8.562 1.00 91.25 345 ASP A CA 1
ATOM 2758 C C . ASP A 1 345 ? -12.653 -13.952 9.877 1.00 91.25 345 ASP A C 1
ATOM 2760 O O . ASP A 1 345 ? -12.677 -14.667 10.881 1.00 91.25 345 ASP A O 1
ATOM 2764 N N . ASP A 1 346 ? -11.986 -12.798 9.856 1.00 93.12 346 ASP A N 1
ATOM 2765 C CA . ASP A 1 346 ? -11.190 -12.276 10.972 1.00 93.12 346 ASP A CA 1
ATOM 2766 C C . ASP A 1 346 ? -11.407 -10.760 11.150 1.00 93.12 346 ASP A C 1
ATOM 2768 O O . ASP A 1 346 ? -12.358 -10.176 10.616 1.00 93.12 346 ASP A O 1
ATOM 2772 N N . LEU A 1 347 ? -10.550 -10.122 11.947 1.00 95.62 347 LEU A N 1
ATOM 2773 C CA . LEU A 1 347 ? -10.609 -8.705 12.277 1.00 95.62 347 LEU A CA 1
ATOM 2774 C C . LEU A 1 347 ? -9.610 -7.865 11.471 1.00 95.62 347 LEU A C 1
ATOM 2776 O O . LEU A 1 347 ? -8.392 -8.062 11.526 1.00 95.62 347 LEU A O 1
ATOM 2780 N N . PHE A 1 348 ? -10.136 -6.852 10.788 1.00 96.56 348 PHE A N 1
ATOM 2781 C CA . PHE A 1 348 ? -9.385 -5.938 9.941 1.00 96.56 348 PHE A CA 1
ATOM 2782 C C . PHE A 1 348 ? -9.697 -4.475 10.262 1.00 96.56 348 PHE A C 1
ATOM 2784 O O . PHE A 1 348 ? -10.820 -4.106 10.607 1.00 96.56 348 PHE A O 1
ATOM 2791 N N . GLY A 1 349 ? -8.692 -3.619 10.106 1.00 96.75 349 GLY A N 1
ATOM 2792 C CA . GLY A 1 349 ? -8.845 -2.170 10.074 1.00 96.75 349 GLY A CA 1
ATOM 2793 C C . GLY A 1 349 ? -8.721 -1.674 8.640 1.00 96.75 349 GLY A C 1
ATOM 2794 O O . GLY A 1 349 ? -7.711 -1.938 7.989 1.00 96.75 349 GLY A O 1
ATOM 2795 N N . LEU A 1 350 ? -9.715 -0.939 8.146 1.00 96.06 350 LEU A N 1
ATOM 2796 C CA . LEU A 1 350 ? -9.715 -0.411 6.781 1.00 96.06 350 LEU A CA 1
ATOM 2797 C C . LEU A 1 350 ? -9.688 1.112 6.814 1.00 96.06 350 LEU A C 1
ATOM 2799 O O . LEU A 1 350 ? -10.537 1.748 7.437 1.00 96.06 350 LEU A O 1
ATOM 2803 N N . SER A 1 351 ? -8.724 1.704 6.116 1.00 95.00 351 SER A N 1
ATOM 2804 C CA . SER A 1 351 ? -8.696 3.131 5.813 1.00 95.00 351 SER A CA 1
ATOM 2805 C C . SER A 1 351 ? -9.037 3.357 4.348 1.00 95.00 351 SER A C 1
ATOM 2807 O O . SER A 1 351 ? -8.483 2.689 3.477 1.00 95.00 351 SER A O 1
ATOM 2809 N N . PHE A 1 352 ? -9.867 4.352 4.056 1.00 94.00 352 PHE A N 1
ATOM 2810 C CA . PHE A 1 352 ? -10.186 4.773 2.690 1.00 94.00 352 PHE A CA 1
ATOM 2811 C C . PHE A 1 352 ? -10.210 6.296 2.579 1.00 94.00 352 PHE A C 1
ATOM 2813 O O . PHE A 1 352 ? -10.413 7.006 3.567 1.00 94.00 352 PHE A O 1
ATOM 2820 N N . TYR A 1 353 ? -9.962 6.803 1.377 1.00 93.56 353 TYR A N 1
ATOM 2821 C CA . TYR A 1 353 ? -10.087 8.227 1.075 1.00 93.56 353 TYR A CA 1
ATOM 2822 C C . TYR A 1 353 ? -11.561 8.599 0.972 1.00 93.56 353 TYR A C 1
ATOM 2824 O O . TYR A 1 353 ? -12.330 7.829 0.411 1.00 93.56 353 TYR A O 1
ATOM 2832 N N . THR A 1 354 ? -11.969 9.755 1.495 1.00 90.50 354 THR A N 1
ATOM 2833 C CA . THR A 1 354 ? -13.360 10.239 1.397 1.00 90.50 354 THR A CA 1
ATOM 2834 C C . THR A 1 354 ? -13.558 11.260 0.280 1.00 90.50 354 THR A C 1
ATOM 2836 O O . THR A 1 354 ? -14.682 11.713 0.063 1.00 90.50 354 THR A O 1
ATOM 2839 N N . ALA A 1 355 ? -12.497 11.617 -0.449 1.00 85.94 355 ALA A N 1
ATOM 2840 C CA . ALA A 1 355 ? -12.610 12.421 -1.658 1.00 85.94 355 ALA A CA 1
ATOM 2841 C C . ALA A 1 355 ? -13.395 11.665 -2.742 1.00 85.94 355 ALA A C 1
ATOM 2843 O O . ALA A 1 355 ? -13.118 10.501 -3.030 1.00 85.94 355 ALA A O 1
ATOM 2844 N N . ALA A 1 356 ? -14.386 12.340 -3.330 1.00 73.88 356 ALA A N 1
ATOM 2845 C CA . ALA A 1 356 ? -15.215 11.782 -4.397 1.00 73.88 356 ALA A CA 1
ATOM 2846 C C . ALA A 1 356 ? -14.471 11.709 -5.742 1.00 73.88 356 ALA A C 1
ATOM 2848 O O . ALA A 1 356 ? -14.701 10.785 -6.519 1.00 73.88 356 ALA A O 1
ATOM 2849 N N . ASP A 1 357 ? -13.578 12.667 -5.996 1.00 82.12 357 ASP A N 1
ATOM 2850 C CA . ASP A 1 357 ? -12.762 12.727 -7.206 1.00 82.12 357 ASP A CA 1
ATOM 2851 C C . ASP A 1 357 ? -11.399 12.047 -6.971 1.00 82.12 357 ASP A C 1
ATOM 2853 O O . ASP A 1 357 ? -10.680 12.448 -6.047 1.00 82.12 357 ASP A O 1
ATOM 2857 N N . PRO A 1 358 ? -11.015 11.040 -7.779 1.00 81.94 358 PRO A N 1
ATOM 2858 C CA . PRO A 1 358 ? -9.688 10.434 -7.725 1.00 81.94 358 PRO A CA 1
ATOM 2859 C C . PRO A 1 358 ? -8.542 11.435 -7.899 1.00 81.94 358 PRO A C 1
ATOM 2861 O O . PRO A 1 358 ? -7.485 11.238 -7.303 1.00 81.94 358 PRO A O 1
ATOM 2864 N N . GLN A 1 359 ? -8.737 12.512 -8.669 1.00 84.00 359 GLN A N 1
ATOM 2865 C CA . GLN A 1 359 ? -7.692 13.519 -8.885 1.00 84.00 359 GLN A CA 1
ATOM 2866 C C . GLN A 1 359 ? -7.312 14.225 -7.579 1.00 84.00 359 GLN A C 1
ATOM 2868 O O . GLN A 1 359 ? -6.136 14.462 -7.332 1.00 84.00 359 GLN A O 1
ATOM 2873 N N . ASN A 1 360 ? -8.278 14.437 -6.681 1.00 84.56 360 ASN A N 1
ATOM 2874 C CA . ASN A 1 360 ? -8.035 15.046 -5.370 1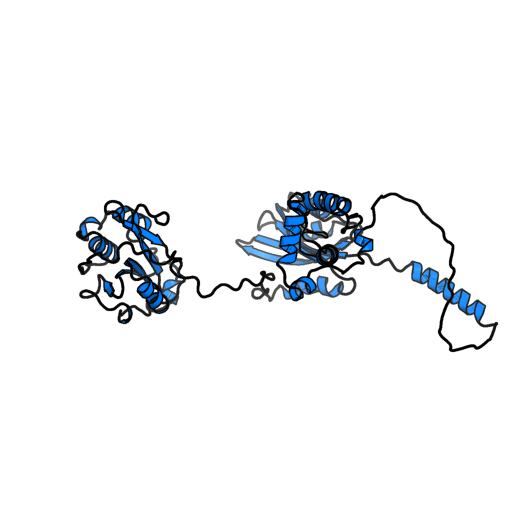.00 84.56 360 ASN A CA 1
ATOM 2875 C C . ASN A 1 360 ? -7.236 14.140 -4.422 1.00 84.56 360 ASN A C 1
ATOM 2877 O O . ASN A 1 360 ? -6.712 14.609 -3.418 1.00 84.56 360 ASN A O 1
ATOM 2881 N N . ILE A 1 361 ? -7.170 12.832 -4.688 1.00 85.81 361 ILE A N 1
ATOM 2882 C CA . ILE A 1 361 ? -6.344 11.907 -3.898 1.00 85.81 361 ILE A CA 1
ATOM 2883 C C . ILE A 1 361 ? -4.862 12.079 -4.258 1.00 85.81 361 ILE A C 1
ATOM 2885 O O . ILE A 1 361 ? -4.004 11.876 -3.401 1.00 85.81 361 ILE A O 1
ATOM 2889 N N . LEU A 1 362 ? -4.582 12.451 -5.510 1.00 85.38 362 LEU A N 1
ATOM 2890 C CA . LEU A 1 362 ? -3.240 12.599 -6.079 1.00 85.38 362 LEU A CA 1
ATOM 2891 C C . LEU A 1 362 ? -2.813 14.066 -6.235 1.00 85.38 362 LEU A C 1
ATOM 2893 O O . LEU A 1 362 ? -1.793 14.333 -6.862 1.00 85.38 362 LEU A O 1
ATOM 2897 N N . ALA A 1 363 ? -3.604 15.003 -5.711 1.00 87.25 363 ALA A N 1
ATOM 2898 C CA . ALA A 1 363 ? -3.297 16.422 -5.761 1.00 87.25 363 ALA A CA 1
ATOM 2899 C C . ALA A 1 363 ? -2.123 16.774 -4.836 1.00 87.25 363 ALA A C 1
ATOM 2901 O O . ALA A 1 363 ? -1.867 16.089 -3.841 1.00 87.25 363 ALA A O 1
ATOM 2902 N N . ASP A 1 364 ? -1.450 17.878 -5.149 1.00 90.69 364 ASP A N 1
ATOM 2903 C CA . ASP A 1 364 ? -0.477 18.480 -4.244 1.00 90.69 364 ASP A CA 1
ATOM 2904 C C . ASP A 1 364 ? -1.162 18.974 -2.956 1.00 90.69 364 ASP A C 1
ATOM 2906 O O . ASP A 1 364 ? -2.352 19.315 -2.972 1.0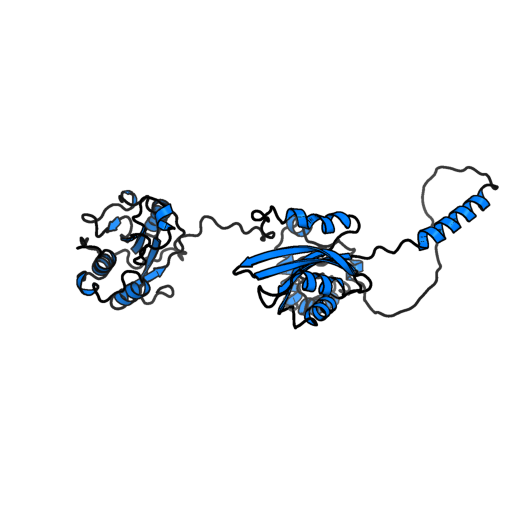0 90.69 364 ASP A O 1
ATOM 2910 N N . PRO A 1 365 ? -0.440 19.007 -1.822 1.00 89.06 365 PRO A N 1
ATOM 2911 C CA . PRO A 1 365 ? -0.969 19.559 -0.582 1.00 89.06 365 PRO A CA 1
ATOM 2912 C C . PRO A 1 365 ? -1.346 21.038 -0.731 1.00 89.06 365 PRO A C 1
ATOM 2914 O O . PRO A 1 365 ? -0.665 21.805 -1.411 1.00 89.06 365 PRO A O 1
ATOM 2917 N N . ASP A 1 366 ? -2.410 21.442 -0.040 1.00 87.75 366 ASP A N 1
ATOM 2918 C CA . ASP A 1 366 ? -2.808 22.842 0.074 1.00 87.75 366 ASP A CA 1
ATOM 2919 C C . ASP A 1 366 ? -1.824 23.665 0.934 1.00 87.75 366 ASP A C 1
ATOM 2921 O O . ASP A 1 366 ? -0.843 23.151 1.476 1.00 87.75 366 ASP A O 1
ATOM 2925 N N . GLU A 1 367 ? -2.099 24.963 1.102 1.00 91.12 367 GLU A N 1
ATOM 2926 C CA . GLU A 1 367 ? -1.274 25.885 1.905 1.00 91.12 367 GLU A CA 1
ATOM 2927 C C . GLU A 1 367 ? -1.093 25.439 3.370 1.00 91.12 367 GLU A C 1
ATOM 2929 O O . GLU A 1 367 ? -0.168 25.884 4.050 1.00 91.12 367 GLU A O 1
ATOM 2934 N N . THR A 1 368 ? -1.958 24.550 3.869 1.00 87.19 368 THR A N 1
ATOM 2935 C CA . THR A 1 368 ? -1.886 23.985 5.223 1.00 87.19 368 THR A CA 1
ATOM 2936 C C . THR A 1 368 ? -1.150 22.643 5.280 1.00 87.19 368 THR A C 1
ATOM 2938 O O . THR A 1 368 ? -0.992 22.072 6.361 1.00 87.19 368 THR A O 1
ATOM 2941 N N . GLY A 1 369 ? -0.677 22.134 4.138 1.00 82.88 369 GLY A N 1
ATOM 2942 C CA . GLY A 1 369 ? -0.074 20.809 4.013 1.00 82.88 369 GLY A CA 1
ATOM 2943 C C . GLY A 1 369 ? -1.103 19.677 3.911 1.00 82.88 369 GLY A C 1
ATOM 2944 O O . GLY A 1 369 ? -0.737 18.503 3.998 1.00 82.88 369 GLY A O 1
ATOM 2945 N N . PHE A 1 370 ? -2.392 19.997 3.776 1.00 83.00 370 PHE A N 1
ATOM 2946 C CA . PHE A 1 370 ? -3.466 19.016 3.710 1.00 83.00 370 PHE A CA 1
ATOM 2947 C C . PHE A 1 370 ? -3.718 18.593 2.261 1.00 83.00 370 PHE A C 1
ATOM 2949 O O . PHE A 1 370 ? -3.838 19.423 1.370 1.00 83.00 370 PHE A O 1
ATOM 2956 N N . VAL A 1 371 ? -3.813 17.282 2.023 1.00 84.44 371 VAL A N 1
ATOM 2957 C CA . VAL A 1 371 ? -4.069 16.730 0.681 1.00 84.44 371 VAL A CA 1
ATOM 2958 C C . VAL A 1 371 ? -5.526 16.303 0.558 1.00 84.44 371 VAL A C 1
ATOM 2960 O O . VAL A 1 371 ? -6.313 16.859 -0.199 1.00 84.44 371 VAL A O 1
ATOM 2963 N N . THR A 1 372 ? -5.910 15.280 1.321 1.00 87.69 372 THR A N 1
ATOM 2964 C CA . THR A 1 372 ? -7.224 14.663 1.180 1.00 87.69 372 THR A CA 1
ATOM 2965 C C . THR A 1 372 ? -7.684 14.027 2.480 1.00 87.69 372 THR A C 1
ATOM 2967 O O . THR A 1 372 ? -6.893 13.506 3.277 1.00 87.69 372 THR A O 1
ATOM 2970 N N . GLN A 1 373 ? -8.995 14.059 2.703 1.00 88.69 373 GLN A N 1
ATOM 2971 C CA . GLN A 1 373 ? -9.601 13.466 3.881 1.00 88.69 373 GLN A CA 1
ATOM 2972 C C . GLN A 1 373 ? -9.631 11.937 3.750 1.00 88.69 373 GLN A C 1
ATOM 2974 O O . GLN A 1 373 ? -9.866 11.370 2.680 1.00 88.69 373 GLN A O 1
ATOM 2979 N N . SER A 1 374 ? -9.404 11.253 4.869 1.00 91.62 374 SER A N 1
ATOM 2980 C CA . SER A 1 374 ? -9.525 9.800 4.964 1.00 91.62 374 SER A CA 1
ATOM 2981 C C . SER A 1 374 ? -10.345 9.396 6.176 1.00 91.62 374 SER A C 1
ATOM 2983 O O . SER A 1 374 ? -10.361 10.101 7.185 1.00 91.62 374 SER A O 1
ATOM 2985 N N . HIS A 1 375 ? -10.968 8.229 6.091 1.00 94.38 375 HIS A N 1
ATOM 2986 C CA . HIS A 1 375 ? -11.754 7.635 7.163 1.00 94.38 375 HIS A CA 1
ATOM 2987 C C . HIS A 1 375 ? -11.210 6.258 7.536 1.00 94.38 375 HIS A C 1
ATOM 2989 O O . HIS A 1 375 ? -10.578 5.602 6.708 1.00 94.38 375 HIS A O 1
ATOM 2995 N N . PHE A 1 376 ? -11.432 5.834 8.780 1.00 95.56 376 PHE A N 1
ATOM 2996 C CA . PHE A 1 376 ? -10.994 4.538 9.300 1.00 95.56 376 PHE A CA 1
ATOM 2997 C C . PHE A 1 376 ? -12.173 3.798 9.926 1.00 95.56 376 PHE A C 1
ATOM 2999 O O . PHE A 1 376 ? -12.911 4.376 10.723 1.00 95.56 376 PHE A O 1
ATOM 3006 N N . ILE A 1 377 ? -12.328 2.527 9.567 1.00 96.25 377 ILE A N 1
ATOM 3007 C CA . ILE A 1 377 ? -13.418 1.641 9.987 1.00 96.25 377 ILE A CA 1
ATOM 3008 C C . ILE A 1 377 ? -12.851 0.283 10.408 1.00 96.25 377 ILE A C 1
ATOM 3010 O O . ILE A 1 377 ? -11.723 -0.066 10.050 1.00 96.25 377 ILE A O 1
ATOM 3014 N N . LEU A 1 378 ? -13.649 -0.500 11.129 1.00 97.06 378 LEU A N 1
ATOM 3015 C CA . LEU A 1 378 ? -13.322 -1.890 11.439 1.00 97.06 378 LEU A CA 1
ATOM 3016 C C . LEU A 1 378 ? -14.198 -2.820 10.605 1.00 97.06 378 LEU A C 1
ATOM 3018 O O . LEU A 1 378 ? -15.408 -2.621 10.528 1.00 97.06 378 LEU A O 1
ATOM 3022 N N . LEU A 1 379 ? -13.592 -3.841 10.017 1.00 96.62 379 LEU A N 1
ATOM 3023 C CA . LEU A 1 379 ? -14.283 -4.978 9.426 1.00 96.62 379 LEU A CA 1
ATOM 3024 C C . LEU A 1 379 ? -14.053 -6.174 10.345 1.00 96.62 379 LEU A C 1
ATOM 3026 O O . LEU A 1 379 ? -12.914 -6.556 10.594 1.00 96.62 379 LEU A O 1
ATOM 3030 N N . HIS A 1 380 ? -15.129 -6.758 10.848 1.00 96.38 380 HIS A N 1
ATOM 3031 C CA . HIS A 1 380 ? -15.085 -7.979 11.637 1.00 96.38 380 HIS A CA 1
ATOM 3032 C C . HIS A 1 380 ? -15.992 -8.993 10.965 1.00 96.38 380 HIS A C 1
ATOM 3034 O O . HIS A 1 380 ? -17.208 -8.792 10.898 1.00 96.38 380 HIS A O 1
ATOM 3040 N N . ARG A 1 381 ? -15.386 -10.060 10.438 1.00 93.19 381 ARG A N 1
ATOM 3041 C CA . ARG A 1 381 ? -16.094 -11.101 9.688 1.00 93.19 381 ARG A CA 1
ATOM 3042 C C . ARG A 1 381 ? -16.818 -10.507 8.472 1.00 93.19 381 ARG A C 1
ATOM 3044 O O . ARG A 1 381 ? -16.174 -10.004 7.557 1.00 93.19 381 ARG A O 1
ATOM 3051 N N . ASP A 1 382 ? -18.147 -10.514 8.469 1.00 94.62 382 ASP A N 1
ATOM 3052 C CA . ASP A 1 382 ? -19.000 -9.988 7.402 1.00 94.62 382 ASP A CA 1
ATOM 3053 C C . ASP A 1 382 ? -19.564 -8.585 7.686 1.00 94.62 382 ASP A C 1
ATOM 3055 O O . ASP A 1 382 ? -20.352 -8.067 6.889 1.00 94.62 382 ASP A O 1
ATOM 3059 N N . LYS A 1 383 ? -19.183 -7.953 8.805 1.00 95.56 383 LYS A N 1
ATOM 3060 C CA . LYS A 1 383 ? -19.765 -6.687 9.269 1.00 95.56 383 LYS A CA 1
ATOM 3061 C C . LYS A 1 383 ? -18.740 -5.576 9.399 1.00 95.56 383 LYS A C 1
ATOM 3063 O O . LYS A 1 383 ? -17.663 -5.751 9.962 1.00 95.56 383 LYS A O 1
ATOM 3068 N N . ILE A 1 384 ? -19.128 -4.391 8.942 1.00 96.38 384 ILE A N 1
ATOM 3069 C CA . ILE A 1 384 ? -18.374 -3.157 9.133 1.00 96.38 384 ILE A CA 1
ATOM 3070 C C . ILE A 1 384 ? -18.951 -2.374 10.313 1.00 96.38 384 ILE A C 1
ATOM 3072 O O . ILE A 1 384 ? -20.155 -2.113 10.389 1.00 96.38 384 ILE A O 1
ATOM 3076 N N . TYR A 1 385 ? -18.056 -1.966 11.206 1.00 95.69 385 TYR A N 1
ATOM 3077 C CA . TYR A 1 385 ? -18.294 -1.050 12.311 1.00 95.69 385 TYR A CA 1
ATOM 3078 C C . TYR A 1 385 ? -17.712 0.309 11.919 1.00 95.69 385 TYR A C 1
ATOM 3080 O O . TYR A 1 385 ? -16.506 0.554 12.023 1.00 95.69 385 TYR A O 1
ATOM 3088 N N . ASP A 1 386 ? -18.584 1.177 11.410 1.00 94.88 386 ASP A N 1
ATOM 3089 C CA . ASP A 1 386 ? -18.230 2.527 10.982 1.00 94.88 386 ASP A CA 1
ATOM 3090 C C . ASP A 1 386 ? -18.537 3.522 12.115 1.00 94.88 386 ASP A C 1
ATOM 3092 O O . ASP A 1 386 ? -19.707 3.701 12.462 1.00 94.88 386 ASP A O 1
ATOM 3096 N N . PRO A 1 387 ? -17.534 4.229 12.667 1.00 92.75 387 PRO A N 1
ATOM 3097 C CA . PRO A 1 387 ? -17.766 5.211 13.720 1.00 92.75 387 PRO A CA 1
ATOM 3098 C C . PRO A 1 387 ? -18.582 6.430 13.255 1.00 92.75 387 PRO A C 1
ATOM 3100 O O . PRO A 1 387 ? -19.062 7.198 14.083 1.00 92.75 387 PRO A O 1
ATOM 3103 N N . ASN A 1 388 ? -18.764 6.627 11.948 1.00 90.62 388 ASN A N 1
ATOM 3104 C CA . ASN A 1 388 ? -19.614 7.660 11.356 1.00 90.62 388 ASN A CA 1
ATOM 3105 C C . ASN A 1 388 ? -21.001 7.118 10.929 1.00 90.62 388 ASN A C 1
ATOM 3107 O O . ASN A 1 388 ? -21.735 7.787 10.195 1.00 90.62 388 ASN A O 1
ATOM 3111 N N . GLY A 1 389 ? -21.348 5.882 11.297 1.00 83.50 389 GLY A N 1
ATOM 3112 C CA . GLY A 1 389 ? -22.614 5.226 10.967 1.00 83.50 389 GLY A CA 1
ATOM 3113 C C . GLY A 1 389 ? -23.345 4.703 12.211 1.00 83.50 389 GLY A C 1
ATOM 3114 O O . GLY A 1 389 ? -22.740 4.537 13.270 1.00 83.50 389 GLY A O 1
ATOM 3115 N N . PRO A 1 390 ? -24.663 4.458 12.128 1.00 75.12 390 PRO A N 1
ATOM 3116 C CA . PRO A 1 390 ? -25.399 3.854 13.227 1.00 75.12 390 PRO A CA 1
ATOM 3117 C C . PRO A 1 390 ? -25.125 2.345 13.287 1.00 75.12 390 PRO A C 1
ATOM 3119 O O . PRO A 1 390 ? -25.597 1.584 12.446 1.00 75.12 390 PRO A O 1
ATOM 3122 N N . GLY A 1 391 ? -24.409 1.897 14.317 1.00 85.12 391 GLY A N 1
ATOM 3123 C CA . GLY A 1 391 ? -24.282 0.471 14.619 1.00 85.12 391 GLY A CA 1
ATOM 3124 C C . GLY A 1 391 ? -23.273 -0.271 13.737 1.00 85.12 391 GLY A C 1
ATOM 3125 O O . GLY A 1 391 ? -22.149 0.185 13.539 1.00 85.12 391 GLY A O 1
ATOM 3126 N N . CYS A 1 392 ? -23.672 -1.446 13.252 1.00 89.88 392 CYS A N 1
ATOM 3127 C CA . CYS A 1 392 ? -22.898 -2.255 12.314 1.00 89.88 392 CYS A CA 1
ATOM 3128 C C . CYS A 1 392 ? -23.750 -2.563 11.080 1.00 89.88 392 CYS A C 1
ATOM 3130 O O . CYS A 1 392 ? -24.965 -2.743 11.184 1.00 89.88 392 CYS A O 1
ATOM 3132 N N . VAL A 1 393 ? -23.109 -2.616 9.917 1.00 94.12 393 VAL A N 1
ATOM 3133 C CA . VAL A 1 393 ? -23.749 -2.924 8.631 1.00 94.12 393 VAL A CA 1
ATOM 3134 C C . VAL A 1 393 ? -23.029 -4.088 7.968 1.00 94.12 393 VAL A C 1
ATOM 3136 O O . VAL A 1 393 ? -21.856 -4.327 8.252 1.00 94.12 393 VAL A O 1
ATOM 3139 N N . LEU A 1 394 ? -23.710 -4.817 7.084 1.00 94.19 394 LEU A N 1
ATOM 3140 C CA . LEU A 1 394 ? -23.046 -5.829 6.265 1.00 94.19 394 LEU A CA 1
ATOM 3141 C C . LEU A 1 394 ? -21.980 -5.160 5.395 1.00 94.19 394 LEU A C 1
ATOM 3143 O O . LEU A 1 394 ? -22.208 -4.093 4.825 1.00 94.19 394 LEU A O 1
ATOM 3147 N N . ALA A 1 395 ? -20.814 -5.791 5.287 1.00 92.75 395 ALA A N 1
ATOM 3148 C CA . ALA A 1 395 ? -19.665 -5.221 4.595 1.00 92.75 395 ALA A CA 1
ATOM 3149 C C . ALA A 1 395 ? -19.957 -4.917 3.115 1.00 92.75 395 ALA A C 1
ATOM 3151 O O . ALA A 1 395 ? -19.494 -3.903 2.593 1.00 92.75 395 ALA A O 1
ATOM 3152 N N . ARG A 1 396 ? -20.785 -5.752 2.470 1.00 92.56 396 ARG A N 1
ATOM 3153 C CA . ARG A 1 396 ? -21.239 -5.588 1.076 1.00 92.56 396 ARG A CA 1
ATOM 3154 C C . ARG A 1 396 ? -22.148 -4.375 0.865 1.00 92.56 396 ARG A C 1
ATOM 3156 O O . ARG A 1 396 ? -22.125 -3.784 -0.208 1.00 92.56 396 ARG A O 1
ATOM 3163 N N . ASP A 1 397 ? -22.888 -3.978 1.896 1.00 92.88 397 ASP A N 1
ATOM 3164 C CA . ASP A 1 397 ? -23.880 -2.897 1.833 1.00 92.88 397 ASP A CA 1
ATOM 3165 C C . ASP A 1 397 ? -23.326 -1.565 2.360 1.00 92.88 397 ASP A C 1
ATOM 3167 O O . ASP A 1 397 ? -24.053 -0.582 2.528 1.00 92.88 397 ASP A O 1
ATOM 3171 N N . HIS A 1 398 ? -22.028 -1.507 2.670 1.00 92.88 398 HIS A N 1
ATOM 3172 C CA . HIS A 1 398 ? -21.434 -0.312 3.241 1.00 92.88 398 HIS A CA 1
ATOM 3173 C C . HIS A 1 398 ? -21.425 0.842 2.228 1.00 92.88 398 HIS A C 1
ATOM 3175 O O . HIS A 1 398 ? -20.864 0.738 1.139 1.00 92.88 398 HIS A O 1
ATOM 3181 N N . ARG A 1 399 ? -21.965 2.000 2.628 1.00 90.88 399 ARG A N 1
ATOM 3182 C CA . ARG A 1 399 ? -22.115 3.204 1.781 1.00 90.88 399 ARG A CA 1
ATOM 3183 C C . ARG A 1 399 ? -20.836 3.672 1.072 1.00 90.88 399 ARG A C 1
ATOM 3185 O O . ARG A 1 399 ? -20.918 4.349 0.055 1.00 90.88 399 ARG A O 1
ATOM 3192 N N . CYS A 1 400 ? -19.660 3.348 1.618 1.00 90.12 400 CYS A N 1
ATOM 3193 C CA . CYS A 1 400 ? -18.365 3.754 1.066 1.00 90.12 400 CYS A CA 1
ATOM 3194 C C . CYS A 1 400 ? -17.623 2.636 0.310 1.00 90.12 400 CYS A C 1
ATOM 3196 O O . CYS A 1 400 ? -16.417 2.743 0.109 1.00 90.12 400 CYS A O 1
ATOM 3198 N N . ILE A 1 401 ? -18.296 1.559 -0.108 1.00 91.25 401 ILE A N 1
ATOM 3199 C CA . ILE A 1 401 ? -17.642 0.425 -0.788 1.00 91.25 401 ILE A CA 1
ATOM 3200 C C . ILE A 1 401 ? -16.975 0.798 -2.128 1.00 91.25 401 ILE A C 1
ATOM 3202 O O . ILE A 1 401 ? -16.013 0.156 -2.551 1.00 91.25 401 ILE A O 1
ATOM 3206 N N . ASP A 1 402 ? -17.424 1.884 -2.761 1.00 92.31 402 ASP A N 1
ATOM 3207 C CA . ASP A 1 402 ? -16.862 2.418 -4.007 1.00 92.31 402 ASP A CA 1
ATOM 3208 C C . ASP A 1 402 ? -15.714 3.429 -3.822 1.00 92.31 402 ASP A C 1
ATOM 3210 O O . ASP A 1 402 ? -15.212 3.958 -4.818 1.00 92.31 402 ASP A O 1
ATOM 3214 N N . TYR A 1 403 ? -15.276 3.696 -2.589 1.00 92.44 403 TYR A N 1
ATOM 3215 C CA . TYR A 1 403 ? -14.157 4.605 -2.319 1.00 92.44 403 TYR A CA 1
ATOM 3216 C C . TYR A 1 403 ? -12.807 3.886 -2.423 1.00 92.44 403 TYR A C 1
ATOM 3218 O O . TYR A 1 403 ? -12.706 2.681 -2.177 1.00 92.44 403 TYR A O 1
ATOM 3226 N N . HIS A 1 404 ? -11.767 4.636 -2.801 1.00 93.25 404 HIS A N 1
ATOM 3227 C CA . HIS A 1 404 ? -10.406 4.118 -2.956 1.00 93.25 404 HIS A CA 1
ATOM 3228 C C . HIS A 1 404 ? -9.787 3.812 -1.593 1.00 93.25 404 HIS A C 1
ATOM 3230 O O . HIS A 1 404 ? -9.834 4.629 -0.664 1.00 93.25 404 HIS A O 1
ATOM 3236 N N . THR A 1 405 ? -9.202 2.625 -1.479 1.00 93.12 405 THR A N 1
ATOM 3237 C CA . THR A 1 405 ? -8.581 2.164 -0.245 1.00 93.12 405 THR A CA 1
ATOM 3238 C C . THR A 1 405 ? -7.250 2.880 -0.024 1.00 93.12 405 THR A C 1
ATOM 3240 O O . THR A 1 405 ? -6.435 3.011 -0.931 1.00 93.12 405 THR A O 1
ATOM 3243 N N . LYS A 1 406 ? -7.037 3.360 1.204 1.00 93.25 406 LYS A N 1
ATOM 3244 C CA . LYS A 1 406 ? -5.811 4.038 1.641 1.00 93.25 406 LYS A CA 1
ATOM 3245 C C . LYS A 1 406 ? -4.852 3.062 2.308 1.00 93.25 406 LYS A C 1
ATOM 3247 O O . LYS A 1 406 ? -3.672 3.081 1.990 1.00 93.25 406 LYS A O 1
ATOM 3252 N N . ARG A 1 407 ? -5.342 2.274 3.273 1.00 93.75 407 ARG A N 1
ATOM 3253 C CA . ARG A 1 407 ? -4.564 1.282 4.039 1.00 93.75 407 ARG A CA 1
ATOM 3254 C C . ARG A 1 407 ? -5.461 0.127 4.467 1.00 93.75 407 ARG A C 1
ATOM 3256 O O . ARG A 1 407 ? -6.605 0.360 4.853 1.00 93.75 407 ARG A O 1
ATOM 3263 N N . ILE A 1 408 ? -4.933 -1.092 4.445 1.00 95.56 408 ILE A N 1
ATOM 3264 C CA . ILE A 1 408 ? -5.588 -2.288 4.989 1.00 95.56 408 ILE A CA 1
ATOM 3265 C C . ILE A 1 408 ? -4.684 -2.870 6.072 1.00 95.56 408 ILE A C 1
ATOM 3267 O O . ILE A 1 408 ? -3.492 -3.091 5.844 1.00 95.56 408 ILE A O 1
ATOM 3271 N N . PHE A 1 409 ? -5.262 -3.131 7.239 1.00 96.25 409 PHE A N 1
ATOM 3272 C CA . PHE A 1 409 ? -4.587 -3.768 8.359 1.00 96.25 409 PHE A CA 1
ATOM 3273 C C . PHE A 1 409 ? -5.315 -5.037 8.760 1.00 96.25 409 PHE A C 1
ATOM 3275 O O . PHE A 1 409 ? -6.533 -5.016 8.923 1.00 96.25 409 PHE A O 1
ATOM 3282 N N . ARG A 1 410 ? -4.565 -6.102 9.026 1.00 95.12 410 ARG A N 1
ATOM 3283 C CA . ARG A 1 410 ? -5.052 -7.229 9.823 1.00 95.12 410 ARG A CA 1
ATOM 3284 C C . ARG A 1 410 ? -4.698 -6.983 11.287 1.00 95.12 410 ARG A C 1
ATOM 3286 O O . ARG A 1 410 ? -3.587 -6.531 11.581 1.00 95.12 410 ARG A O 1
ATOM 3293 N N . VAL A 1 411 ? -5.634 -7.234 12.199 1.00 95.62 411 VAL A N 1
ATOM 3294 C CA . VAL A 1 411 ? -5.376 -7.136 13.643 1.00 95.62 411 VAL A CA 1
ATOM 3295 C C . VAL A 1 411 ? -4.828 -8.473 14.121 1.00 95.62 411 VAL A C 1
ATOM 3297 O O . VAL A 1 411 ? -5.477 -9.501 13.959 1.00 95.62 411 VAL A O 1
ATOM 3300 N N . LEU A 1 412 ? -3.625 -8.462 14.691 1.00 94.69 412 LEU A N 1
ATOM 3301 C CA . LEU A 1 412 ? -2.895 -9.664 15.092 1.00 94.69 412 LEU A CA 1
ATOM 3302 C C . LEU A 1 412 ? -2.528 -9.637 16.577 1.00 94.69 412 LEU A C 1
ATOM 3304 O O . LEU A 1 412 ? -2.410 -8.555 17.160 1.00 94.69 412 LEU A O 1
ATOM 3308 N N . PRO A 1 413 ? -2.312 -10.804 17.207 1.00 94.00 413 PRO A N 1
ATOM 3309 C CA . PRO A 1 413 ? -1.772 -10.873 18.553 1.00 94.00 413 PRO A CA 1
ATOM 3310 C C . PRO A 1 413 ? -0.373 -10.260 18.595 1.00 94.00 413 PRO A C 1
ATOM 3312 O O . PRO A 1 413 ? 0.400 -10.374 17.641 1.00 94.00 413 PRO A O 1
ATOM 3315 N N . VAL A 1 414 ? -0.002 -9.653 19.722 1.00 94.06 414 VAL A N 1
ATOM 3316 C CA . VAL A 1 414 ? 1.330 -9.031 19.879 1.00 94.06 414 VAL A CA 1
ATOM 3317 C C . VAL A 1 414 ? 2.473 -10.024 19.619 1.00 94.06 414 VAL A C 1
ATOM 3319 O O . VAL A 1 414 ? 3.510 -9.629 19.082 1.00 94.06 414 VAL A O 1
ATOM 3322 N N . THR A 1 415 ? 2.255 -11.304 19.925 1.00 91.44 415 THR A N 1
ATOM 3323 C CA . THR A 1 415 ? 3.205 -12.414 19.743 1.00 91.44 415 THR A CA 1
ATOM 3324 C C . THR A 1 415 ? 3.437 -12.821 18.287 1.00 91.44 415 THR A C 1
ATOM 3326 O O . THR A 1 415 ? 4.422 -13.497 18.008 1.00 91.44 415 THR A O 1
ATOM 3329 N N . HIS A 1 416 ? 2.566 -12.427 17.355 1.00 90.56 416 HIS A N 1
ATOM 3330 C CA . HIS A 1 416 ? 2.675 -12.819 15.950 1.00 90.56 416 HIS A CA 1
ATOM 3331 C C . HIS A 1 416 ? 3.948 -12.236 15.302 1.00 90.56 416 HIS A C 1
ATOM 3333 O O . HIS A 1 416 ? 4.338 -11.121 15.624 1.00 90.56 416 HIS A O 1
ATOM 3339 N N . ALA A 1 417 ? 4.606 -12.922 14.363 1.00 89.31 417 ALA A N 1
ATOM 3340 C CA . ALA A 1 417 ? 5.858 -12.419 13.772 1.00 89.31 417 ALA A CA 1
ATOM 3341 C C . ALA A 1 417 ? 5.666 -11.110 12.973 1.00 89.31 417 ALA A C 1
ATOM 3343 O O . ALA A 1 417 ? 6.411 -10.146 13.137 1.00 89.31 417 ALA A O 1
ATOM 3344 N N . ARG A 1 418 ? 4.618 -11.044 12.142 1.00 89.56 418 ARG A N 1
ATOM 3345 C CA . ARG A 1 418 ? 4.240 -9.841 11.372 1.00 89.56 418 ARG A CA 1
ATOM 3346 C C . ARG A 1 418 ? 3.540 -8.805 12.252 1.00 89.56 418 ARG A C 1
ATOM 3348 O O . ARG A 1 418 ? 2.687 -9.181 13.051 1.00 89.56 418 ARG A O 1
ATOM 3355 N N . GLY A 1 419 ? 3.835 -7.521 12.061 1.00 87.94 419 GLY A N 1
ATOM 3356 C CA . GLY A 1 419 ? 3.123 -6.406 12.694 1.00 87.94 419 GLY A CA 1
ATOM 3357 C C . GLY A 1 419 ? 3.959 -5.128 12.783 1.00 87.94 419 GLY A C 1
ATOM 3358 O O . GLY A 1 419 ? 5.147 -5.147 12.476 1.00 87.94 419 GLY A O 1
ATOM 3359 N N . LEU A 1 420 ? 3.309 -4.043 13.206 1.00 88.75 420 LEU A N 1
ATOM 3360 C CA . LEU A 1 420 ? 3.878 -2.724 13.507 1.00 88.75 420 LEU A CA 1
ATOM 3361 C C . LEU A 1 420 ? 4.236 -2.568 14.993 1.00 88.75 420 LEU A C 1
ATOM 3363 O O . LEU A 1 420 ? 3.436 -2.995 15.864 1.00 88.75 420 LEU A O 1
#

Radius of gyration: 35.97 Å; chains: 1; bounding box: 79×68×102 Å

Sequence (420 aa):
MNFGDLQSDDGLVLLNSFLADKSYIEGYCPSQGDVVVFEAIKNVPSADLENVLRWYNHISSFDDAERQKFQGQRQSLEYYKRQDNQEKHESKLSSVNPDDDFDLFSNNDNEEESEIRKQRVKAHIEENAKKPAPIAKSGIILDVKPWDDETNMEELEKNVRSIELDGLIWGTSCFVPIAYGIRILKIACVIENKVSTDLLEERITEFEDLIQSVDIALFRNTPQNEEKSFLQHLSVLESADINLPPPAMSTFKSNPNTPVWSTEDGEHYFRDLVIQPLLQKGPACVSTCLAMLTGKTPKDFQGNINTQDPVSWSAALKPYGMKLAYCPHDARKMKFYIEELITLDDLFGLSFYTAADPQNILADPDETGFVTQSHFILLHRDKIYDPNGPGCVLARDHRCIDYHTKRIFRVLPVTHARGL